Protein AF-0000000078518686 (afdb_homodimer)

Nearest PDB structures (foldseek):
  5k1s-assembly2_C  TM=8.570E-01  e=1.020E-24  Myxococcus xanthus DK 1622
  2j8z-assembly1_A-2  TM=8.365E-01  e=5.792E-24  Homo sapiens
  1qor-assembly1_B  TM=8.707E-01  e=5.034E-22  Escherichia coli
  3nx4-assembly1_B  TM=8.171E-01  e=5.652E-21  Salmonella enterica subsp. enterica serovar Typhimurium str. LT2
  1o8c-assembly2_C  TM=7.847E-01  e=8.582E-19  Escherichia coli K-12

Radius of gyration: 29.74 Å; Cα contacts (8 Å, |Δi|>4): 1668; chains: 2; bounding box: 54×92×69 Å

InterPro domains:
  IPR011032 GroES-like superfamily [SSF50129] (1-325)
  IPR013154 Alcohol dehydrogenase-like, N-terminal [PF08240] (27-111)
  IPR020843 Enoylreductase domain [SM00829] (10-326)
  IPR036291 NAD(P)-binding domain superfamily [SSF51735] (124-297)
  IPR051603 Zinc-Containing ADH Family: Quinone Oxidoreductase/CCCR [PTHR44154] (1-327)

Structure (mmCIF, N/CA/C/O backbone):
data_AF-0000000078518686-model_v1
#
loop_
_entity.id
_entity.type
_entity.pdbx_description
1 polymer 'Alcohol dehydrogenase superfamily, zinc-type'
#
loop_
_atom_site.group_PDB
_atom_site.id
_atom_site.type_symbol
_atom_site.label_atom_id
_atom_site.label_alt_id
_atom_site.label_comp_id
_atom_site.label_asym_id
_atom_site.label_entity_id
_atom_site.label_seq_id
_atom_site.pdbx_PDB_ins_code
_atom_site.Cartn_x
_atom_site.Cartn_y
_atom_site.Cartn_z
_atom_site.occupancy
_atom_site.B_iso_or_equiv
_atom_site.auth_seq_id
_atom_site.auth_comp_id
_atom_site.auth_asym_id
_atom_site.auth_atom_id
_atom_site.pdbx_PDB_model_num
ATOM 1 N N . MET A 1 1 ? -12.984 43.562 10.547 1 97.94 1 MET A N 1
ATOM 2 C CA . MET A 1 1 ? -11.797 42.844 11.008 1 97.94 1 MET A CA 1
ATOM 3 C C . MET A 1 1 ? -10.742 42.781 9.914 1 97.94 1 MET A C 1
ATOM 5 O O . MET A 1 1 ? -11.055 42.906 8.727 1 97.94 1 MET A O 1
ATOM 9 N N . ARG A 1 2 ? -9.508 42.656 10.32 1 98.25 2 ARG A N 1
ATOM 10 C CA . ARG A 1 2 ? -8.438 42.406 9.367 1 98.25 2 ARG A CA 1
ATOM 11 C C . ARG A 1 2 ? -8.43 40.969 8.898 1 98.25 2 ARG A C 1
ATOM 13 O O . ARG A 1 2 ? -8.617 40.031 9.695 1 98.25 2 ARG A O 1
ATOM 20 N N . ALA A 1 3 ? -8.289 40.812 7.594 1 98.75 3 ALA A N 1
ATOM 21 C CA . ALA A 1 3 ? -8.211 39.5 6.996 1 98.75 3 ALA A CA 1
ATOM 22 C C . ALA A 1 3 ? -7.379 39.531 5.715 1 98.75 3 ALA A C 1
ATOM 24 O O . ALA A 1 3 ? -7.176 40.594 5.121 1 98.75 3 ALA A O 1
ATOM 25 N N . ILE A 1 4 ? -6.82 38.438 5.395 1 98.88 4 ILE A N 1
ATOM 26 C CA . ILE A 1 4 ? -6.148 38.25 4.113 1 98.88 4 ILE A CA 1
ATOM 27 C C . ILE A 1 4 ? -7.125 37.656 3.102 1 98.88 4 ILE A C 1
ATOM 29 O O . ILE A 1 4 ? -7.539 36.5 3.234 1 98.88 4 ILE A O 1
ATOM 33 N N . VAL A 1 5 ? -7.449 38.375 2.1 1 98.62 5 VAL A N 1
ATOM 34 C CA . VAL A 1 5 ? -8.445 37.938 1.123 1 98.62 5 VAL A CA 1
ATOM 35 C C . VAL A 1 5 ? -7.777 37.75 -0.238 1 98.62 5 VAL A C 1
ATOM 37 O O . VAL A 1 5 ? -6.949 38.562 -0.654 1 98.62 5 VAL A O 1
ATOM 40 N N . ILE A 1 6 ? -8.07 36.625 -0.847 1 98.44 6 ILE A N 1
ATOM 41 C CA . ILE A 1 6 ? -7.648 36.469 -2.234 1 98.44 6 ILE A CA 1
ATOM 42 C C . ILE A 1 6 ? -8.867 36.531 -3.152 1 98.44 6 ILE A C 1
ATOM 44 O O . ILE A 1 6 ? -9.93 36 -2.836 1 98.44 6 ILE A O 1
ATOM 48 N N . HIS A 1 7 ? -8.68 37.188 -4.27 1 98.12 7 HIS A N 1
ATOM 49 C CA . HIS A 1 7 ? -9.766 37.375 -5.227 1 98.12 7 HIS A CA 1
ATOM 50 C C . HIS A 1 7 ? -9.531 36.562 -6.492 1 98.12 7 HIS A C 1
ATOM 52 O O . HIS A 1 7 ? -10.453 36.344 -7.293 1 98.12 7 HIS A O 1
ATOM 58 N N . GLU A 1 8 ? -8.359 36.062 -6.672 1 97.19 8 GLU A N 1
ATOM 59 C CA . GLU A 1 8 ? -7.957 35.312 -7.844 1 97.19 8 GLU A CA 1
ATOM 60 C C . GLU A 1 8 ? -6.738 34.438 -7.543 1 97.19 8 GLU A C 1
ATOM 62 O O . GLU A 1 8 ? -6.047 34.656 -6.543 1 97.19 8 GLU A O 1
ATOM 67 N N . ILE A 1 9 ? -6.594 33.5 -8.375 1 97 9 ILE A N 1
ATOM 68 C CA . ILE A 1 9 ? -5.422 32.625 -8.25 1 97 9 ILE A CA 1
ATOM 69 C C . ILE A 1 9 ? -4.164 33.406 -8.641 1 97 9 ILE A C 1
ATOM 71 O O . ILE A 1 9 ? -4.23 34.344 -9.445 1 97 9 ILE A O 1
ATOM 75 N N . GLY A 1 10 ? -2.969 33.031 -8.086 1 96.62 10 GLY A N 1
ATOM 76 C CA . GLY A 1 10 ? -1.72 33.688 -8.461 1 96.62 10 GLY A CA 1
ATOM 77 C C . GLY A 1 10 ? -0.598 33.438 -7.473 1 96.62 10 GLY A C 1
ATOM 78 O O . GLY A 1 10 ? -0.661 32.469 -6.688 1 96.62 10 GLY A O 1
ATOM 79 N N . GLY A 1 11 ? 0.5 34.25 -7.629 1 96.5 11 GLY A N 1
ATOM 80 C CA . GLY A 1 11 ? 1.611 34.188 -6.695 1 96.5 11 GLY A CA 1
ATOM 81 C C . GLY A 1 11 ? 1.286 34.812 -5.348 1 96.5 11 GLY A C 1
ATOM 82 O O . GLY A 1 11 ? 0.13 35.156 -5.074 1 96.5 11 GLY A O 1
ATOM 83 N N . PRO A 1 12 ? 2.264 34.938 -4.484 1 97.44 12 PRO A N 1
ATOM 84 C CA . PRO A 1 12 ? 2.027 35.469 -3.137 1 97.44 12 PRO A CA 1
ATOM 85 C C . PRO A 1 12 ? 1.359 36.844 -3.15 1 97.44 12 PRO A C 1
ATOM 87 O O . PRO A 1 12 ? 0.61 37.188 -2.229 1 97.44 12 PRO A O 1
ATOM 90 N N . GLY A 1 13 ? 1.528 37.562 -4.156 1 97.56 13 GLY A N 1
ATOM 91 C CA . GLY A 1 13 ? 1.022 38.938 -4.262 1 97.56 13 GLY A CA 1
ATOM 92 C C . GLY A 1 13 ? -0.492 39 -4.281 1 97.56 13 GLY A C 1
ATOM 93 O O . GLY A 1 13 ? -1.07 40.062 -4.059 1 97.56 13 GLY A O 1
ATOM 94 N N . VAL A 1 14 ? -1.188 37.938 -4.531 1 98.31 14 VAL A N 1
ATOM 95 C CA . VAL A 1 14 ? -2.645 37.969 -4.613 1 98.31 14 VAL A CA 1
ATOM 96 C C . VAL A 1 14 ? -3.24 37.969 -3.207 1 98.31 14 VAL A C 1
ATOM 98 O O . VAL A 1 14 ? -4.438 38.219 -3.037 1 98.31 14 VAL A O 1
ATOM 101 N N . LEU A 1 15 ? -2.416 37.688 -2.207 1 98.62 15 LEU A N 1
ATOM 102 C CA . LEU A 1 15 ? -2.838 37.812 -0.817 1 98.62 15 LEU A CA 1
ATOM 103 C C . LEU A 1 15 ? -2.949 39.281 -0.417 1 98.62 15 LEU A C 1
ATOM 105 O O . LEU A 1 15 ? -1.943 40 -0.365 1 98.62 15 LEU A O 1
ATOM 109 N N . LYS A 1 16 ? -4.176 39.688 -0.074 1 98.56 16 LYS A N 1
ATOM 110 C CA . LYS A 1 16 ? -4.402 41.094 0.213 1 98.56 16 LYS A CA 1
ATOM 111 C C . LYS A 1 16 ? -4.953 41.312 1.622 1 98.56 16 LYS A C 1
ATOM 113 O O . LYS A 1 16 ? -5.984 40.719 1.975 1 98.56 16 LYS A O 1
ATOM 118 N N . LEU A 1 17 ? -4.305 42.062 2.371 1 98.44 17 LEU A N 1
ATOM 119 C CA . LEU A 1 17 ? -4.844 42.5 3.658 1 98.44 17 LEU A CA 1
ATOM 120 C C . LEU A 1 17 ? -6.008 43.469 3.467 1 98.44 17 LEU A C 1
ATOM 122 O O . LEU A 1 17 ? -5.867 44.5 2.807 1 98.44 17 LEU A O 1
ATOM 126 N N . GLN A 1 18 ? -7.102 43.125 3.99 1 98.5 18 GLN A N 1
ATOM 127 C CA . GLN A 1 18 ? -8.305 43.906 3.855 1 98.5 18 GLN A CA 1
ATOM 128 C C . GLN A 1 18 ? -9.07 44 5.172 1 98.5 18 GLN A C 1
ATOM 130 O O . GLN A 1 18 ? -8.859 43.156 6.066 1 98.5 18 GLN A O 1
ATOM 135 N N . THR A 1 19 ? -9.867 45.031 5.273 1 98.5 19 THR A N 1
ATOM 136 C CA . THR A 1 19 ? -10.852 45.094 6.348 1 98.5 19 THR A CA 1
ATOM 137 C C . THR A 1 19 ? -12.203 44.562 5.875 1 98.5 19 THR A C 1
ATOM 139 O O . THR A 1 19 ? -12.773 45.062 4.91 1 98.5 19 THR A O 1
ATOM 142 N N . VAL A 1 20 ? -12.672 43.531 6.484 1 98.44 20 VAL A N 1
ATOM 143 C CA . VAL A 1 20 ? -13.938 42.906 6.113 1 98.44 20 VAL A CA 1
ATOM 144 C C . VAL A 1 20 ? -14.836 42.781 7.34 1 98.44 20 VAL A C 1
ATOM 146 O O . VAL A 1 20 ? -14.375 42.938 8.477 1 98.44 20 VAL A O 1
ATOM 149 N N . PRO A 1 21 ? -16.109 42.562 7.145 1 98.19 21 PRO A N 1
ATOM 150 C CA . PRO A 1 21 ? -16.984 42.406 8.305 1 98.19 21 PRO A CA 1
ATOM 151 C C . PRO A 1 21 ? -16.609 41.219 9.172 1 98.19 21 PRO A C 1
ATOM 153 O O . PRO A 1 21 ? -16.219 40.156 8.656 1 98.19 21 PRO A O 1
ATOM 156 N N . LYS A 1 22 ? -16.688 41.375 10.43 1 97.94 22 LYS A N 1
ATOM 157 C CA . LYS A 1 22 ? -16.531 40.281 11.359 1 97.94 22 LYS A CA 1
ATOM 158 C C . LYS A 1 22 ? -17.594 39.219 11.125 1 97.94 22 LYS A C 1
ATOM 160 O O . LYS A 1 22 ? -18.797 39.5 11.07 1 97.94 22 LYS A O 1
ATOM 165 N N . PRO A 1 23 ? -17.219 38 11.008 1 97.75 23 PRO A N 1
ATOM 166 C CA . PRO A 1 23 ? -18.219 36.969 10.727 1 97.75 23 PRO A CA 1
ATOM 167 C C . PRO A 1 23 ? -19.141 36.688 11.914 1 97.75 23 PRO A C 1
ATOM 169 O O . PRO A 1 23 ? -18.688 36.75 13.062 1 97.75 23 PRO A O 1
ATOM 172 N N . ILE A 1 24 ? -20.344 36.375 11.656 1 96.31 24 ILE A N 1
ATOM 173 C CA . ILE A 1 24 ? -21.359 36.125 12.68 1 96.31 24 ILE A CA 1
ATOM 174 C C . ILE A 1 24 ? -21.672 34.625 12.711 1 96.31 24 ILE A C 1
ATOM 176 O O . ILE A 1 24 ? -22.141 34.062 11.711 1 96.31 24 ILE A O 1
ATOM 180 N N . PRO A 1 25 ? -21.422 34 13.805 1 96.25 25 PRO A N 1
ATOM 181 C CA . PRO A 1 25 ? -21.719 32.594 13.875 1 96.25 25 PRO A CA 1
ATOM 182 C C . PRO A 1 25 ? -23.219 32.281 13.867 1 96.25 25 PRO A C 1
ATOM 184 O O . PRO A 1 25 ? -24.016 33.094 14.375 1 96.25 25 PRO A O 1
ATOM 187 N N . THR A 1 26 ? -23.578 31.219 13.234 1 93.31 26 THR A N 1
ATOM 188 C CA . THR A 1 26 ? -24.953 30.734 13.273 1 93.31 26 THR A CA 1
ATOM 189 C C . THR A 1 26 ? -25.047 29.5 14.172 1 93.31 26 THR A C 1
ATOM 191 O O . THR A 1 26 ? -24.125 29.188 14.914 1 93.31 26 THR A O 1
ATOM 194 N N . ALA A 1 27 ? -26.234 28.859 14.148 1 94 27 ALA A N 1
ATOM 195 C CA . ALA A 1 27 ? -26.469 27.703 15.008 1 94 27 ALA A CA 1
ATOM 196 C C . ALA A 1 27 ? -25.422 26.609 14.75 1 94 27 ALA A C 1
ATOM 198 O O . ALA A 1 27 ? -25.141 26.281 13.602 1 94 27 ALA A O 1
ATOM 199 N N . GLY A 1 28 ? -24.844 26.125 15.883 1 95.25 28 GLY A N 1
ATOM 200 C CA . GLY A 1 28 ? -23.875 25.047 15.797 1 95.25 28 GLY A CA 1
ATOM 201 C C . GLY A 1 28 ? -22.469 25.516 15.508 1 95.25 28 GLY A C 1
ATOM 202 O O . GLY A 1 28 ? -21.547 24.703 15.414 1 95.25 28 GLY A O 1
ATOM 203 N N . GLN A 1 29 ? -22.281 26.797 15.461 1 97.19 29 GLN A N 1
ATOM 204 C CA . GLN A 1 29 ? -20.969 27.359 15.117 1 97.19 29 GLN A CA 1
ATOM 205 C C . GLN A 1 29 ? -20.391 28.156 16.281 1 97.19 29 GLN A C 1
ATOM 207 O O . GLN A 1 29 ? -21.094 28.516 17.219 1 97.19 29 GLN A O 1
ATOM 212 N N . VAL A 1 30 ? -19.125 28.359 16.219 1 98.31 30 VAL A N 1
ATOM 213 C CA . VAL A 1 30 ? -18.422 29.234 17.156 1 98.31 30 VAL A CA 1
ATOM 214 C C . VAL A 1 30 ? -17.562 30.219 16.391 1 98.31 30 VAL A C 1
ATOM 216 O O . VAL A 1 30 ? -17.125 29.938 15.266 1 98.31 30 VAL A O 1
ATOM 219 N N . ARG A 1 31 ? -17.375 31.312 16.953 1 98.69 31 ARG A N 1
ATOM 220 C CA . ARG A 1 31 ? -16.406 32.281 16.469 1 98.69 31 ARG A CA 1
ATOM 221 C C . ARG A 1 31 ? -15.148 32.281 17.328 1 98.69 31 ARG A C 1
ATOM 223 O O . ARG A 1 31 ? -15.234 32.344 18.547 1 98.69 31 ARG A O 1
ATOM 230 N N . ILE A 1 32 ? -14.078 32.156 16.703 1 98.88 32 ILE A N 1
ATOM 231 C CA . ILE A 1 32 ? -12.781 32.125 17.375 1 98.88 32 ILE A CA 1
ATOM 232 C C . ILE A 1 32 ? -12.031 33.438 17.109 1 98.88 32 ILE A C 1
ATOM 234 O O . ILE A 1 32 ? -11.906 33.875 15.953 1 98.88 32 ILE A O 1
ATOM 238 N N . ARG A 1 33 ? -11.609 34.125 18.125 1 98.94 33 ARG A N 1
ATOM 239 C CA . ARG A 1 33 ? -10.609 35.156 17.984 1 98.94 33 ARG A CA 1
ATOM 240 C C . ARG A 1 33 ? -9.219 34.562 17.797 1 98.94 33 ARG A C 1
ATOM 242 O O . ARG A 1 33 ? -8.633 34.031 18.75 1 98.94 33 ARG A O 1
ATOM 249 N N . ILE A 1 34 ? -8.719 34.688 16.641 1 98.94 34 ILE A N 1
ATOM 250 C CA . ILE A 1 34 ? -7.484 34 16.266 1 98.94 34 ILE A CA 1
ATOM 251 C C . ILE A 1 34 ? -6.285 34.719 16.875 1 98.94 34 ILE A C 1
ATOM 253 O O . ILE A 1 34 ? -6.172 35.969 16.766 1 98.94 34 ILE A O 1
ATOM 257 N N . LYS A 1 35 ? -5.449 33.969 17.531 1 98.94 35 LYS A N 1
ATOM 258 C CA . LYS A 1 35 ? -4.215 34.5 18.094 1 98.94 35 LYS A CA 1
ATOM 259 C C . LYS A 1 35 ? -3.01 34.125 17.234 1 98.94 35 LYS A C 1
ATOM 261 O O . LYS A 1 35 ? -2.033 34.875 17.172 1 98.94 35 LYS A O 1
ATOM 266 N N . SER A 1 36 ? -3.082 33 16.609 1 98.88 36 SER A N 1
ATOM 267 C CA . SER A 1 36 ? -2.031 32.531 15.703 1 98.88 36 SER A CA 1
ATOM 268 C C . SER A 1 36 ? -2.535 31.438 14.789 1 98.88 36 SER A C 1
ATOM 270 O O . SER A 1 36 ? -3.553 30.797 15.07 1 98.88 36 SER A O 1
ATOM 272 N N . PHE A 1 37 ? -1.94 31.266 13.641 1 98.81 37 PHE A N 1
ATOM 273 C CA . PHE A 1 37 ? -2.191 30.141 12.742 1 98.81 37 PHE A CA 1
ATOM 274 C C . PHE A 1 37 ? -0.934 29.781 11.961 1 98.81 37 PHE A C 1
ATOM 276 O O . PHE A 1 37 ? -0.085 30.641 11.711 1 98.81 37 PHE A O 1
ATOM 283 N N . GLY A 1 38 ? -0.814 28.516 11.656 1 98.38 38 GLY A N 1
ATOM 284 C CA . GLY A 1 38 ? 0.301 28.062 10.844 1 98.38 38 GLY A CA 1
ATOM 285 C C . GLY A 1 38 ? 0.02 28.109 9.352 1 98.38 38 GLY A C 1
ATOM 286 O O . GLY A 1 38 ? -1.138 28.062 8.93 1 98.38 38 GLY A O 1
ATOM 287 N N . LEU A 1 39 ? 1.091 28.234 8.594 1 97.62 39 LEU A N 1
ATOM 288 C CA . LEU A 1 39 ? 0.989 28.125 7.141 1 97.62 39 LEU A CA 1
ATOM 289 C C . LEU A 1 39 ? 1.271 26.688 6.688 1 97.62 39 LEU A C 1
ATOM 291 O O . LEU A 1 39 ? 2.137 26.016 7.254 1 97.62 39 LEU A O 1
ATOM 295 N N . ASN A 1 40 ? 0.543 26.25 5.711 1 95.38 40 ASN A N 1
ATOM 296 C CA . ASN A 1 40 ? 0.702 24.922 5.148 1 95.38 40 ASN A CA 1
ATOM 297 C C . ASN A 1 40 ? 0.883 24.969 3.633 1 95.38 40 ASN A C 1
ATOM 299 O O . ASN A 1 40 ? 0.291 25.812 2.959 1 95.38 40 ASN A O 1
ATOM 303 N N . ARG A 1 41 ? 1.638 24.047 3.145 1 91.31 41 ARG A N 1
ATOM 304 C CA . ARG A 1 41 ? 1.893 23.984 1.71 1 91.31 41 ARG A CA 1
ATOM 305 C C . ARG A 1 41 ? 0.589 23.859 0.927 1 91.31 41 ARG A C 1
ATOM 307 O O . ARG A 1 41 ? 0.484 24.375 -0.191 1 91.31 41 ARG A O 1
ATOM 314 N N . SER A 1 42 ? -0.378 23.234 1.51 1 92.12 42 SER A N 1
ATOM 315 C CA . SER A 1 42 ? -1.666 23.078 0.844 1 92.12 42 SER A CA 1
ATOM 316 C C . SER A 1 42 ? -2.293 24.422 0.51 1 92.12 42 SER A C 1
ATOM 318 O O . SER A 1 42 ? -3.014 24.547 -0.482 1 92.12 42 SER A O 1
ATOM 320 N N . GLU A 1 43 ? -2.031 25.422 1.28 1 95.81 43 GLU A N 1
ATOM 321 C CA . GLU A 1 43 ? -2.582 26.75 1.019 1 95.81 43 GLU A CA 1
ATOM 322 C C . GLU A 1 43 ? -1.887 27.406 -0.168 1 95.81 43 GLU A C 1
ATOM 324 O O . GLU A 1 43 ? -2.498 28.188 -0.892 1 95.81 43 GLU A O 1
ATOM 329 N N . VAL A 1 44 ? -0.599 27.062 -0.312 1 93.62 44 VAL A N 1
ATOM 330 C CA . VAL A 1 44 ? 0.109 27.516 -1.507 1 93.62 44 VAL A CA 1
ATOM 331 C C . VAL A 1 44 ? -0.544 26.922 -2.75 1 93.62 44 VAL A C 1
ATOM 333 O O . VAL A 1 44 ? -0.789 27.625 -3.73 1 93.62 44 VAL A O 1
ATOM 336 N N . PHE A 1 45 ? -0.895 25.672 -2.662 1 91.81 45 PHE A N 1
ATOM 337 C CA . PHE A 1 45 ? -1.544 25.016 -3.787 1 91.81 45 PHE A CA 1
ATOM 338 C C . PHE A 1 45 ? -2.91 25.625 -4.062 1 91.81 45 PHE A C 1
ATOM 340 O O . PHE A 1 45 ? -3.287 25.828 -5.223 1 91.81 45 PHE A O 1
ATOM 347 N N . THR A 1 46 ? -3.611 25.875 -3.025 1 95 46 THR A N 1
ATOM 348 C CA . THR A 1 46 ? -4.914 26.516 -3.18 1 95 46 THR A CA 1
ATOM 349 C C . THR A 1 46 ? -4.77 27.891 -3.826 1 95 46 THR A C 1
ATOM 351 O O . THR A 1 46 ? -5.488 28.219 -4.777 1 95 46 THR A O 1
ATOM 354 N N . ARG A 1 47 ? -3.824 28.625 -3.373 1 96.56 47 ARG A N 1
ATOM 355 C CA . ARG A 1 47 ? -3.568 29.953 -3.9 1 96.56 47 ARG A CA 1
ATOM 356 C C . ARG A 1 47 ? -3.213 29.906 -5.383 1 96.56 47 ARG A C 1
ATOM 358 O O . ARG A 1 47 ? -3.623 30.766 -6.156 1 96.56 47 ARG A O 1
ATOM 365 N N . GLN A 1 48 ? -2.566 28.844 -5.707 1 94.44 48 GLN A N 1
ATOM 366 C CA . GLN A 1 48 ? -2.09 28.688 -7.078 1 94.44 48 GLN A CA 1
ATOM 367 C C . GLN A 1 48 ? -3.18 28.109 -7.973 1 94.44 48 GLN A C 1
ATOM 369 O O . GLN A 1 48 ? -2.994 27.984 -9.188 1 94.44 48 GLN A O 1
ATOM 374 N N . GLY A 1 49 ? -4.266 27.641 -7.414 1 93.12 49 GLY A N 1
ATOM 375 C CA . GLY A 1 49 ? -5.398 27.172 -8.195 1 93.12 49 GLY A CA 1
ATOM 376 C C . GLY A 1 49 ? -5.43 25.672 -8.375 1 93.12 49 GLY A C 1
ATOM 377 O O . GLY A 1 49 ? -6.18 25.156 -9.203 1 93.12 49 GLY A O 1
ATOM 378 N N . HIS A 1 50 ? -4.648 25 -7.574 1 89 50 HIS A N 1
ATOM 379 C CA . HIS A 1 50 ? -4.539 23.562 -7.754 1 89 50 HIS A CA 1
ATOM 380 C C . HIS A 1 50 ? -5.562 22.812 -6.895 1 89 50 HIS A C 1
ATOM 382 O O . HIS A 1 50 ? -5.715 21.594 -7.016 1 89 50 HIS A O 1
ATOM 388 N N . SER A 1 51 ? -6.238 23.5 -6.039 1 89.38 51 SER A N 1
ATOM 389 C CA . SER A 1 51 ? -7.266 22.875 -5.199 1 89.38 51 SER A CA 1
ATOM 390 C C . SER A 1 51 ? -8.641 22.984 -5.848 1 89.38 51 SER A C 1
ATOM 392 O O . SER A 1 51 ? -9.117 24.094 -6.129 1 89.38 51 SER A O 1
ATOM 394 N N . PRO A 1 52 ? -9.227 21.938 -6.027 1 87 52 PRO A N 1
ATOM 395 C CA . PRO A 1 52 ? -10.531 21.969 -6.695 1 87 52 PRO A CA 1
ATOM 396 C C . PRO A 1 52 ? -11.633 22.547 -5.82 1 87 52 PRO A C 1
ATOM 398 O O . PRO A 1 52 ? -11.633 22.344 -4.602 1 87 52 PRO A O 1
ATOM 401 N N . GLY A 1 53 ? -12.555 23.266 -6.43 1 91.06 53 GLY A N 1
ATOM 402 C CA . GLY A 1 53 ? -13.812 23.625 -5.805 1 91.06 53 GLY A CA 1
ATOM 403 C C . GLY A 1 53 ? -13.734 24.906 -4.988 1 91.06 53 GLY A C 1
ATOM 404 O O . GLY A 1 53 ? -14.711 25.312 -4.359 1 91.06 53 GLY A O 1
ATOM 405 N N . VAL A 1 54 ? -12.602 25.562 -4.934 1 95.31 54 VAL A N 1
ATOM 406 C CA . VAL A 1 54 ? -12.477 26.781 -4.148 1 95.31 54 VAL A CA 1
ATOM 407 C C . VAL A 1 54 ? -13.031 27.953 -4.934 1 95.31 54 VAL A C 1
ATOM 409 O O . VAL A 1 54 ? -12.688 28.156 -6.098 1 95.31 54 VAL A O 1
ATOM 412 N N . ILE A 1 55 ? -13.906 28.688 -4.328 1 96.06 55 ILE A N 1
ATOM 413 C CA . ILE A 1 55 ? -14.523 29.859 -4.949 1 96.06 55 ILE A CA 1
ATOM 414 C C . ILE A 1 55 ? -13.953 31.141 -4.336 1 96.06 55 ILE A C 1
ATOM 416 O O . ILE A 1 55 ? -13.828 31.234 -3.115 1 96.06 55 ILE A O 1
ATOM 420 N N . PHE A 1 56 ? -13.648 32.094 -5.145 1 95.25 56 PHE A N 1
ATOM 421 C CA . PHE A 1 56 ? -13.109 33.375 -4.703 1 95.25 56 PHE A CA 1
ATOM 422 C C . PHE A 1 56 ? -14.18 34.438 -4.734 1 95.25 56 PHE A C 1
ATOM 424 O O . PHE A 1 56 ? -15.109 34.375 -5.539 1 95.25 56 PHE A O 1
ATOM 431 N N . PRO A 1 57 ? -14.164 35.531 -3.889 1 97.69 57 PRO A N 1
ATOM 432 C CA . PRO A 1 57 ? -13.086 35.75 -2.918 1 97.69 57 PRO A CA 1
ATOM 433 C C . PRO A 1 57 ? -13.125 34.781 -1.761 1 97.69 57 PRO A C 1
ATOM 435 O O . PRO A 1 57 ? -14.188 34.25 -1.434 1 97.69 57 PRO A O 1
ATOM 438 N N . ARG A 1 58 ? -11.93 34.469 -1.179 1 98.62 58 ARG A N 1
ATOM 439 C CA . ARG A 1 58 ? -11.789 33.5 -0.083 1 98.62 58 ARG A CA 1
ATOM 440 C C . ARG A 1 58 ? -10.727 33.969 0.911 1 98.62 58 ARG A C 1
ATOM 442 O O . ARG A 1 58 ? -9.695 34.5 0.516 1 98.62 58 ARG A O 1
ATOM 449 N N . ILE A 1 59 ? -11.031 33.844 2.174 1 98.75 59 ILE A N 1
ATOM 450 C CA . ILE A 1 59 ? -10 33.875 3.203 1 98.75 59 ILE A CA 1
ATOM 451 C C . ILE A 1 59 ? -9.414 32.5 3.408 1 98.75 59 ILE A C 1
ATOM 453 O O . ILE A 1 59 ? -10.086 31.594 3.926 1 98.75 59 ILE A O 1
ATOM 457 N N . LEU A 1 60 ? -8.172 32.281 3.033 1 98.31 60 LEU A N 1
ATOM 458 C CA . LEU A 1 60 ? -7.559 30.969 3.141 1 98.31 60 LEU A CA 1
ATOM 459 C C . LEU A 1 60 ? -7.254 30.625 4.598 1 98.31 60 LEU A C 1
ATOM 461 O O . LEU A 1 60 ? -7.793 31.25 5.512 1 98.31 60 LEU A O 1
ATOM 465 N N . GLY A 1 61 ? -6.5 29.562 4.727 1 98.5 61 GLY A N 1
ATOM 466 C CA . GLY A 1 61 ? -6.094 29.094 6.039 1 98.5 61 GLY A CA 1
ATOM 467 C C . GLY A 1 61 ? -6.875 27.875 6.496 1 98.5 61 GLY A C 1
ATOM 468 O O . GLY A 1 61 ? -8.078 27.953 6.762 1 98.5 61 GLY A O 1
ATOM 469 N N . ILE A 1 62 ? -6.168 26.797 6.762 1 98.44 62 ILE A N 1
ATOM 470 C CA . ILE A 1 62 ? -6.871 25.562 7.078 1 98.44 62 ILE A CA 1
ATOM 471 C C . ILE A 1 62 ? -6.73 25.25 8.562 1 98.44 62 ILE A C 1
ATOM 473 O O . ILE A 1 62 ? -7.102 24.172 9.016 1 98.44 62 ILE A O 1
ATOM 477 N N . GLU A 1 63 ? -6.168 26.203 9.352 1 98.69 63 GLU A N 1
ATOM 478 C CA . GLU A 1 63 ? -6.035 26 10.789 1 98.69 63 GLU A CA 1
ATOM 479 C C . GLU A 1 63 ? -6.008 27.328 11.531 1 98.69 63 GLU A C 1
ATOM 481 O O . GLU A 1 63 ? -5.84 28.391 10.914 1 98.69 63 GLU A O 1
ATOM 486 N N . ALA A 1 64 ? -6.234 27.234 12.844 1 98.75 64 ALA A N 1
ATOM 487 C CA . ALA A 1 64 ? -6.152 28.406 13.711 1 98.75 64 ALA A CA 1
ATOM 488 C C . ALA A 1 64 ? -6.098 28.016 15.18 1 98.75 64 ALA A C 1
ATOM 490 O O . ALA A 1 64 ? -6.602 26.953 15.562 1 98.75 64 ALA A O 1
ATOM 491 N N . ALA A 1 65 ? -5.48 28.844 15.961 1 98.88 65 ALA A N 1
ATOM 492 C CA . ALA A 1 65 ? -5.48 28.781 17.422 1 98.88 65 ALA A CA 1
ATOM 493 C C . ALA A 1 65 ? -5.906 30.109 18.031 1 98.88 65 ALA A C 1
ATOM 495 O O . ALA A 1 65 ? -5.512 31.172 17.547 1 98.88 65 ALA A O 1
ATOM 496 N N . GLY A 1 66 ? -6.727 30.047 19.031 1 98.88 66 GLY A N 1
ATOM 497 C CA . GLY A 1 66 ? -7.16 31.281 19.641 1 98.88 66 GLY A CA 1
ATOM 498 C C . GLY A 1 66 ? -8.141 31.078 20.781 1 98.88 66 GLY A C 1
ATOM 499 O O . GLY A 1 66 ? -8.039 30.109 21.516 1 98.88 66 GLY A O 1
ATOM 500 N N . LEU A 1 67 ? -8.977 32.094 20.953 1 98.81 67 LEU A N 1
ATOM 501 C CA . LEU A 1 67 ? -9.977 32.125 22.016 1 98.81 67 LEU A CA 1
ATOM 502 C C . LEU A 1 67 ? -11.383 32.094 21.453 1 98.81 67 LEU A C 1
ATOM 504 O O . LEU A 1 67 ? -11.672 32.75 20.453 1 98.81 67 LEU A O 1
ATOM 508 N N . ILE A 1 68 ? -12.242 31.266 22.141 1 98.75 68 ILE A N 1
ATOM 509 C CA . ILE A 1 68 ? -13.648 31.406 21.781 1 98.75 68 ILE A CA 1
ATOM 510 C C . ILE A 1 68 ? -14.109 32.844 22.062 1 98.75 68 ILE A C 1
ATOM 512 O O . ILE A 1 68 ? -14.008 33.312 23.188 1 98.75 68 ILE A O 1
ATOM 516 N N . ASP A 1 69 ? -14.5 33.438 21.047 1 98.62 69 ASP A N 1
ATOM 517 C CA . ASP A 1 69 ? -15.016 34.781 21.141 1 98.62 69 ASP A CA 1
ATOM 518 C C . ASP A 1 69 ? -16.531 34.781 21.328 1 98.62 69 ASP A C 1
ATOM 520 O O . ASP A 1 69 ? -17.078 35.625 22.031 1 98.62 69 ASP A O 1
ATOM 524 N N . HIS A 1 70 ? -17.188 33.969 20.578 1 97.5 70 HIS A N 1
ATOM 525 C CA . HIS A 1 70 ? -18.625 33.75 20.625 1 97.5 70 HIS A CA 1
ATOM 526 C C . HIS A 1 70 ? -18.984 32.281 20.328 1 97.5 70 HIS A C 1
ATOM 528 O O . HIS A 1 70 ? -18.391 31.672 19.453 1 97.5 70 HIS A O 1
ATOM 534 N N . ALA A 1 71 ? -19.906 31.812 21.125 1 94.81 71 ALA A N 1
ATOM 535 C CA . ALA A 1 71 ? -20.328 30.438 20.938 1 94.81 71 ALA A CA 1
ATOM 536 C C . ALA A 1 71 ? -21.844 30.297 21.031 1 94.81 71 ALA A C 1
ATOM 538 O O . ALA A 1 71 ? -22.484 30.938 21.875 1 94.81 71 ALA A O 1
ATOM 539 N N . ASP A 1 72 ? -22.328 29.562 20.141 1 90.56 72 ASP A N 1
ATOM 540 C CA . ASP A 1 72 ? -23.703 29.125 20.297 1 90.56 72 ASP A CA 1
ATOM 541 C C . ASP A 1 72 ? -23.906 28.422 21.641 1 90.56 72 ASP A C 1
ATOM 543 O O . ASP A 1 72 ? -23.062 27.625 22.062 1 90.56 72 ASP A O 1
ATOM 547 N N . PRO A 1 73 ? -25.062 28.766 22.297 1 89.5 73 PRO A N 1
ATOM 548 C CA . PRO A 1 73 ? -25.297 28.172 23.625 1 89.5 73 PRO A CA 1
ATOM 549 C C . PRO A 1 73 ? -25.234 26.641 23.578 1 89.5 73 PRO A C 1
ATOM 551 O O . PRO A 1 73 ? -24.859 26.016 24.578 1 89.5 73 PRO A O 1
ATOM 554 N N . ASP A 1 74 ? -25.531 26.062 22.516 1 91.19 74 ASP A N 1
ATOM 555 C CA . ASP A 1 74 ? -25.594 24.609 22.422 1 91.19 74 ASP A CA 1
ATOM 556 C C . ASP A 1 74 ? -24.312 24.031 21.828 1 91.19 74 ASP A C 1
ATOM 558 O O . ASP A 1 74 ? -24.203 22.828 21.578 1 91.19 74 ASP A O 1
ATOM 562 N N . SER A 1 75 ? -23.281 24.812 21.656 1 91.88 75 SER A N 1
ATOM 563 C CA . SER A 1 75 ? -22.031 24.391 21.031 1 91.88 75 SER A CA 1
ATOM 564 C C . SER A 1 75 ? -21.172 23.594 21.984 1 91.88 75 SER A C 1
ATOM 566 O O . SER A 1 75 ? -20.281 22.844 21.562 1 91.88 75 SER A O 1
ATOM 568 N N . GLY A 1 76 ? -21.375 23.797 23.297 1 93.94 76 GLY A N 1
ATOM 569 C CA . GLY A 1 76 ? -20.562 23.141 24.312 1 93.94 76 GLY A CA 1
ATOM 570 C C . GLY A 1 76 ? -19.312 23.922 24.672 1 93.94 76 GLY A C 1
ATOM 571 O O . GLY A 1 76 ? -18.484 23.453 25.453 1 93.94 76 GLY A O 1
ATOM 572 N N . PHE A 1 77 ? -19.141 25.156 24.125 1 97.44 77 PHE A N 1
ATOM 573 C CA . PHE A 1 77 ? -17.984 26 24.406 1 97.44 77 PHE A CA 1
ATOM 574 C C . PHE A 1 77 ? -18.391 27.266 25.141 1 97.44 77 PHE A C 1
ATOM 576 O O . PHE A 1 77 ? -19.531 27.719 25.031 1 97.44 77 PHE A O 1
ATOM 583 N N . ASP A 1 78 ? -17.406 27.812 25.891 1 96.38 78 ASP A N 1
ATOM 584 C CA . ASP A 1 78 ? -17.578 29.094 26.562 1 96.38 78 ASP A CA 1
ATOM 585 C C . ASP A 1 78 ? -16.609 30.141 26.031 1 96.38 78 ASP A C 1
ATOM 587 O O . ASP A 1 78 ? -15.477 29.812 25.656 1 96.38 78 ASP A O 1
ATOM 591 N N . THR A 1 79 ? -17.094 31.359 26.078 1 97.25 79 THR A N 1
ATOM 592 C CA . THR A 1 79 ? -16.219 32.469 25.703 1 97.25 79 THR A CA 1
ATOM 593 C C . THR A 1 79 ? -14.945 32.469 26.531 1 97.25 79 THR A C 1
ATOM 595 O O . THR A 1 79 ? -14.984 32.25 27.75 1 97.25 79 THR A O 1
ATOM 598 N N . GLY A 1 80 ? -13.82 32.656 25.859 1 97.88 80 GLY A N 1
ATOM 599 C CA . GLY A 1 80 ? -12.547 32.75 26.547 1 97.88 80 GLY A CA 1
ATOM 600 C C . GLY A 1 80 ? -11.758 31.453 26.531 1 97.88 80 GLY A C 1
ATOM 601 O O . GLY A 1 80 ? -10.555 31.453 26.812 1 97.88 80 GLY A O 1
ATOM 602 N N . GLU A 1 81 ? -12.383 30.359 26.141 1 97.81 81 GLU A N 1
ATOM 603 C CA . GLU A 1 81 ? -11.688 29.078 26.109 1 97.81 81 GLU A CA 1
ATOM 604 C C . GLU A 1 81 ? -10.609 29.062 25.031 1 97.81 81 GLU A C 1
ATOM 606 O O . GLU A 1 81 ? -10.805 29.609 23.938 1 97.81 81 GLU A O 1
ATOM 611 N N . VAL A 1 82 ? -9.438 28.438 25.359 1 98.56 82 VAL A N 1
ATOM 612 C CA . VAL A 1 82 ? -8.359 28.266 24.391 1 98.56 82 VAL A CA 1
ATOM 613 C C . VAL A 1 82 ? -8.656 27.062 23.5 1 98.56 82 VAL A C 1
ATOM 615 O O . VAL A 1 82 ? -8.953 25.969 24 1 98.56 82 VAL A O 1
ATOM 618 N N . VAL A 1 83 ? -8.625 27.266 22.203 1 98.75 83 VAL A N 1
ATOM 619 C CA . VAL A 1 83 ? -9.008 26.203 21.266 1 98.75 83 VAL A CA 1
ATOM 620 C C . VAL A 1 83 ? -8.078 26.219 20.062 1 98.75 83 VAL A C 1
ATOM 622 O O . VAL A 1 83 ? -7.371 27.188 19.812 1 98.75 83 VAL A O 1
ATOM 625 N N . VAL A 1 84 ? -8.023 25.109 19.375 1 98.62 84 VAL A N 1
ATOM 626 C CA . VAL A 1 84 ? -7.434 24.984 18.047 1 98.62 84 VAL A CA 1
ATOM 627 C C . VAL A 1 84 ? -8.438 24.344 17.094 1 98.62 84 VAL A C 1
ATOM 629 O O . VAL A 1 84 ? -9.352 23.641 17.531 1 98.62 84 VAL A O 1
ATOM 632 N N . THR A 1 85 ? -8.305 24.625 15.844 1 98.44 85 THR A N 1
ATOM 633 C CA . THR A 1 85 ? -9.109 24 14.805 1 98.44 85 THR A CA 1
ATOM 634 C C . THR A 1 85 ? -8.305 23.859 13.516 1 98.44 85 THR A C 1
ATOM 636 O O . THR A 1 85 ? -7.336 24.578 13.297 1 98.44 85 THR A O 1
ATOM 639 N N . ALA A 1 86 ? -8.602 22.844 12.773 1 98.38 86 ALA A N 1
ATOM 640 C CA . ALA A 1 86 ? -7.98 22.625 11.469 1 98.38 86 ALA A CA 1
ATOM 641 C C . ALA A 1 86 ? -8.914 21.844 10.547 1 98.38 86 ALA A C 1
ATOM 643 O O . ALA A 1 86 ? -9.742 21.062 11.008 1 98.38 86 ALA A O 1
ATOM 644 N N . MET A 1 87 ? -8.758 22.062 9.289 1 97.38 87 MET A N 1
ATOM 645 C CA . MET A 1 87 ? -9.438 21.297 8.242 1 97.38 87 MET A CA 1
ATOM 646 C C . MET A 1 87 ? -10.945 21.516 8.305 1 97.38 87 MET A C 1
ATOM 648 O O . MET A 1 87 ? -11.406 22.656 8.453 1 97.38 87 MET A O 1
ATOM 652 N N . GLY A 1 88 ? -11.766 20.672 7.887 1 96.44 88 GLY A N 1
ATOM 653 C CA . GLY A 1 88 ? -13.219 20.766 7.969 1 96.44 88 GLY A CA 1
ATOM 654 C C . GLY A 1 88 ? -13.805 21.766 6.98 1 96.44 88 GLY A C 1
ATOM 655 O O . GLY A 1 88 ? -14.898 22.281 7.195 1 96.44 88 GLY A O 1
ATOM 656 N N . GLY A 1 89 ? -13.055 22.156 6.008 1 96.56 89 GLY A N 1
ATOM 657 C CA . GLY A 1 89 ? -13.547 23.062 4.98 1 96.56 89 GLY A CA 1
ATOM 658 C C . GLY A 1 89 ? -13.047 24.484 5.141 1 96.56 89 GLY A C 1
ATOM 659 O O . GLY A 1 89 ? -13.18 25.297 4.227 1 96.56 89 GLY A O 1
ATOM 660 N N . MET A 1 90 ? -12.492 24.781 6.297 1 96.69 90 MET A N 1
ATOM 661 C CA . MET A 1 90 ? -12.039 26.156 6.527 1 96.69 90 MET A CA 1
ATOM 662 C C . MET A 1 90 ? -10.938 26.531 5.543 1 96.69 90 MET A C 1
ATOM 664 O O . MET A 1 90 ? -10 25.766 5.32 1 96.69 90 MET A O 1
ATOM 668 N N . GLY A 1 91 ? -10.992 27.641 4.949 1 97.62 91 GLY A N 1
ATOM 669 C CA . GLY A 1 91 ? -10.023 28.141 3.982 1 97.62 91 GLY A CA 1
ATOM 670 C C . GLY A 1 91 ? -10.25 27.578 2.584 1 97.62 91 GLY A C 1
ATOM 671 O O . GLY A 1 91 ? -9.516 27.938 1.653 1 97.62 91 GLY A O 1
ATOM 672 N N . ARG A 1 92 ? -11.188 26.703 2.459 1 96.94 92 ARG A N 1
ATOM 673 C CA . ARG A 1 92 ? -11.492 26.078 1.171 1 96.94 92 ARG A CA 1
ATOM 674 C C . ARG A 1 92 ? -12.969 26.234 0.825 1 96.94 92 ARG A C 1
ATOM 676 O O . ARG A 1 92 ? -13.336 27.062 -0.023 1 96.94 92 ARG A O 1
ATOM 683 N N . THR A 1 93 ? -13.812 25.578 1.562 1 97.06 93 THR A N 1
ATOM 684 C CA . THR A 1 93 ? -15.25 25.609 1.331 1 97.06 93 THR A CA 1
ATOM 685 C C . THR A 1 93 ? -15.859 26.891 1.909 1 97.06 93 THR A C 1
ATOM 687 O O . THR A 1 93 ? -16.859 27.391 1.396 1 97.06 93 THR A O 1
ATOM 690 N N . PHE A 1 94 ? -15.375 27.344 2.965 1 97.56 94 PHE A N 1
ATOM 691 C CA . PHE A 1 94 ? -15.742 28.609 3.584 1 97.56 94 PHE A CA 1
ATOM 692 C C . PHE A 1 94 ? -14.508 29.344 4.098 1 97.56 94 PHE A C 1
ATOM 694 O O . PHE A 1 94 ? -13.391 28.812 4.027 1 97.56 94 PHE A O 1
ATOM 701 N N . ASP A 1 95 ? -14.586 30.562 4.586 1 98.5 95 ASP A N 1
ATOM 702 C CA . ASP A 1 95 ? -13.469 31.406 5 1 98.5 95 ASP A CA 1
ATOM 703 C C . ASP A 1 95 ? -12.711 30.781 6.172 1 98.5 95 ASP A C 1
ATOM 705 O O . ASP A 1 95 ? -13.32 30.234 7.094 1 98.5 95 ASP A O 1
ATOM 709 N N . GLY A 1 96 ? -11.383 30.969 6.09 1 98.62 96 GLY A N 1
ATOM 710 C CA . GLY A 1 96 ? -10.555 30.219 7.02 1 98.62 96 GLY A CA 1
ATOM 711 C C . GLY A 1 96 ? -9.82 31.094 8.008 1 98.62 96 GLY A C 1
ATOM 712 O O . GLY A 1 96 ? -10.375 32.094 8.508 1 98.62 96 GLY A O 1
ATOM 713 N N . GLY A 1 97 ? -8.594 30.703 8.352 1 98.62 97 GLY A N 1
ATOM 714 C CA . GLY A 1 97 ? -7.902 31.219 9.516 1 98.62 97 GLY A CA 1
ATOM 715 C C . GLY A 1 97 ? -7.051 32.438 9.211 1 98.62 97 GLY A C 1
ATOM 716 O O . GLY A 1 97 ? -6.504 33.062 10.125 1 98.62 97 GLY A O 1
ATOM 717 N N . TYR A 1 98 ? -6.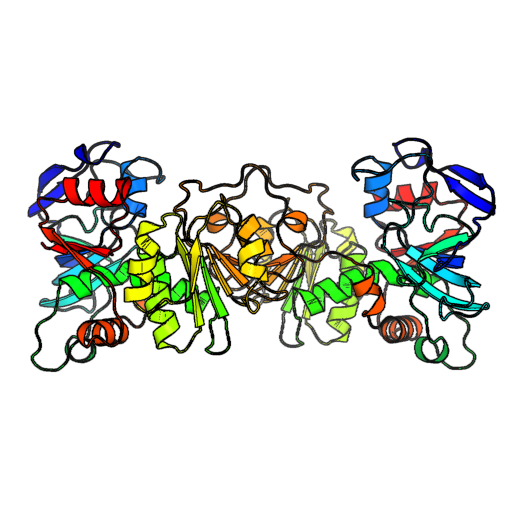945 32.875 7.945 1 98.81 98 TYR A N 1
ATOM 718 C CA . TYR A 1 98 ? -6.145 34.031 7.598 1 98.81 98 TYR A CA 1
ATOM 719 C C . TYR A 1 98 ? -6.859 35.312 7.98 1 98.81 98 TYR A C 1
ATOM 721 O O . TYR A 1 98 ? -7.09 36.188 7.133 1 98.81 98 TYR A O 1
ATOM 729 N N . ALA A 1 99 ? -7.184 35.5 9.273 1 98.88 99 ALA A N 1
ATOM 730 C CA . ALA A 1 99 ? -7.984 36.625 9.734 1 98.88 99 ALA A CA 1
ATOM 731 C C . ALA A 1 99 ? -7.898 36.781 11.25 1 98.88 99 ALA A C 1
ATOM 733 O O . ALA A 1 99 ? -7.309 35.938 11.93 1 98.88 99 ALA A O 1
ATOM 734 N N . GLU A 1 100 ? -8.453 37.875 11.734 1 98.88 100 GLU A N 1
ATOM 735 C CA . GLU A 1 100 ? -8.516 38.094 13.18 1 98.88 100 GLU A CA 1
ATOM 736 C C . GLU A 1 100 ? -9.555 37.188 13.836 1 98.88 100 GLU A C 1
ATOM 738 O O . GLU A 1 100 ? -9.422 36.812 15 1 98.88 100 GLU A O 1
ATOM 743 N N . TYR A 1 101 ? -10.609 36.844 13.047 1 98.88 101 TYR A N 1
ATOM 744 C CA . TYR A 1 101 ? -11.672 35.969 13.516 1 98.88 101 TYR A CA 1
ATOM 745 C C . TYR A 1 101 ? -12.062 34.969 12.445 1 98.88 101 TYR A C 1
ATOM 747 O O . TYR A 1 101 ? -11.984 35.25 11.25 1 98.88 101 TYR A O 1
ATOM 755 N N . THR A 1 102 ? -12.508 33.812 12.852 1 98.75 102 THR A N 1
ATOM 756 C CA . THR A 1 102 ? -13.102 32.812 11.961 1 98.75 102 THR A CA 1
ATOM 757 C C . THR A 1 102 ? -14.312 32.156 12.617 1 98.75 102 THR A C 1
ATOM 759 O O . THR A 1 102 ? -14.422 32.125 13.844 1 98.75 102 THR A O 1
ATOM 762 N N . VAL A 1 103 ? -15.234 31.734 11.82 1 98.62 103 VAL A N 1
ATOM 763 C CA . VAL A 1 103 ? -16.391 30.969 12.281 1 98.62 103 VAL A CA 1
ATOM 764 C C . VAL A 1 103 ? -16.328 29.562 11.711 1 98.62 103 VAL A C 1
ATOM 766 O O . VAL A 1 103 ? -16.188 29.375 10.5 1 98.62 103 VAL A O 1
ATOM 769 N N . VAL A 1 104 ? -16.438 28.625 12.594 1 98.31 104 VAL A N 1
ATOM 770 C CA . VAL A 1 104 ? -16.359 27.219 12.195 1 98.31 104 VAL A CA 1
ATOM 771 C C . VAL A 1 104 ? -17.406 26.406 12.938 1 98.31 104 VAL A C 1
ATOM 773 O O . VAL A 1 104 ? -17.891 26.828 13.992 1 98.31 104 VAL A O 1
ATOM 776 N N . PRO A 1 105 ? -17.828 25.266 12.336 1 97.75 105 PRO A N 1
ATOM 777 C CA . PRO A 1 105 ? -18.656 24.359 13.133 1 97.75 105 PRO A CA 1
ATOM 778 C C . PRO A 1 105 ? -18 23.984 14.461 1 97.75 105 PRO A C 1
ATOM 780 O O . PRO A 1 105 ? -16.812 23.688 14.5 1 97.75 105 PRO A O 1
ATOM 783 N N . ALA A 1 106 ? -18.812 23.938 15.5 1 97.75 106 ALA A N 1
ATOM 784 C CA . ALA A 1 106 ? -18.297 23.578 16.828 1 97.75 106 ALA A CA 1
ATOM 785 C C . ALA A 1 106 ? -17.688 22.188 16.828 1 97.75 106 ALA A C 1
ATOM 787 O O . ALA A 1 106 ? -16.734 21.922 17.562 1 97.75 106 ALA A O 1
ATOM 788 N N . SER A 1 107 ? -18.125 21.391 15.922 1 96.5 107 SER A N 1
ATOM 789 C CA . SER A 1 107 ? -17.719 19.984 15.875 1 96.5 107 SER A CA 1
ATOM 790 C C . SER A 1 107 ? -16.266 19.844 15.406 1 96.5 107 SER A C 1
ATOM 792 O O . SER A 1 107 ? -15.672 18.781 15.547 1 96.5 107 SER A O 1
ATOM 794 N N . GLN A 1 108 ? -15.633 20.844 14.867 1 97.44 108 GLN A N 1
ATOM 795 C CA . GLN A 1 108 ? -14.258 20.719 14.398 1 97.44 108 GLN A CA 1
ATOM 796 C C . GLN A 1 108 ? -13.289 21.438 15.336 1 97.44 108 GLN A C 1
ATOM 798 O O . GLN A 1 108 ? -12.102 21.562 15.023 1 97.44 108 GLN A O 1
ATOM 803 N N . VAL A 1 109 ? -13.781 21.875 16.469 1 98.06 109 VAL A N 1
ATOM 804 C CA . VAL A 1 109 ? -12.977 22.672 17.391 1 98.06 109 VAL A CA 1
ATOM 805 C C . VAL A 1 109 ? -12.484 21.797 18.531 1 98.06 109 VAL A C 1
ATOM 807 O O . VAL A 1 109 ? -13.258 21.047 19.125 1 98.06 109 VAL A O 1
ATOM 810 N N . ARG A 1 110 ? -11.227 21.922 18.812 1 97.75 110 ARG A N 1
ATOM 811 C CA . ARG A 1 110 ? -10.609 21.188 19.922 1 97.75 110 ARG A CA 1
ATOM 812 C C . ARG A 1 110 ? -10.242 22.125 21.062 1 97.75 110 ARG A C 1
ATOM 814 O O . ARG A 1 110 ? -9.469 23.078 20.875 1 97.75 110 ARG A O 1
ATOM 821 N N . ARG A 1 111 ? -10.766 21.828 22.219 1 97.38 111 ARG A N 1
ATOM 822 C CA . ARG A 1 111 ? -10.359 22.547 23.438 1 97.38 111 ARG A CA 1
ATOM 823 C C . ARG A 1 111 ? -8.93 22.203 23.828 1 97.38 111 ARG A C 1
ATOM 825 O O . ARG A 1 111 ? -8.516 21.047 23.719 1 97.38 111 ARG A O 1
ATOM 832 N N . VAL A 1 112 ? -8.234 23.203 24.281 1 98.12 112 VAL A N 1
ATOM 833 C CA . VAL A 1 112 ? -6.891 22.984 24.797 1 98.12 112 VAL A CA 1
ATOM 834 C C . VAL A 1 112 ? -6.863 23.234 26.297 1 98.12 112 VAL A C 1
ATOM 836 O O . VAL A 1 112 ? -7.086 24.375 26.75 1 98.12 112 VAL A O 1
ATOM 839 N N . ASN A 1 113 ? -6.633 22.172 27.078 1 97.69 113 ASN A N 1
ATOM 840 C CA . ASN A 1 113 ? -6.359 22.344 28.5 1 97.69 113 ASN A CA 1
ATOM 841 C C . ASN A 1 113 ? -5 23 28.719 1 97.69 113 ASN A C 1
ATOM 843 O O . ASN A 1 113 ? -3.979 22.312 28.766 1 97.69 113 ASN A O 1
ATOM 847 N N . VAL A 1 114 ? -5.031 24.219 28.984 1 96.94 114 VAL A N 1
ATOM 848 C CA . VAL A 1 114 ? -3.822 25.031 29.031 1 96.94 114 VAL A CA 1
ATOM 849 C C . VAL A 1 114 ? -2.914 24.547 30.156 1 96.94 114 VAL A C 1
ATOM 851 O O . VAL A 1 114 ? -1.689 24.531 30 1 96.94 114 VAL A O 1
ATOM 854 N N . THR A 1 115 ? -3.553 24.188 31.25 1 96.62 115 THR A N 1
ATOM 855 C CA . THR A 1 115 ? -2.762 23.703 32.375 1 96.62 115 THR A CA 1
ATOM 856 C C . THR A 1 115 ? -2.031 22.406 32 1 96.62 115 THR A C 1
ATOM 858 O O . THR A 1 115 ? -0.843 22.266 32.281 1 96.62 115 THR A O 1
ATOM 861 N N . ALA A 1 116 ? -2.768 21.562 31.297 1 96 116 ALA A N 1
ATOM 862 C CA . ALA A 1 116 ? -2.162 20.297 30.875 1 96 116 ALA A CA 1
ATOM 863 C C . ALA A 1 116 ? -1.1 20.531 29.812 1 96 116 ALA A C 1
ATOM 865 O O . ALA A 1 116 ? -0.09 19.828 29.766 1 96 116 ALA A O 1
ATOM 866 N N . ALA A 1 117 ? -1.3 21.562 29.047 1 96.25 117 ALA A N 1
ATOM 867 C CA . ALA A 1 117 ? -0.434 21.797 27.906 1 96.25 117 ALA A CA 1
ATOM 868 C C . ALA A 1 117 ? 0.827 22.562 28.312 1 96.25 117 ALA A C 1
ATOM 870 O O . ALA A 1 117 ? 1.915 22.281 27.797 1 96.25 117 ALA A O 1
ATOM 871 N N . PHE A 1 118 ? 0.743 23.375 29.297 1 95.88 118 PHE A N 1
ATOM 872 C CA . PHE A 1 118 ? 1.853 24.297 29.516 1 95.88 118 PHE A CA 1
ATOM 873 C C . PHE A 1 118 ? 2.197 24.391 30.984 1 95.88 118 PHE A C 1
ATOM 875 O O . PHE A 1 118 ? 3.291 24.828 31.359 1 95.88 118 PHE A O 1
ATOM 882 N N . GLY A 1 119 ? 1.377 23.984 31.812 1 91.75 119 GLY A N 1
ATOM 883 C CA . GLY A 1 119 ? 1.568 24.109 33.25 1 91.75 119 GLY A CA 1
ATOM 884 C C . GLY A 1 119 ? 0.698 25.188 33.875 1 91.75 119 GLY A C 1
ATOM 885 O O . GLY A 1 119 ? 0.193 26.062 33.156 1 91.75 119 GLY A O 1
ATOM 886 N N . LEU A 1 120 ? 0.713 25.125 35.188 1 89.88 120 LEU A N 1
ATOM 887 C CA . LEU A 1 120 ? -0.095 26.062 35.938 1 89.88 120 LEU A CA 1
ATOM 888 C C . LEU A 1 120 ? 0.524 27.469 35.906 1 89.88 120 LEU A C 1
ATOM 890 O O . LEU A 1 120 ? 1.738 27.609 36.062 1 89.88 120 LEU A O 1
ATOM 894 N N . ASP A 1 121 ? -0.195 28.516 35.594 1 89.56 121 ASP A N 1
ATOM 895 C CA . ASP A 1 121 ? 0.168 29.922 35.656 1 89.56 121 ASP A CA 1
ATOM 896 C C . ASP A 1 121 ? 1.118 30.312 34.531 1 89.56 121 ASP A C 1
ATOM 898 O O . ASP A 1 121 ? 1.849 31.297 34.625 1 89.56 121 ASP A O 1
ATOM 902 N N . ARG A 1 122 ? 1.372 29.391 33.562 1 93.88 122 ARG A N 1
ATOM 903 C CA . ARG A 1 122 ? 2.174 29.766 32.375 1 93.88 122 ARG A CA 1
ATOM 904 C C . ARG A 1 122 ? 1.296 30.297 31.266 1 93.88 122 ARG A C 1
ATOM 906 O O . ARG A 1 122 ? 0.183 29.812 31.047 1 93.88 122 ARG A O 1
ATOM 913 N N . PRO A 1 123 ? 1.802 31.328 30.656 1 95.12 123 PRO A N 1
ATOM 914 C CA . PRO A 1 123 ? 1.008 31.875 29.547 1 95.12 123 PRO A CA 1
ATOM 915 C C . PRO A 1 123 ? 0.982 30.938 28.328 1 95.12 123 PRO A C 1
ATOM 917 O O . PRO A 1 123 ? 1.908 30.141 28.141 1 95.12 123 PRO A O 1
ATOM 920 N N . VAL A 1 124 ? -0.06 31.062 27.594 1 96.75 124 VAL A N 1
ATOM 921 C CA . VAL A 1 124 ? -0.193 30.281 26.359 1 96.75 124 VAL A CA 1
ATOM 922 C C . VAL A 1 124 ? 0.801 30.797 25.312 1 96.75 124 VAL A C 1
ATOM 924 O O . VAL A 1 124 ? 0.76 31.953 24.922 1 96.75 124 VAL A O 1
ATOM 927 N N . PRO A 1 125 ? 1.734 29.969 24.969 1 97.94 125 PRO A N 1
ATOM 928 C CA . PRO A 1 125 ? 2.584 30.359 23.828 1 97.94 125 PRO A CA 1
ATOM 929 C C . PRO A 1 125 ? 1.876 30.203 22.484 1 97.94 125 PRO A C 1
ATOM 931 O O . PRO A 1 125 ? 1.872 29.109 21.906 1 97.94 125 PRO A O 1
ATOM 934 N N . TRP A 1 126 ? 1.424 31.266 21.953 1 98.44 126 TRP A N 1
ATOM 935 C CA . TRP A 1 126 ? 0.561 31.25 20.766 1 98.44 126 TRP A CA 1
ATOM 936 C C . TRP A 1 126 ? 1.334 30.797 19.531 1 98.44 126 TRP A C 1
ATOM 938 O O . TRP A 1 126 ? 0.754 30.25 18.609 1 98.44 126 TRP A O 1
ATOM 948 N N . ASP A 1 127 ? 2.643 31.062 19.516 1 97.94 127 ASP A N 1
ATOM 949 C CA . ASP A 1 127 ? 3.457 30.594 18.391 1 97.94 127 ASP A CA 1
ATOM 950 C C . ASP A 1 127 ? 3.502 29.078 18.359 1 97.94 127 ASP A C 1
ATOM 952 O O . ASP A 1 127 ? 3.354 28.469 17.297 1 97.94 127 ASP A O 1
ATOM 956 N N . ILE A 1 128 ? 3.576 28.422 19.516 1 97.75 128 ILE A N 1
ATOM 957 C CA . ILE A 1 128 ? 3.578 26.969 19.625 1 97.75 128 ILE A CA 1
ATOM 958 C C . ILE A 1 128 ? 2.195 26.422 19.266 1 97.75 128 ILE A C 1
ATOM 960 O O . ILE A 1 128 ? 2.068 25.531 18.422 1 97.75 128 ILE A O 1
ATOM 964 N N . LEU A 1 129 ? 1.157 26.984 19.828 1 98.25 129 LEU A N 1
ATOM 965 C CA . LEU A 1 129 ? -0.187 26.453 19.625 1 98.25 129 LEU A CA 1
ATOM 966 C C . LEU A 1 129 ? -0.628 26.625 18.188 1 98.25 129 LEU A C 1
ATOM 968 O O . LEU A 1 129 ? -1.319 25.766 17.641 1 98.25 129 LEU A O 1
ATOM 972 N N . GLY A 1 130 ? -0.229 27.734 17.578 1 98.19 130 GLY A N 1
ATOM 973 C CA . GLY A 1 130 ? -0.569 27.969 16.188 1 98.19 130 GLY A CA 1
ATOM 974 C C . GLY A 1 130 ? 0.115 27.016 15.234 1 98.19 130 GLY A C 1
ATOM 975 O O . GLY A 1 130 ? -0.368 26.781 14.125 1 98.19 130 GLY A O 1
ATOM 976 N N . ALA A 1 131 ? 1.22 26.438 15.625 1 97.88 131 ALA A N 1
ATOM 977 C CA . ALA A 1 131 ? 2.02 25.547 14.781 1 97.88 131 ALA A CA 1
ATOM 978 C C . ALA A 1 131 ? 1.458 24.141 14.789 1 97.88 131 ALA A C 1
ATOM 980 O O . ALA A 1 131 ? 1.822 23.312 13.945 1 97.88 131 ALA A O 1
ATOM 981 N N . LEU A 1 132 ? 0.512 23.766 15.609 1 97.31 132 LEU A N 1
ATOM 982 C CA . LEU A 1 132 ? 0.314 22.375 15.992 1 97.31 132 LEU A CA 1
ATOM 983 C C . LEU A 1 132 ? -0.842 21.75 15.211 1 97.31 132 LEU A C 1
ATOM 985 O O . LEU A 1 132 ? -0.732 20.625 14.719 1 97.31 132 LEU A O 1
ATOM 989 N N . PRO A 1 133 ? -1.965 22.391 15.055 1 97.19 133 PRO A N 1
ATOM 990 C CA . PRO A 1 133 ? -3.184 21.656 14.703 1 97.19 133 PRO A CA 1
ATOM 991 C C . PRO A 1 133 ? -3.033 20.828 13.43 1 97.19 133 PRO A C 1
ATOM 993 O O . PRO A 1 133 ? -3.193 19.609 13.461 1 97.19 133 PRO A O 1
ATOM 996 N N . GLU A 1 134 ? -2.637 21.406 12.352 1 97.75 134 GLU A N 1
ATOM 997 C CA . GLU A 1 134 ? -2.514 20.672 11.102 1 97.75 134 GLU A CA 1
ATOM 998 C C . GLU A 1 134 ? -1.212 19.875 11.062 1 97.75 134 GLU A C 1
ATOM 1000 O O . GLU A 1 134 ? -1.213 18.688 10.734 1 97.75 134 GLU A O 1
ATOM 1005 N N . LEU A 1 135 ? -0.118 20.469 11.398 1 97.56 135 LEU A N 1
ATOM 1006 C CA . LEU A 1 135 ? 1.211 19.891 11.281 1 97.56 135 LEU A CA 1
ATOM 1007 C C . LEU A 1 135 ? 1.332 18.641 12.141 1 97.56 135 LEU A C 1
ATOM 1009 O O . LEU A 1 135 ? 1.7 17.562 11.648 1 97.56 135 LEU A O 1
ATOM 1013 N N . MET A 1 136 ? 0.985 18.766 13.398 1 97.44 136 MET A N 1
ATOM 1014 C CA . MET A 1 136 ? 1.238 17.672 14.328 1 97.44 136 MET A CA 1
ATOM 1015 C C . MET A 1 136 ? 0.215 16.562 14.148 1 97.44 136 MET A C 1
ATOM 1017 O O . MET A 1 136 ? 0.536 15.375 14.32 1 97.44 136 MET A O 1
ATOM 1021 N N . GLN A 1 137 ? -0.989 16.953 13.812 1 97.31 137 GLN A N 1
ATOM 1022 C CA . GLN A 1 137 ? -1.952 15.906 13.477 1 97.31 137 GLN A CA 1
ATOM 1023 C C . GLN A 1 137 ? -1.496 15.109 12.258 1 97.31 137 GLN A C 1
ATOM 1025 O O . GLN A 1 137 ? -1.623 13.883 12.227 1 97.31 137 GLN A O 1
ATOM 1030 N N . THR A 1 138 ? -0.937 15.734 11.234 1 98 138 THR A N 1
ATOM 1031 C CA . THR A 1 138 ? -0.436 15.078 10.031 1 98 138 THR A CA 1
ATOM 1032 C C . THR A 1 138 ? 0.738 14.164 10.367 1 98 138 THR A C 1
ATOM 1034 O O . THR A 1 138 ? 0.762 13 9.953 1 98 138 THR A O 1
ATOM 1037 N N . ALA A 1 139 ? 1.684 14.711 11.102 1 98.44 139 ALA A N 1
ATOM 1038 C CA . ALA A 1 139 ? 2.855 13.922 11.477 1 98.44 139 ALA A CA 1
ATOM 1039 C C . ALA A 1 139 ? 2.463 12.734 12.352 1 98.44 139 ALA A C 1
ATOM 1041 O O . ALA A 1 139 ? 2.869 11.602 12.086 1 98.44 139 ALA A O 1
ATOM 1042 N N . TRP A 1 140 ? 1.636 13.016 13.375 1 98.5 140 TRP A N 1
ATOM 1043 C CA . TRP A 1 140 ? 1.2 11.977 14.305 1 98.5 140 TRP A CA 1
ATOM 1044 C C . TRP A 1 140 ? 0.434 10.875 13.578 1 98.5 140 TRP A C 1
ATOM 1046 O O . TRP A 1 140 ? 0.728 9.695 13.75 1 98.5 140 TRP A O 1
ATOM 1056 N N . GLY A 1 141 ? -0.543 11.297 12.797 1 98.38 141 GLY A N 1
ATOM 1057 C CA . GLY A 1 141 ? -1.341 10.328 12.062 1 98.38 141 GLY A CA 1
ATOM 1058 C C . GLY A 1 141 ? -0.524 9.5 11.086 1 98.38 141 GLY A C 1
ATOM 1059 O O . GLY A 1 141 ? -0.737 8.297 10.961 1 98.38 141 GLY A O 1
ATOM 1060 N N . SER A 1 142 ? 0.416 10.102 10.352 1 98.75 142 SER A N 1
ATOM 1061 C CA . SER A 1 142 ? 1.286 9.367 9.43 1 98.75 142 SER A CA 1
ATOM 1062 C C . SER A 1 142 ? 2.107 8.312 10.172 1 98.75 142 SER A C 1
ATOM 1064 O O . SER A 1 142 ? 2.221 7.176 9.711 1 98.75 142 SER A O 1
ATOM 1066 N N . LEU A 1 143 ? 2.641 8.68 11.336 1 98.81 143 LEU A N 1
ATOM 1067 C CA . LEU A 1 143 ? 3.568 7.828 12.07 1 98.81 143 LEU A CA 1
ATOM 1068 C C . LEU A 1 143 ? 2.824 6.711 12.789 1 98.81 143 LEU A C 1
ATOM 1070 O O . LEU A 1 143 ? 3.246 5.551 12.75 1 98.81 143 LEU A O 1
ATOM 1074 N N . PHE A 1 144 ? 1.688 7.051 13.414 1 98.44 144 PHE A N 1
ATOM 1075 C CA . PHE A 1 144 ? 1.148 6.117 14.398 1 98.44 144 PHE A CA 1
ATOM 1076 C C . PHE A 1 144 ? -0.143 5.484 13.891 1 98.44 144 PHE A C 1
ATOM 1078 O O . PHE A 1 144 ? -0.506 4.383 14.305 1 98.44 144 PHE A O 1
ATOM 1085 N N . THR A 1 145 ? -0.852 6.176 13.023 1 98.25 145 THR A N 1
ATOM 1086 C CA . THR A 1 145 ? -2.051 5.582 12.445 1 98.25 145 THR A CA 1
ATOM 1087 C C . THR A 1 145 ? -1.7 4.758 11.211 1 98.25 145 THR A C 1
ATOM 1089 O O . THR A 1 145 ? -2.023 3.57 11.141 1 98.25 145 THR A O 1
ATOM 1092 N N . SER A 1 146 ? -0.961 5.309 10.273 1 98.69 146 SER A N 1
ATOM 1093 C CA . SER A 1 146 ? -0.714 4.637 9 1 98.69 146 SER A CA 1
ATOM 1094 C C . SER A 1 146 ? 0.523 3.748 9.078 1 98.69 146 SER A C 1
ATOM 1096 O O . SER A 1 146 ? 0.485 2.586 8.672 1 98.69 146 SER A O 1
ATOM 1098 N N . LEU A 1 147 ? 1.618 4.273 9.602 1 98.88 147 LEU A N 1
ATOM 1099 C CA . LEU A 1 147 ? 2.848 3.49 9.664 1 98.88 147 LEU A CA 1
ATOM 1100 C C . LEU A 1 147 ? 2.836 2.555 10.867 1 98.88 147 LEU A C 1
ATOM 1102 O O . LEU A 1 147 ? 3.615 1.601 10.93 1 98.88 147 LEU A O 1
ATOM 1106 N N . GLU A 1 148 ? 2.01 2.863 11.891 1 98.56 148 GLU A N 1
ATOM 1107 C CA . GLU A 1 148 ? 1.94 2.068 13.109 1 98.56 148 GLU A CA 1
ATOM 1108 C C . GLU A 1 148 ? 3.324 1.878 13.727 1 98.56 148 GLU A C 1
ATOM 1110 O O . GLU A 1 148 ? 3.73 0.751 14.016 1 98.56 148 GLU A O 1
ATOM 1115 N N . LEU A 1 149 ? 3.953 2.939 13.945 1 98.56 149 LEU A N 1
ATOM 1116 C CA . LEU A 1 149 ? 5.34 2.967 14.391 1 98.56 149 LEU A CA 1
ATOM 1117 C C . LEU A 1 149 ? 5.473 2.389 15.797 1 98.56 149 LEU A C 1
ATOM 1119 O O . LEU A 1 149 ? 4.66 2.689 16.672 1 98.56 149 LEU A O 1
ATOM 1123 N N . ILE A 1 150 ? 6.512 1.574 16.031 1 98.5 150 ILE A N 1
ATOM 1124 C CA . ILE A 1 150 ? 6.895 1.07 17.344 1 98.5 150 ILE A CA 1
ATOM 1125 C C . ILE A 1 150 ? 8.383 1.315 17.578 1 98.5 150 ILE A C 1
ATOM 1127 O O . ILE A 1 150 ? 9.141 1.54 16.625 1 98.5 150 ILE A O 1
ATOM 1131 N N . PRO A 1 151 ? 8.852 1.283 18.766 1 98.44 151 PRO A N 1
ATOM 1132 C CA . PRO A 1 151 ? 10.219 1.691 19.094 1 98.44 151 PRO A CA 1
ATOM 1133 C C . PRO A 1 151 ? 11.273 0.861 18.359 1 98.44 151 PRO A C 1
ATOM 1135 O O . PRO A 1 151 ? 12.367 1.361 18.062 1 98.44 151 PRO A O 1
ATOM 1138 N N . SER A 1 152 ? 10.992 -0.409 18 1 98.44 152 SER A N 1
ATOM 1139 C CA . SER A 1 152 ? 11.977 -1.279 17.375 1 98.44 152 SER A CA 1
ATOM 1140 C C . SER A 1 152 ? 12.109 -0.973 15.883 1 98.44 152 SER A C 1
ATOM 1142 O O . SER A 1 152 ? 13.023 -1.472 15.219 1 98.44 152 SER A O 1
ATOM 1144 N N . ASP A 1 153 ? 11.227 -0.175 15.359 1 98.62 153 ASP A N 1
ATOM 1145 C CA . ASP A 1 153 ? 11.281 0.186 13.945 1 98.62 153 ASP A CA 1
ATOM 1146 C C . ASP A 1 153 ? 12.477 1.099 13.656 1 98.62 153 ASP A C 1
ATOM 1148 O O . ASP A 1 153 ? 12.977 1.774 14.555 1 98.62 153 ASP A O 1
ATOM 1152 N N . ARG A 1 154 ? 12.891 1.074 12.453 1 98.81 154 ARG A N 1
ATOM 1153 C CA . ARG A 1 154 ? 13.789 2.078 11.875 1 98.81 154 ARG A CA 1
ATOM 1154 C C . ARG A 1 154 ? 13.07 2.9 10.812 1 98.81 154 ARG A C 1
ATOM 1156 O O . ARG A 1 154 ? 12.523 2.344 9.859 1 98.81 154 ARG A O 1
ATOM 1163 N N . LEU A 1 155 ? 13.07 4.199 11 1 98.88 155 LEU A N 1
ATOM 1164 C CA . LEU A 1 155 ? 12.25 5.094 10.188 1 98.88 155 LEU A CA 1
ATOM 1165 C C . LEU A 1 155 ? 13.117 5.934 9.258 1 98.88 155 LEU A C 1
ATOM 1167 O O . LEU A 1 155 ? 14.078 6.562 9.703 1 98.88 155 LEU A O 1
ATOM 1171 N N . LEU A 1 156 ? 12.867 5.875 7.984 1 98.94 156 LEU A N 1
ATOM 1172 C CA . LEU A 1 156 ? 13.414 6.82 7.016 1 98.94 156 LEU A CA 1
ATOM 1173 C C . LEU A 1 156 ? 12.375 7.863 6.625 1 98.94 156 LEU A C 1
ATOM 1175 O O . LEU A 1 156 ? 11.266 7.512 6.219 1 98.94 156 LEU A O 1
ATOM 1179 N N . ILE A 1 157 ? 12.664 9.07 6.816 1 98.94 157 ILE A N 1
ATOM 1180 C CA . ILE A 1 157 ? 11.812 10.172 6.387 1 98.94 157 ILE A CA 1
ATOM 1181 C C . ILE A 1 157 ? 12.375 10.797 5.113 1 98.94 157 ILE A C 1
ATOM 1183 O O . ILE A 1 157 ? 13.406 11.477 5.148 1 98.94 157 ILE A O 1
ATOM 1187 N N . ARG A 1 158 ? 11.742 10.531 3.998 1 98.62 158 ARG A N 1
ATOM 1188 C CA . ARG A 1 158 ? 12.133 11.148 2.734 1 98.62 158 ARG A CA 1
ATOM 1189 C C . ARG A 1 158 ? 11.531 12.539 2.598 1 98.62 158 ARG A C 1
ATOM 1191 O O . ARG A 1 158 ? 10.305 12.695 2.564 1 98.62 158 ARG A O 1
ATOM 1198 N N . GLY A 1 159 ? 12.328 13.523 2.463 1 96.88 159 GLY A N 1
ATOM 1199 C CA . GLY A 1 159 ? 11.898 14.906 2.619 1 96.88 159 GLY A CA 1
ATOM 1200 C C . GLY A 1 159 ? 11.992 15.398 4.051 1 96.88 159 GLY A C 1
ATOM 1201 O O . GLY A 1 159 ? 11.039 15.977 4.574 1 96.88 159 GLY A O 1
ATOM 1202 N N . GLY A 1 160 ? 13.109 15.164 4.621 1 97 160 GLY A N 1
ATOM 1203 C CA . GLY A 1 160 ? 13.273 15.352 6.055 1 97 160 GLY A CA 1
ATOM 1204 C C . GLY A 1 160 ? 13.273 16.812 6.473 1 97 160 GLY A C 1
ATOM 1205 O O . GLY A 1 160 ? 13.055 17.125 7.641 1 97 160 GLY A O 1
ATOM 1206 N N . THR A 1 161 ? 13.492 17.75 5.531 1 95.56 161 THR A N 1
ATOM 1207 C CA . THR A 1 161 ? 13.609 19.156 5.891 1 95.56 161 THR A CA 1
ATOM 1208 C C . THR A 1 161 ? 12.273 19.875 5.719 1 95.56 161 THR A C 1
ATOM 1210 O O . THR A 1 161 ? 12.172 21.078 5.977 1 95.56 161 THR A O 1
ATOM 1213 N N . THR A 1 162 ? 11.258 19.172 5.242 1 94.81 162 THR A N 1
ATOM 1214 C CA . THR A 1 162 ? 9.914 19.75 5.23 1 94.81 162 THR A CA 1
ATOM 1215 C C . THR A 1 162 ? 9.398 19.953 6.648 1 94.81 162 THR A C 1
ATOM 1217 O O . THR A 1 162 ? 9.93 19.375 7.598 1 94.81 162 THR A O 1
ATOM 1220 N N . SER A 1 163 ? 8.398 20.781 6.801 1 95.31 163 SER A N 1
ATOM 1221 C CA . SER A 1 163 ? 7.828 20.984 8.125 1 95.31 163 SER A CA 1
ATOM 1222 C C . SER A 1 163 ? 7.293 19.688 8.711 1 95.31 163 SER A C 1
ATOM 1224 O O . SER A 1 163 ? 7.531 19.375 9.875 1 95.31 163 SER A O 1
ATOM 1226 N N . VAL A 1 164 ? 6.609 18.906 7.898 1 97 164 VAL A N 1
ATOM 1227 C CA . VAL A 1 164 ? 6.082 17.641 8.367 1 97 164 VAL A CA 1
ATOM 1228 C C . VAL A 1 164 ? 7.23 16.688 8.688 1 97 164 VAL A C 1
ATOM 1230 O O . VAL A 1 164 ? 7.168 15.938 9.672 1 97 164 VAL A O 1
ATOM 1233 N N . GLY A 1 165 ? 8.266 16.719 7.855 1 97.75 165 GLY A N 1
ATOM 1234 C CA . GLY A 1 165 ? 9.43 15.875 8.109 1 97.75 165 GLY A CA 1
ATOM 1235 C C . GLY A 1 165 ? 10.094 16.172 9.445 1 97.75 165 GLY A C 1
ATOM 1236 O O . GLY A 1 165 ? 10.406 15.258 10.203 1 97.75 165 GLY A O 1
ATOM 1237 N N . LEU A 1 166 ? 10.297 17.453 9.727 1 97.69 166 LEU A N 1
ATOM 1238 C CA . LEU A 1 166 ? 10.898 17.875 10.984 1 97.69 166 LEU A CA 1
ATOM 1239 C C . LEU A 1 166 ? 10.023 17.469 12.164 1 97.69 166 LEU A C 1
ATOM 1241 O O . LEU A 1 166 ? 10.523 16.969 13.172 1 97.69 166 LEU A O 1
ATOM 1245 N N . ALA A 1 167 ? 8.758 17.672 12.031 1 97.94 167 ALA A N 1
ATOM 1246 C CA . ALA A 1 167 ? 7.816 17.312 13.094 1 97.94 167 ALA A CA 1
ATOM 1247 C C . ALA A 1 167 ? 7.797 15.797 13.312 1 97.94 167 ALA A C 1
ATOM 1249 O O . ALA A 1 167 ? 7.82 15.336 14.453 1 97.94 167 ALA A O 1
ATOM 1250 N N . ALA A 1 168 ? 7.758 15.023 12.242 1 98.69 168 ALA A N 1
ATOM 1251 C CA . ALA A 1 168 ? 7.738 13.562 12.32 1 98.69 168 ALA A CA 1
ATOM 1252 C C . ALA A 1 168 ? 9.008 13.039 12.984 1 98.69 168 ALA A C 1
ATOM 1254 O O . ALA A 1 168 ? 8.953 12.117 13.805 1 98.69 168 ALA A O 1
ATOM 1255 N N . ALA A 1 169 ? 10.141 13.633 12.609 1 98.62 169 ALA A N 1
ATOM 1256 C CA . ALA A 1 169 ? 11.406 13.219 13.211 1 98.62 169 ALA A CA 1
ATOM 1257 C C . ALA A 1 169 ? 11.406 13.469 14.719 1 98.62 169 ALA A C 1
ATOM 1259 O O . ALA A 1 169 ? 11.805 12.602 15.5 1 98.62 169 ALA A O 1
ATOM 1260 N N . ALA A 1 170 ? 10.961 14.641 15.102 1 97.81 170 ALA A N 1
ATOM 1261 C CA . ALA A 1 170 ? 10.914 14.984 16.516 1 97.81 170 ALA A CA 1
ATOM 1262 C C . ALA A 1 170 ? 10.031 14.016 17.297 1 97.81 170 ALA A C 1
ATOM 1264 O O . ALA A 1 170 ? 10.422 13.508 18.344 1 97.81 170 ALA A O 1
ATOM 1265 N N . LEU A 1 171 ? 8.836 13.742 16.75 1 98.19 171 LEU A N 1
ATOM 1266 C CA . LEU A 1 171 ? 7.895 12.836 17.391 1 98.19 171 LEU A CA 1
ATOM 1267 C C . LEU A 1 171 ? 8.453 11.422 17.469 1 98.19 171 LEU A C 1
ATOM 1269 O O . LEU A 1 171 ? 8.406 10.781 18.516 1 98.19 171 LEU A O 1
ATOM 1273 N N . ALA A 1 172 ? 8.969 10.922 16.344 1 98.62 172 ALA A N 1
ATOM 1274 C CA . ALA A 1 172 ? 9.5 9.562 16.297 1 98.62 172 ALA A CA 1
ATOM 1275 C C . ALA A 1 172 ? 10.633 9.375 17.297 1 98.62 172 ALA A C 1
ATOM 1277 O O . ALA A 1 172 ? 10.656 8.391 18.047 1 98.62 172 ALA A O 1
ATOM 1278 N N . ARG A 1 173 ? 11.555 10.352 17.359 1 97.75 173 ARG A N 1
ATOM 1279 C CA . ARG A 1 173 ? 12.68 10.281 18.281 1 97.75 173 ARG A CA 1
ATOM 1280 C C . ARG A 1 173 ? 12.203 10.297 19.734 1 97.75 173 ARG A C 1
ATOM 1282 O O . ARG A 1 173 ? 12.742 9.57 20.578 1 97.75 173 ARG A O 1
ATOM 1289 N N . SER A 1 174 ? 11.234 11.078 20 1 96.75 174 SER A N 1
ATOM 1290 C CA . SER A 1 174 ? 10.703 11.148 21.359 1 96.75 174 SER A CA 1
ATOM 1291 C C . SER A 1 174 ? 10.055 9.828 21.766 1 96.75 174 SER A C 1
ATOM 1293 O O . SER A 1 174 ? 9.828 9.578 22.953 1 96.75 174 SER A O 1
ATOM 1295 N N . HIS A 1 175 ? 9.742 8.992 20.859 1 96.88 175 HIS A N 1
ATOM 1296 C CA . HIS A 1 175 ? 9.156 7.688 21.141 1 96.88 175 HIS A CA 1
ATOM 1297 C C . HIS A 1 175 ? 10.203 6.582 21.031 1 96.88 175 HIS A C 1
ATOM 1299 O O . HIS A 1 175 ? 9.859 5.398 21 1 96.88 175 HIS A O 1
ATOM 1305 N N . GLY A 1 176 ? 11.43 6.949 20.859 1 97.25 176 GLY A N 1
ATOM 1306 C CA . GLY A 1 176 ? 12.531 5.996 20.922 1 97.25 176 GLY A CA 1
ATOM 1307 C C . GLY A 1 176 ? 12.82 5.332 19.578 1 97.25 176 GLY A C 1
ATOM 1308 O O . GLY A 1 176 ? 13.484 4.293 19.531 1 97.25 176 GLY A O 1
ATOM 1309 N N . VAL A 1 177 ? 12.328 5.875 18.516 1 98.25 177 VAL A N 1
ATOM 1310 C CA . VAL A 1 177 ? 12.516 5.281 17.188 1 98.25 177 VAL A CA 1
ATOM 1311 C C . VAL A 1 177 ? 13.758 5.871 16.531 1 98.25 177 VAL A C 1
ATOM 1313 O O . VAL A 1 177 ? 13.984 7.082 16.594 1 98.25 177 VAL A O 1
ATOM 1316 N N . SER A 1 178 ? 14.562 5.035 15.875 1 98.12 178 SER A N 1
ATOM 1317 C CA . SER A 1 178 ? 15.703 5.492 15.078 1 98.12 178 SER A CA 1
ATOM 1318 C C . SER A 1 178 ? 15.242 6.16 13.789 1 98.12 178 SER A C 1
ATOM 1320 O O . SER A 1 178 ? 14.43 5.605 13.047 1 98.12 178 SER A O 1
ATOM 1322 N N . VAL A 1 179 ? 15.844 7.359 13.57 1 98.69 179 VAL A N 1
ATOM 1323 C CA . VAL A 1 179 ? 15.367 8.148 12.445 1 98.69 179 VAL A CA 1
ATOM 1324 C C . VAL A 1 179 ? 16.531 8.469 11.5 1 98.69 179 VAL A C 1
ATOM 1326 O O . VAL A 1 179 ? 17.594 8.883 11.945 1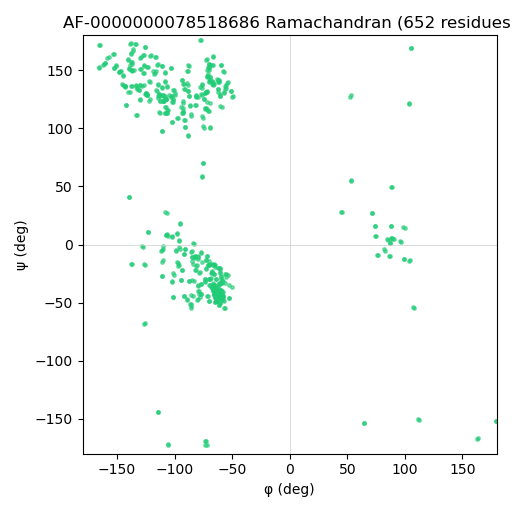 98.69 179 VAL A O 1
ATOM 1329 N N . THR A 1 180 ? 16.344 8.18 10.242 1 98.88 180 THR A N 1
ATOM 1330 C CA . THR A 1 180 ? 17.141 8.695 9.133 1 98.88 180 THR A CA 1
ATOM 1331 C C . THR A 1 180 ? 16.328 9.656 8.273 1 98.88 180 THR A C 1
ATOM 1333 O O . THR A 1 180 ? 15.148 9.406 8.008 1 98.88 180 THR A O 1
ATOM 1336 N N . ALA A 1 181 ? 16.891 10.789 7.898 1 98.75 181 ALA A N 1
ATOM 1337 C CA . ALA A 1 181 ? 16.172 11.766 7.078 1 98.75 181 ALA A CA 1
ATOM 1338 C C . ALA A 1 181 ? 16.938 12.062 5.789 1 98.75 181 ALA A C 1
ATOM 1340 O O . ALA A 1 181 ? 18.156 11.891 5.73 1 98.75 181 ALA A O 1
ATOM 1341 N N . THR A 1 182 ? 16.219 12.438 4.801 1 98.5 182 THR A N 1
ATOM 1342 C CA . THR A 1 182 ? 16.875 12.844 3.564 1 98.5 182 THR A CA 1
ATOM 1343 C C . THR A 1 182 ? 16.719 14.344 3.338 1 98.5 182 THR A C 1
ATOM 1345 O O . THR A 1 182 ? 15.781 14.961 3.852 1 98.5 182 THR A O 1
ATOM 1348 N N . THR A 1 183 ? 17.625 14.961 2.635 1 97.19 183 THR A N 1
ATOM 1349 C CA . THR A 1 183 ? 17.547 16.312 2.084 1 97.19 183 THR A CA 1
ATOM 1350 C C . THR A 1 183 ? 18.25 16.375 0.729 1 97.19 183 THR A C 1
ATOM 1352 O O . THR A 1 183 ? 19.172 15.602 0.456 1 97.19 183 THR A O 1
ATOM 1355 N N . ARG A 1 184 ? 17.75 17.156 -0.122 1 95 184 ARG A N 1
ATOM 1356 C CA . ARG A 1 184 ? 18.406 17.359 -1.404 1 95 184 ARG A CA 1
ATOM 1357 C C . ARG A 1 184 ? 19.547 18.359 -1.277 1 95 184 ARG A C 1
ATOM 1359 O O . ARG A 1 184 ? 20.391 18.469 -2.17 1 95 184 ARG A O 1
ATOM 1366 N N . ASN A 1 185 ? 19.516 19.156 -0.169 1 94.56 185 ASN A N 1
ATOM 1367 C CA . ASN A 1 185 ? 20.422 20.281 0.013 1 94.56 185 ASN A CA 1
ATOM 1368 C C . ASN A 1 185 ? 21.516 19.969 1.04 1 94.56 185 ASN A C 1
ATOM 1370 O O . ASN A 1 185 ? 21.234 19.875 2.236 1 94.56 185 ASN A O 1
ATOM 1374 N N . GLN A 1 186 ? 22.703 19.953 0.559 1 95.75 186 GLN A N 1
ATOM 1375 C CA . GLN A 1 186 ? 23.844 19.625 1.4 1 95.75 186 GLN A CA 1
ATOM 1376 C C . GLN A 1 186 ? 23.969 20.594 2.57 1 95.75 186 GLN A C 1
ATOM 1378 O O . GLN A 1 186 ? 24.391 20.219 3.664 1 95.75 186 GLN A O 1
ATOM 1383 N N . THR A 1 187 ? 23.594 21.781 2.34 1 94.5 187 THR A N 1
ATOM 1384 C CA . THR A 1 187 ? 23.766 22.828 3.348 1 94.5 187 THR A CA 1
ATOM 1385 C C . THR A 1 187 ? 22.781 22.625 4.5 1 94.5 187 THR A C 1
ATOM 1387 O O . THR A 1 187 ? 22.922 23.234 5.559 1 94.5 187 THR A O 1
ATOM 1390 N N . ARG A 1 188 ? 21.828 21.719 4.34 1 95.94 188 ARG A N 1
ATOM 1391 C CA . ARG A 1 188 ? 20.812 21.5 5.371 1 95.94 188 ARG A CA 1
ATOM 1392 C C . ARG A 1 188 ? 21.156 20.297 6.234 1 95.94 188 ARG A C 1
ATOM 1394 O O . ARG A 1 188 ? 20.469 20.016 7.219 1 95.94 188 ARG A O 1
ATOM 1401 N N . VAL A 1 189 ? 22.219 19.594 5.887 1 97.12 189 VAL A N 1
ATOM 1402 C CA . VAL A 1 189 ? 22.609 18.391 6.617 1 97.12 189 VAL A CA 1
ATOM 1403 C C . VAL A 1 189 ? 22.969 18.766 8.055 1 97.12 189 VAL A C 1
ATOM 1405 O O . VAL A 1 189 ? 22.484 18.125 9 1 97.12 189 VAL A O 1
ATOM 1408 N N . GLU A 1 190 ? 23.734 19.797 8.172 1 96.5 190 GLU A N 1
ATOM 1409 C CA . GLU A 1 190 ? 24.156 20.203 9.508 1 96.5 190 GLU A CA 1
ATOM 1410 C C . GLU A 1 190 ? 22.969 20.703 10.328 1 96.5 190 GLU A C 1
ATOM 1412 O O . GLU A 1 190 ? 22.922 20.516 11.547 1 96.5 190 GLU A O 1
ATOM 1417 N N . PHE A 1 191 ? 22.109 21.344 9.656 1 96.06 191 PHE A N 1
ATOM 1418 C CA . PHE A 1 191 ? 20.891 21.797 10.32 1 96.06 191 PHE A CA 1
ATOM 1419 C C . PHE A 1 191 ? 20.141 20.609 10.93 1 96.06 191 PHE A C 1
ATOM 1421 O O . PHE A 1 191 ? 19.75 20.656 12.102 1 96.06 191 PHE A O 1
ATOM 1428 N N . LEU A 1 192 ? 19.953 19.516 10.172 1 97.44 192 LEU A N 1
ATOM 1429 C CA . LEU A 1 192 ? 19.266 18.328 10.641 1 97.44 192 LEU A CA 1
ATOM 1430 C C . LEU A 1 192 ? 20.031 17.688 11.797 1 97.44 192 LEU A C 1
ATOM 1432 O O . LEU A 1 192 ? 19.422 17.266 12.789 1 97.44 192 LEU A O 1
ATOM 1436 N N . ARG A 1 193 ? 21.344 17.641 11.688 1 97.38 193 ARG A N 1
ATOM 1437 C CA . ARG A 1 193 ? 22.156 17.078 12.758 1 97.38 193 ARG A CA 1
ATOM 1438 C C . ARG A 1 193 ? 22 17.875 14.047 1 97.38 193 ARG A C 1
ATOM 1440 O O . ARG A 1 193 ? 21.984 17.312 15.141 1 97.38 193 ARG A O 1
ATOM 1447 N N . GLY A 1 194 ? 21.891 19.188 13.906 1 95.75 194 GLY A N 1
ATOM 1448 C CA . GLY A 1 194 ? 21.656 20.062 15.047 1 95.75 194 GLY A CA 1
ATOM 1449 C C . GLY A 1 194 ? 20.344 19.781 15.758 1 95.75 194 GLY A C 1
ATOM 1450 O O . GLY A 1 194 ? 20.203 20.094 16.938 1 95.75 194 GLY A O 1
ATOM 1451 N N . LEU A 1 195 ? 19.438 19.125 15.07 1 95.69 195 LEU A N 1
ATOM 1452 C CA . LEU A 1 195 ? 18.156 18.766 15.664 1 95.69 195 LEU A CA 1
ATOM 1453 C C . LEU A 1 195 ? 18.188 17.344 16.203 1 95.69 195 LEU A C 1
ATOM 1455 O O . LEU A 1 195 ? 17.156 16.797 16.594 1 95.69 195 LEU A O 1
ATOM 1459 N N . GLY A 1 196 ? 19.344 16.719 16.109 1 95 196 GLY A N 1
ATOM 1460 C CA . GLY A 1 196 ? 19.516 15.375 16.672 1 95 196 GLY A CA 1
ATOM 1461 C C . GLY A 1 196 ? 19.344 14.281 15.633 1 95 196 GLY A C 1
ATOM 1462 O O . GLY A 1 196 ? 19.406 13.094 15.961 1 95 196 GLY A O 1
ATOM 1463 N N . ILE A 1 197 ? 19.125 14.641 14.406 1 96.69 197 ILE A N 1
ATOM 1464 C CA . ILE A 1 197 ? 19.031 13.664 13.328 1 96.69 197 ILE A CA 1
ATOM 1465 C C . ILE A 1 197 ? 20.422 13.406 12.758 1 96.69 197 ILE A C 1
ATOM 1467 O O . ILE A 1 197 ? 20.859 14.086 11.828 1 96.69 197 ILE A O 1
ATOM 1471 N N . GLU A 1 198 ? 21.047 12.477 13.211 1 96.69 198 GLU A N 1
ATOM 1472 C CA . GLU A 1 198 ? 22.453 12.234 12.914 1 96.69 198 GLU A CA 1
ATOM 1473 C C . GLU A 1 198 ? 22.641 11.586 11.547 1 96.69 198 GLU A C 1
ATOM 1475 O O . GLU A 1 198 ? 23.594 11.891 10.828 1 96.69 198 GLU A O 1
ATOM 1480 N N . ASP A 1 199 ? 21.766 10.672 11.25 1 98.44 199 ASP A N 1
ATOM 1481 C CA . ASP A 1 199 ? 21.875 9.961 9.977 1 98.44 199 ASP A CA 1
ATOM 1482 C C . ASP A 1 199 ? 21.062 10.664 8.891 1 98.44 199 ASP A C 1
ATOM 1484 O O . ASP A 1 199 ? 19.828 10.609 8.891 1 98.44 199 ASP A O 1
ATOM 1488 N N . VAL A 1 200 ? 21.812 11.305 7.977 1 98.69 200 VAL A N 1
ATOM 1489 C CA . VAL A 1 200 ? 21.188 12.086 6.914 1 98.69 200 VAL A CA 1
ATOM 1490 C C . VAL A 1 200 ? 21.656 11.586 5.555 1 98.69 200 VAL A C 1
ATOM 1492 O O . VAL A 1 200 ? 22.859 11.367 5.355 1 98.69 200 VAL A O 1
ATOM 1495 N N . ILE A 1 201 ? 20.766 11.305 4.648 1 98.69 201 ILE A N 1
ATOM 1496 C CA . ILE A 1 201 ? 21.062 10.891 3.281 1 98.69 201 ILE A CA 1
ATOM 1497 C C . ILE A 1 201 ? 20.844 12.062 2.328 1 98.69 201 ILE A C 1
ATOM 1499 O O . ILE A 1 201 ? 19.797 12.719 2.367 1 98.69 201 ILE A O 1
ATOM 1503 N N . LEU A 1 202 ? 21.844 12.359 1.524 1 98.06 202 LEU A N 1
ATOM 1504 C CA . LEU A 1 202 ? 21.641 13.305 0.437 1 98.06 202 LEU A CA 1
ATOM 1505 C C . LEU A 1 202 ? 20.828 12.68 -0.688 1 98.06 202 LEU A C 1
ATOM 1507 O O . LEU A 1 202 ? 21.25 11.688 -1.286 1 98.06 202 LEU A O 1
ATOM 1511 N N . ASP A 1 203 ? 19.688 13.266 -0.915 1 97.19 203 ASP A N 1
ATOM 1512 C CA . ASP A 1 203 ? 18.719 12.711 -1.847 1 97.19 203 ASP A CA 1
ATOM 1513 C C . ASP A 1 203 ? 18.922 13.266 -3.254 1 97.19 203 ASP A C 1
ATOM 1515 O O . ASP A 1 203 ? 18.438 14.352 -3.576 1 97.19 203 ASP A O 1
ATOM 1519 N N . GLY A 1 204 ? 19.531 12.539 -4.102 1 93.62 204 GLY A N 1
ATOM 1520 C CA . GLY A 1 204 ? 19.719 12.906 -5.496 1 93.62 204 GLY A CA 1
ATOM 1521 C C . GLY A 1 204 ? 18.656 12.32 -6.414 1 93.62 204 GLY A C 1
ATOM 1522 O O . GLY A 1 204 ? 18.828 12.305 -7.637 1 93.62 204 GLY A O 1
ATOM 1523 N N . GLY A 1 205 ? 17.578 11.898 -5.879 1 93 205 GLY A N 1
ATOM 1524 C CA . GLY A 1 205 ? 16.547 11.234 -6.664 1 93 205 GLY A CA 1
ATOM 1525 C C . GLY A 1 205 ? 16.469 9.742 -6.387 1 93 205 GLY A C 1
ATOM 1526 O O . GLY A 1 205 ? 15.391 9.234 -6.059 1 93 205 GLY A O 1
ATOM 1527 N N . SER A 1 206 ? 17.5 9.031 -6.508 1 96.69 206 SER A N 1
ATOM 1528 C CA . SER A 1 206 ? 17.625 7.637 -6.098 1 96.69 206 SER A CA 1
ATOM 1529 C C . SER A 1 206 ? 18.516 7.496 -4.875 1 96.69 206 SER A C 1
ATOM 1531 O O . SER A 1 206 ? 19.656 7.988 -4.871 1 96.69 206 SER A O 1
ATOM 1533 N N . ILE A 1 207 ? 17.984 6.809 -3.844 1 98.44 207 ILE A N 1
ATOM 1534 C CA . ILE A 1 207 ? 18.766 6.734 -2.619 1 98.44 207 ILE A CA 1
ATOM 1535 C C . ILE A 1 207 ? 19 5.27 -2.244 1 98.44 207 ILE A C 1
ATOM 1537 O O . ILE A 1 207 ? 19.469 4.969 -1.143 1 98.44 207 ILE A O 1
ATOM 1541 N N . LEU A 1 208 ? 18.719 4.367 -3.068 1 98 208 LEU A N 1
ATOM 1542 C CA . LEU A 1 208 ? 18.766 2.936 -2.803 1 98 208 LEU A CA 1
ATOM 1543 C C . LEU A 1 208 ? 20.172 2.51 -2.387 1 98 208 LEU A C 1
ATOM 1545 O O . LEU A 1 208 ? 20.328 1.764 -1.419 1 98 208 LEU A O 1
ATOM 1549 N N . THR A 1 209 ? 21.172 3 -3.1 1 97.62 209 THR A N 1
ATOM 1550 C CA . THR A 1 209 ? 22.547 2.631 -2.807 1 97.62 209 THR A CA 1
ATOM 1551 C C . THR A 1 209 ? 22.938 3.059 -1.394 1 97.62 209 THR A C 1
ATOM 1553 O O . THR A 1 209 ? 23.594 2.307 -0.667 1 97.62 209 THR A O 1
ATOM 1556 N N . GLU A 1 210 ? 22.562 4.277 -0.983 1 98.25 210 GLU A N 1
ATOM 1557 C CA . GLU A 1 210 ? 22.859 4.77 0.358 1 98.25 210 GLU A CA 1
ATOM 1558 C C . GLU A 1 210 ? 22.109 3.975 1.419 1 98.25 210 GLU A C 1
ATOM 1560 O O . GLU A 1 210 ? 22.641 3.701 2.496 1 98.25 210 GLU A O 1
ATOM 1565 N N . VAL A 1 211 ? 20.906 3.586 1.095 1 98.44 211 VAL A N 1
ATOM 1566 C CA . VAL A 1 211 ? 20.062 2.82 2.004 1 98.44 211 VAL A CA 1
ATOM 1567 C C . VAL A 1 211 ? 20.672 1.438 2.232 1 98.44 211 VAL A C 1
ATOM 1569 O O . VAL A 1 211 ? 20.656 0.926 3.354 1 98.44 211 VAL A O 1
ATOM 1572 N N . GLN A 1 212 ? 21.203 0.828 1.212 1 97.56 212 GLN A N 1
ATOM 1573 C CA . GLN A 1 212 ? 21.75 -0.522 1.275 1 97.56 212 GLN A CA 1
ATOM 1574 C C . GLN A 1 212 ? 23 -0.571 2.166 1 97.56 212 GLN A C 1
ATOM 1576 O O . GLN A 1 212 ? 23.422 -1.647 2.59 1 97.56 212 GLN A O 1
ATOM 1581 N N . LYS A 1 213 ? 23.609 0.6 2.445 1 97.81 213 LYS A N 1
ATOM 1582 C CA . LYS A 1 213 ? 24.766 0.694 3.336 1 97.81 213 LYS A CA 1
ATOM 1583 C C . LYS A 1 213 ? 24.328 0.753 4.797 1 97.81 213 LYS A C 1
ATOM 1585 O O . LYS A 1 213 ? 25.172 0.804 5.699 1 97.81 213 LYS A O 1
ATOM 1590 N N . ARG A 1 214 ? 23.062 0.706 5.062 1 97.94 214 ARG A N 1
ATOM 1591 C CA . ARG A 1 214 ? 22.484 0.845 6.398 1 97.94 214 ARG A CA 1
ATOM 1592 C C . ARG A 1 214 ? 21.688 -0.397 6.785 1 97.94 214 ARG A C 1
ATOM 1594 O O . ARG A 1 214 ? 21.422 -1.257 5.941 1 97.94 214 ARG A O 1
ATOM 1601 N N . ALA A 1 215 ? 21.438 -0.502 8.141 1 97.62 215 ALA A N 1
ATOM 1602 C CA . ALA A 1 215 ? 20.469 -1.507 8.547 1 97.62 215 ALA A CA 1
ATOM 1603 C C . ALA A 1 215 ? 19.109 -1.262 7.883 1 97.62 215 ALA A C 1
ATOM 1605 O O . ALA A 1 215 ? 18.75 -0.116 7.613 1 97.62 215 ALA A O 1
ATOM 1606 N N . PRO A 1 216 ? 18.328 -2.297 7.621 1 98.44 216 PRO A N 1
ATOM 1607 C CA . PRO A 1 216 ? 17.078 -2.176 6.867 1 98.44 216 PRO A CA 1
ATOM 1608 C C . PRO A 1 216 ? 16.047 -1.281 7.562 1 98.44 216 PRO A C 1
ATOM 1610 O O . PRO A 1 216 ? 15.93 -1.311 8.789 1 98.44 216 PRO A O 1
ATOM 1613 N N . PHE A 1 217 ? 15.367 -0.498 6.809 1 98.88 217 PHE A N 1
ATOM 1614 C CA . PHE A 1 217 ? 14.25 0.299 7.301 1 98.88 217 PHE A CA 1
ATOM 1615 C C . PHE A 1 217 ? 12.953 -0.488 7.223 1 98.88 217 PHE A C 1
ATOM 1617 O O . PHE A 1 217 ? 12.617 -1.042 6.172 1 98.88 217 PHE A O 1
ATOM 1624 N N . SER A 1 218 ? 12.203 -0.483 8.312 1 98.81 218 SER A N 1
ATOM 1625 C CA . SER A 1 218 ? 10.898 -1.142 8.305 1 98.81 218 SER A CA 1
ATOM 1626 C C . SER A 1 218 ? 9.789 -0.159 7.957 1 98.81 218 SER A C 1
ATOM 1628 O O . SER A 1 218 ? 8.688 -0.567 7.57 1 98.81 218 SER A O 1
ATOM 1630 N N . LYS A 1 219 ? 10.039 1.12 8.156 1 98.94 219 LYS A N 1
ATOM 1631 C CA . LYS A 1 219 ? 9.047 2.166 7.902 1 98.94 219 LYS A CA 1
ATOM 1632 C C . LYS A 1 219 ? 9.664 3.328 7.125 1 98.94 219 LYS A C 1
ATOM 1634 O O . LYS A 1 219 ? 10.797 3.736 7.406 1 98.94 219 LYS A O 1
ATOM 1639 N N . ILE A 1 220 ? 8.961 3.85 6.129 1 98.94 220 ILE A N 1
ATOM 1640 C CA . ILE A 1 220 ? 9.375 5.043 5.398 1 98.94 220 ILE A CA 1
ATOM 1641 C C . ILE A 1 220 ? 8.211 6.031 5.324 1 98.94 220 ILE A C 1
ATOM 1643 O O . ILE A 1 220 ? 7.098 5.664 4.949 1 98.94 220 ILE A O 1
ATOM 1647 N N . LEU A 1 221 ? 8.422 7.199 5.762 1 98.94 221 LEU A N 1
ATOM 1648 C CA . LEU A 1 221 ? 7.512 8.312 5.531 1 98.94 221 LEU A CA 1
ATOM 1649 C C . LEU A 1 221 ? 7.918 9.102 4.285 1 98.94 221 LEU A C 1
ATOM 1651 O O . LEU A 1 221 ? 8.984 9.711 4.258 1 98.94 221 LEU A O 1
ATOM 1655 N N . GLU A 1 222 ? 7.105 9.062 3.252 1 98.88 222 GLU A N 1
ATOM 1656 C CA . GLU A 1 222 ? 7.363 9.68 1.953 1 98.88 222 GLU A CA 1
ATOM 1657 C C . GLU A 1 222 ? 6.68 11.039 1.838 1 98.88 222 GLU A C 1
ATOM 1659 O O . GLU A 1 222 ? 5.453 11.117 1.746 1 98.88 222 GLU A O 1
ATOM 1664 N N . LEU A 1 223 ? 7.5 12.094 1.853 1 97.81 223 LEU A N 1
ATOM 1665 C CA . LEU A 1 223 ? 6.938 13.445 1.872 1 97.81 223 LEU A CA 1
ATOM 1666 C C . LEU A 1 223 ? 7.203 14.164 0.554 1 97.81 223 LEU A C 1
ATOM 1668 O O . LEU A 1 223 ? 6.703 15.266 0.334 1 97.81 223 LEU A O 1
ATOM 1672 N N . VAL A 1 224 ? 7.949 13.547 -0.329 1 96.62 224 VAL A N 1
ATOM 1673 C CA . VAL A 1 224 ? 8.234 14.133 -1.635 1 96.62 224 VAL A CA 1
ATOM 1674 C C . VAL A 1 224 ? 7.113 13.797 -2.613 1 96.62 224 VAL A C 1
ATOM 1676 O O . VAL A 1 224 ? 6.652 14.664 -3.359 1 96.62 224 VAL A O 1
ATOM 1679 N N . GLY A 1 225 ? 6.68 12.547 -2.576 1 96.75 225 GLY A N 1
ATOM 1680 C CA . GLY A 1 225 ? 5.535 12.156 -3.383 1 96.75 225 GLY A CA 1
ATOM 1681 C C . GLY A 1 225 ? 5.891 11.211 -4.508 1 96.75 225 GLY A C 1
ATOM 1682 O O . GLY A 1 225 ? 6.848 10.438 -4.398 1 96.75 225 GLY A O 1
ATOM 1683 N N . VAL A 1 226 ? 5.117 11.258 -5.652 1 97.56 226 VAL A N 1
ATOM 1684 C CA . VAL A 1 226 ? 5.141 10.242 -6.695 1 97.56 226 VAL A CA 1
ATOM 1685 C C . VAL A 1 226 ? 6.461 10.32 -7.461 1 97.56 226 VAL A C 1
ATOM 1687 O O . VAL A 1 226 ? 6.871 9.352 -8.102 1 97.56 226 VAL A O 1
ATOM 1690 N N . THR A 1 227 ? 7.207 11.445 -7.355 1 97.31 227 THR A N 1
ATOM 1691 C CA . THR A 1 227 ? 8.453 11.594 -8.094 1 97.31 227 THR A CA 1
ATOM 1692 C C . THR A 1 227 ? 9.547 10.719 -7.488 1 97.31 227 THR A C 1
ATOM 1694 O O . THR A 1 227 ? 10.547 10.43 -8.141 1 97.31 227 THR A O 1
ATOM 1697 N N . THR A 1 228 ? 9.383 10.305 -6.207 1 98.06 228 THR A N 1
ATOM 1698 C CA . THR A 1 228 ? 10.398 9.484 -5.559 1 98.06 228 THR A CA 1
ATOM 1699 C C . THR A 1 228 ? 9.773 8.234 -4.953 1 98.06 228 THR A C 1
ATOM 1701 O O . THR A 1 228 ? 10.484 7.387 -4.398 1 98.06 228 THR A O 1
ATOM 1704 N N . LEU A 1 229 ? 8.516 8.07 -5.043 1 98.56 229 LEU A N 1
ATOM 1705 C CA . LEU A 1 229 ? 7.777 7.043 -4.316 1 98.56 229 LEU A CA 1
ATOM 1706 C C . LEU A 1 229 ? 8.242 5.648 -4.719 1 98.56 229 LEU A C 1
ATOM 1708 O O . LEU A 1 229 ? 8.445 4.785 -3.859 1 98.56 229 LEU A O 1
ATOM 1712 N N . GLU A 1 230 ? 8.43 5.359 -5.992 1 98.38 230 GLU A N 1
ATOM 1713 C CA . GLU A 1 230 ? 8.875 4.039 -6.43 1 98.38 230 GLU A CA 1
ATOM 1714 C C . GLU A 1 230 ? 10.242 3.703 -5.855 1 98.38 230 GLU A C 1
ATOM 1716 O O . GLU A 1 230 ? 10.508 2.555 -5.492 1 98.38 230 GLU A O 1
ATOM 1721 N N . ASP A 1 231 ? 11.133 4.703 -5.879 1 98.62 231 ASP A N 1
ATOM 1722 C CA . ASP A 1 231 ? 12.438 4.496 -5.262 1 98.62 231 ASP A CA 1
ATOM 1723 C C . ASP A 1 231 ? 12.297 4.195 -3.771 1 98.62 231 ASP A C 1
ATOM 1725 O O . ASP A 1 231 ? 12.969 3.303 -3.248 1 98.62 231 ASP A O 1
ATOM 1729 N N . SER A 1 232 ? 11.406 4.918 -3.059 1 98.81 232 SER A N 1
ATOM 1730 C CA . SER A 1 232 ? 11.156 4.672 -1.644 1 98.81 232 SER A CA 1
ATOM 1731 C C . SER A 1 232 ? 10.641 3.254 -1.414 1 98.81 232 SER A C 1
ATOM 1733 O O . SER A 1 232 ? 11.047 2.59 -0.458 1 98.81 232 SER A O 1
ATOM 1735 N N . LEU A 1 233 ? 9.812 2.795 -2.273 1 98.81 233 LEU A N 1
ATOM 1736 C CA . LEU A 1 233 ? 9.25 1.452 -2.164 1 98.81 233 LEU A CA 1
ATOM 1737 C C . LEU A 1 233 ? 10.344 0.396 -2.301 1 98.81 233 LEU A C 1
ATOM 1739 O O . LEU A 1 233 ? 10.25 -0.683 -1.71 1 98.81 233 LEU A O 1
ATOM 1743 N N . ARG A 1 234 ? 11.367 0.658 -3.008 1 98.44 234 ARG A N 1
ATOM 1744 C CA . ARG A 1 234 ? 12.477 -0.274 -3.18 1 98.44 234 ARG A CA 1
ATOM 1745 C C . ARG A 1 234 ? 13.453 -0.189 -2.01 1 98.44 234 ARG A C 1
ATOM 1747 O O . ARG A 1 234 ? 14.344 -1.032 -1.871 1 98.44 234 ARG A O 1
ATOM 1754 N N . CYS A 1 235 ? 13.281 0.817 -1.173 1 98.69 235 CYS A N 1
ATOM 1755 C CA . CYS A 1 235 ? 14.234 1.088 -0.1 1 98.69 235 CYS A CA 1
ATOM 1756 C C . CYS A 1 235 ? 13.75 0.495 1.219 1 98.69 235 CYS A C 1
ATOM 1758 O O . CYS A 1 235 ? 14.5 0.446 2.193 1 98.69 235 CYS A O 1
ATOM 1760 N N . VAL A 1 236 ? 12.5 0.141 1.282 1 98.69 236 VAL A N 1
ATOM 1761 C CA . VAL A 1 236 ? 11.977 -0.409 2.527 1 98.69 236 VAL A CA 1
ATOM 1762 C C . VAL A 1 236 ? 12.156 -1.925 2.541 1 98.69 236 VAL A C 1
ATOM 1764 O O . VAL A 1 236 ? 12.172 -2.564 1.487 1 98.69 236 VAL A O 1
ATOM 1767 N N . ALA A 1 237 ? 12.344 -2.514 3.732 1 98.25 237 ALA A N 1
ATOM 1768 C CA . ALA A 1 237 ? 12.562 -3.949 3.896 1 98.25 237 ALA A CA 1
ATOM 1769 C C . ALA A 1 237 ? 11.312 -4.742 3.52 1 98.25 237 ALA A C 1
ATOM 1771 O O . ALA A 1 237 ? 10.195 -4.219 3.586 1 98.25 237 ALA A O 1
ATOM 1772 N N . PRO A 1 238 ? 11.523 -6.062 3.105 1 97 238 PRO A N 1
ATOM 1773 C CA . PRO A 1 238 ? 10.344 -6.91 2.918 1 97 238 PRO A CA 1
ATOM 1774 C C . PRO A 1 238 ? 9.414 -6.902 4.129 1 97 238 PRO A C 1
ATOM 1776 O O . PRO A 1 238 ? 9.875 -6.992 5.27 1 97 238 PRO A O 1
ATOM 1779 N N . GLY A 1 239 ? 8.148 -6.711 3.836 1 97.69 239 GLY A N 1
ATOM 1780 C CA . GLY A 1 239 ? 7.176 -6.652 4.914 1 97.69 239 GLY A CA 1
ATOM 1781 C C . GLY A 1 239 ? 7.012 -5.262 5.496 1 97.69 239 GLY A C 1
ATOM 1782 O O . GLY A 1 239 ? 6.102 -5.02 6.289 1 97.69 239 GLY A O 1
ATOM 1783 N N . GLY A 1 240 ? 7.914 -4.344 5.098 1 98.75 240 GLY A N 1
ATOM 1784 C CA . GLY A 1 240 ? 7.867 -2.984 5.609 1 98.75 240 GLY A CA 1
ATOM 1785 C C . GLY A 1 240 ? 6.789 -2.139 4.961 1 98.75 240 GLY A C 1
ATOM 1786 O O . GLY A 1 240 ? 6.078 -2.605 4.066 1 98.75 240 GLY A O 1
ATOM 1787 N N . THR A 1 241 ? 6.625 -0.867 5.453 1 98.94 241 THR A N 1
ATOM 1788 C CA . THR A 1 241 ? 5.531 -0.007 5.012 1 98.94 241 THR A CA 1
ATOM 1789 C C . THR A 1 241 ? 6.051 1.375 4.629 1 98.94 241 THR A C 1
ATOM 1791 O O . THR A 1 241 ? 6.898 1.94 5.324 1 98.94 241 THR A O 1
ATOM 1794 N N . VAL A 1 242 ? 5.617 1.862 3.486 1 98.94 242 VAL A N 1
ATOM 1795 C CA . VAL A 1 242 ? 5.836 3.232 3.035 1 98.94 242 VAL A CA 1
ATOM 1796 C C . VAL A 1 242 ? 4.531 4.02 3.117 1 98.94 242 VAL A C 1
ATOM 1798 O O . VAL A 1 242 ? 3.51 3.598 2.572 1 98.94 242 VAL A O 1
ATOM 1801 N N . CYS A 1 243 ? 4.527 5.121 3.801 1 98.94 243 CYS A N 1
ATOM 1802 C CA . CYS A 1 243 ? 3.371 6.008 3.879 1 98.94 243 CYS A CA 1
ATOM 1803 C C . CYS A 1 243 ? 3.617 7.289 3.094 1 98.94 243 CYS A C 1
ATOM 1805 O O . CYS A 1 243 ? 4.504 8.07 3.436 1 98.94 243 CYS A O 1
ATOM 1807 N N . MET A 1 244 ? 2.881 7.492 2.029 1 98.81 244 MET A N 1
ATOM 1808 C CA . MET A 1 244 ? 2.961 8.758 1.301 1 98.81 244 MET A CA 1
ATOM 1809 C C . MET A 1 244 ? 2.012 9.789 1.9 1 98.81 244 MET A C 1
ATOM 1811 O O . MET A 1 244 ? 0.797 9.586 1.912 1 98.81 244 MET A O 1
ATOM 1815 N N . THR A 1 245 ? 2.562 10.836 2.35 1 97.81 245 THR A N 1
ATOM 1816 C CA . THR A 1 245 ? 1.791 11.883 3.008 1 97.81 245 THR A CA 1
ATOM 1817 C C . THR A 1 245 ? 2.043 13.234 2.35 1 97.81 245 THR A C 1
ATOM 1819 O O . THR A 1 245 ? 1.276 14.18 2.545 1 97.81 245 THR A O 1
ATOM 1822 N N . GLY A 1 246 ? 3.104 13.336 1.59 1 94.62 246 GLY A N 1
ATOM 1823 C CA . GLY A 1 246 ? 3.457 14.641 1.068 1 94.62 246 GLY A CA 1
ATOM 1824 C C . GLY A 1 246 ? 3.602 14.664 -0.442 1 94.62 246 GLY A C 1
ATOM 1825 O O . GLY A 1 246 ? 3.631 13.617 -1.084 1 94.62 246 GLY A O 1
ATOM 1826 N N . ILE A 1 247 ? 3.715 15.883 -0.989 1 93 247 ILE A N 1
ATOM 1827 C CA . ILE A 1 247 ? 3.895 16.125 -2.416 1 93 247 ILE A CA 1
ATOM 1828 C C . ILE A 1 247 ? 4.906 17.25 -2.623 1 93 247 ILE A C 1
ATOM 1830 O O . ILE A 1 247 ? 4.695 18.141 -3.449 1 93 247 ILE A O 1
ATOM 1834 N N . ALA A 1 248 ? 5.93 17.203 -1.836 1 91.62 248 ALA A N 1
ATOM 1835 C CA . ALA A 1 248 ? 6.957 18.234 -1.931 1 91.62 248 ALA A CA 1
ATOM 1836 C C . ALA A 1 248 ? 7.59 18.25 -3.318 1 91.62 248 ALA A C 1
ATOM 1838 O O . ALA A 1 248 ? 8.18 19.266 -3.725 1 91.62 248 ALA A O 1
ATOM 1839 N N . GLY A 1 249 ? 7.461 17.172 -4.039 1 90.69 249 GLY A N 1
ATOM 1840 C CA . GLY A 1 249 ? 7.973 17.078 -5.398 1 90.69 249 GLY A CA 1
ATOM 1841 C C . GLY A 1 249 ? 7.094 17.797 -6.414 1 90.69 249 GLY A C 1
ATOM 1842 O O . GLY A 1 249 ? 7.426 17.844 -7.598 1 90.69 249 GLY A O 1
ATOM 1843 N N . ASN A 1 250 ? 5.941 18.25 -5.949 1 89.75 250 ASN A N 1
ATOM 1844 C CA . ASN A 1 250 ? 5.035 19.094 -6.723 1 89.75 250 ASN A CA 1
ATOM 1845 C C . ASN A 1 250 ? 4.355 18.297 -7.84 1 89.75 250 ASN A C 1
ATOM 1847 O O . ASN A 1 250 ? 4.148 18.828 -8.938 1 89.75 250 ASN A O 1
ATOM 1851 N N . LYS A 1 251 ? 4.203 17.078 -7.68 1 92.62 251 LYS A N 1
ATOM 1852 C CA . LYS A 1 251 ? 3.443 16.203 -8.562 1 92.62 251 LYS A CA 1
ATOM 1853 C C . LYS A 1 251 ? 2.504 15.297 -7.773 1 92.62 251 LYS A C 1
ATOM 1855 O O . LYS A 1 251 ? 2.908 14.688 -6.777 1 92.62 251 LYS A O 1
ATOM 1860 N N . TRP A 1 252 ? 1.264 15.195 -8.234 1 90.56 252 TRP A N 1
ATOM 1861 C CA . TRP A 1 252 ? 0.237 14.508 -7.453 1 90.56 252 TRP A CA 1
ATOM 1862 C C . TRP A 1 252 ? 0.005 13.094 -7.98 1 90.56 252 TRP A C 1
ATOM 1864 O O . TRP A 1 252 ? -0.453 12.219 -7.246 1 90.56 252 TRP A O 1
ATOM 1874 N N . THR A 1 253 ? 0.314 12.953 -9.312 1 95.62 253 THR A N 1
ATOM 1875 C CA . THR A 1 253 ? -0.213 11.781 -10.008 1 95.62 253 THR A CA 1
ATOM 1876 C C . THR A 1 253 ? 0.896 11.062 -10.773 1 95.62 253 THR A C 1
ATOM 1878 O O . THR A 1 253 ? 1.749 11.703 -11.391 1 95.62 253 THR A O 1
ATOM 1881 N N . PHE A 1 254 ? 0.871 9.766 -10.672 1 96.81 254 PHE A N 1
ATOM 1882 C CA . PHE A 1 254 ? 1.641 8.977 -11.625 1 96.81 254 PHE A CA 1
ATOM 1883 C C . PHE A 1 254 ? 1.002 9.016 -13.008 1 96.81 254 PHE A C 1
ATOM 1885 O O . PHE A 1 254 ? -0.203 8.797 -13.148 1 96.81 254 PHE A O 1
ATOM 1892 N N . ASP A 1 255 ? 1.831 9.281 -14.008 1 95.75 255 ASP A N 1
ATOM 1893 C CA . ASP A 1 255 ? 1.322 9.203 -15.367 1 95.75 255 ASP A CA 1
ATOM 1894 C C . ASP A 1 255 ? 1.033 7.754 -15.758 1 95.75 255 ASP A C 1
ATOM 1896 O O . ASP A 1 255 ? 0.159 7.492 -16.594 1 95.75 255 ASP A O 1
ATOM 1900 N N . GLN A 1 256 ? 1.778 6.883 -15.312 1 95.56 256 GLN A N 1
ATOM 1901 C CA . GLN A 1 256 ? 1.62 5.434 -15.398 1 95.56 256 GLN A CA 1
ATOM 1902 C C . GLN A 1 256 ? 2.096 4.75 -14.117 1 95.56 256 GLN A C 1
ATOM 1904 O O . GLN A 1 256 ? 3.119 5.133 -13.547 1 95.56 256 GLN A O 1
ATOM 1909 N N . PHE A 1 257 ? 1.328 3.836 -13.68 1 97.44 257 PHE A N 1
ATOM 1910 C CA . PHE A 1 257 ? 1.689 3.113 -12.461 1 97.44 257 PHE A CA 1
ATOM 1911 C C . PHE A 1 257 ? 1.315 1.641 -12.578 1 97.44 257 PHE A C 1
ATOM 1913 O O . PHE A 1 257 ? 0.161 1.308 -12.852 1 97.44 257 PHE A O 1
ATOM 1920 N N . THR A 1 258 ? 2.279 0.795 -12.469 1 97.06 258 THR A N 1
ATOM 1921 C CA . THR A 1 258 ? 2.086 -0.65 -12.469 1 97.06 258 THR A CA 1
ATOM 1922 C C . THR A 1 258 ? 2.381 -1.236 -11.094 1 97.06 258 THR A C 1
ATOM 1924 O O . THR A 1 258 ? 3.529 -1.553 -10.773 1 97.06 258 THR A O 1
ATOM 1927 N N . PRO A 1 259 ? 1.349 -1.475 -10.266 1 97.94 259 PRO A N 1
ATOM 1928 C CA . PRO A 1 259 ? 1.578 -1.889 -8.883 1 97.94 259 PRO A CA 1
ATOM 1929 C C . PRO A 1 259 ? 2.5 -3.102 -8.773 1 97.94 259 PRO A C 1
ATOM 1931 O O . PRO A 1 259 ? 3.455 -3.086 -7.992 1 97.94 259 PRO A O 1
ATOM 1934 N N . MET A 1 260 ? 2.342 -4.125 -9.531 1 95.56 260 MET A N 1
ATOM 1935 C CA . MET A 1 260 ? 3.078 -5.379 -9.414 1 95.56 260 MET A CA 1
ATOM 1936 C C . MET A 1 260 ? 4.547 -5.184 -9.781 1 95.56 260 MET A C 1
ATOM 1938 O O . MET A 1 260 ? 5.402 -5.973 -9.375 1 95.56 260 MET A O 1
ATOM 1942 N N . SER A 1 261 ? 4.855 -4.172 -10.578 1 94.88 261 SER A N 1
ATOM 1943 C CA . SER A 1 261 ? 6.242 -3.861 -10.906 1 94.88 261 SER A CA 1
ATOM 1944 C C . SER A 1 261 ? 6.812 -2.803 -9.969 1 94.88 261 SER A C 1
ATOM 1946 O O . SER A 1 261 ? 8.008 -2.803 -9.672 1 94.88 261 SER A O 1
ATOM 1948 N N . SER A 1 262 ? 5.977 -1.92 -9.492 1 97.75 262 SER A N 1
ATOM 1949 C CA . SER A 1 262 ? 6.418 -0.751 -8.734 1 97.75 262 SER A CA 1
ATOM 1950 C C . SER A 1 262 ? 6.555 -1.069 -7.25 1 97.75 262 SER A C 1
ATOM 1952 O O . SER A 1 262 ? 7.355 -0.449 -6.547 1 97.75 262 SER A O 1
ATOM 1954 N N . ILE A 1 263 ? 5.73 -1.978 -6.75 1 98.62 263 ILE A N 1
ATOM 1955 C CA . ILE A 1 263 ? 5.73 -2.346 -5.34 1 98.62 263 ILE A CA 1
ATOM 1956 C C . ILE A 1 263 ? 6.359 -3.725 -5.164 1 98.62 263 ILE A C 1
ATOM 1958 O O . ILE A 1 263 ? 5.809 -4.73 -5.617 1 98.62 263 ILE A O 1
ATOM 1962 N N . PRO A 1 264 ? 7.516 -3.783 -4.52 1 98.25 264 PRO A N 1
ATOM 1963 C CA . PRO A 1 264 ? 8.109 -5.102 -4.277 1 98.25 264 PRO A CA 1
ATOM 1964 C C . PRO A 1 264 ? 7.203 -6.012 -3.445 1 98.25 264 PRO A C 1
ATOM 1966 O O . PRO A 1 264 ? 6.406 -5.523 -2.639 1 98.25 264 PRO A O 1
ATOM 1969 N N . THR A 1 265 ? 7.355 -7.301 -3.588 1 98.06 265 THR A N 1
ATOM 1970 C CA . THR A 1 265 ? 6.59 -8.305 -2.855 1 98.06 265 THR A CA 1
ATOM 1971 C C . THR A 1 265 ? 6.598 -8.008 -1.358 1 98.06 265 THR A C 1
ATOM 1973 O O . THR A 1 265 ? 7.652 -7.738 -0.78 1 98.06 265 THR A O 1
ATOM 1976 N N . SER A 1 266 ? 5.414 -7.957 -0.764 1 98.25 266 SER A N 1
ATOM 1977 C CA . SER A 1 266 ? 5.137 -7.875 0.666 1 98.25 266 SER A CA 1
ATOM 1978 C C . SER A 1 266 ? 5.387 -6.469 1.201 1 98.25 266 SER A C 1
ATOM 1980 O O . SER A 1 266 ? 5.09 -6.18 2.361 1 98.25 266 SER A O 1
ATOM 1982 N N . VAL A 1 267 ? 5.992 -5.574 0.365 1 98.81 267 VAL A N 1
ATOM 1983 C CA . VAL A 1 267 ? 6.086 -4.168 0.74 1 98.81 267 VAL A CA 1
ATOM 1984 C C . VAL A 1 267 ? 4.703 -3.525 0.685 1 98.81 267 VAL A C 1
ATOM 1986 O O . VAL A 1 267 ? 3.912 -3.814 -0.217 1 98.81 267 VAL A O 1
ATOM 1989 N N . LYS A 1 268 ? 4.41 -2.656 1.657 1 98.94 268 LYS A N 1
ATOM 1990 C CA . LYS A 1 268 ? 3.084 -2.051 1.746 1 98.94 268 LYS A CA 1
ATOM 1991 C C . LYS A 1 268 ? 3.145 -0.549 1.486 1 98.94 268 LYS A C 1
ATOM 1993 O O . LYS A 1 268 ? 3.988 0.15 2.053 1 98.94 268 LYS A O 1
ATOM 1998 N N . LEU A 1 269 ? 2.303 -0.087 0.613 1 98.94 269 LEU A N 1
ATOM 1999 C CA . LEU A 1 269 ? 2.084 1.334 0.362 1 98.94 269 LEU A CA 1
ATOM 2000 C C . LEU A 1 269 ? 0.808 1.816 1.043 1 98.94 269 LEU A C 1
ATOM 2002 O O . LEU A 1 269 ? -0.257 1.22 0.868 1 98.94 269 LEU A O 1
ATOM 2006 N N . THR A 1 270 ? 0.899 2.816 1.844 1 98.94 270 THR A N 1
ATOM 2007 C CA . THR A 1 270 ? -0.258 3.418 2.496 1 98.94 270 THR A CA 1
ATOM 2008 C C . THR A 1 270 ? -0.199 4.941 2.402 1 98.94 270 THR A C 1
ATOM 2010 O O . THR A 1 270 ? 0.715 5.496 1.79 1 98.94 270 THR A O 1
ATOM 2013 N N . THR A 1 271 ? -1.277 5.594 2.834 1 98.81 271 THR A N 1
ATOM 2014 C CA . THR A 1 271 ? -1.362 7.051 2.812 1 98.81 271 THR A CA 1
ATOM 2015 C C . THR A 1 271 ? -1.951 7.578 4.117 1 98.81 271 THR A C 1
ATOM 2017 O O . THR A 1 271 ? -2.385 6.797 4.969 1 98.81 271 THR A O 1
ATOM 2020 N N . TYR A 1 272 ? -1.843 8.836 4.289 1 98.12 272 TYR A N 1
ATOM 2021 C CA . TYR A 1 272 ? -2.51 9.531 5.383 1 98.12 272 TYR A CA 1
ATOM 2022 C C . TYR A 1 272 ? -3.053 10.875 4.922 1 98.12 272 TYR A C 1
ATOM 2024 O O . TYR A 1 272 ? -2.361 11.625 4.227 1 98.12 272 TYR A O 1
ATOM 2032 N N . ALA A 1 273 ? -4.254 11.094 5.234 1 95.12 273 ALA A N 1
ATOM 2033 C CA . ALA A 1 273 ? -4.887 12.383 4.977 1 95.12 273 ALA A CA 1
ATOM 2034 C C . ALA A 1 273 ? -5.41 13.008 6.27 1 95.12 273 ALA A C 1
ATOM 2036 O O . ALA A 1 273 ? -5.992 12.312 7.105 1 95.12 273 ALA A O 1
ATOM 2037 N N . SER A 1 274 ? -5.23 14.242 6.359 1 93.94 274 SER A N 1
ATOM 2038 C CA . SER A 1 274 ? -5.684 14.977 7.531 1 93.94 274 SER A CA 1
ATOM 2039 C C . SER A 1 274 ? -7.195 15.188 7.504 1 93.94 274 SER A C 1
ATOM 2041 O O . SER A 1 274 ? -7.77 15.461 6.449 1 93.94 274 SER A O 1
ATOM 2043 N N . THR A 1 275 ? -7.797 15.008 8.672 1 93.94 275 THR A N 1
ATOM 2044 C CA . THR A 1 275 ? -9.219 15.266 8.859 1 93.94 275 THR A CA 1
ATOM 2045 C C . THR A 1 275 ? -9.469 15.984 10.188 1 93.94 275 THR A C 1
ATOM 2047 O O . THR A 1 275 ? -8.586 16.047 11.039 1 93.94 275 THR A O 1
ATOM 2050 N N . THR A 1 276 ? -10.688 16.547 10.273 1 95.62 276 THR A N 1
ATOM 2051 C CA . THR A 1 276 ? -11.086 17.172 11.531 1 95.62 276 THR A CA 1
ATOM 2052 C C . THR A 1 276 ? -11.062 16.156 12.672 1 95.62 276 THR A C 1
ATOM 2054 O O . THR A 1 276 ? -10.609 16.469 13.773 1 95.62 276 THR A O 1
ATOM 2057 N N . GLU A 1 277 ? -11.562 15 12.406 1 95.25 277 GLU A N 1
ATOM 2058 C CA . GLU A 1 277 ? -11.586 13.945 13.414 1 95.25 277 GLU A CA 1
ATOM 2059 C C . GLU A 1 277 ? -10.18 13.633 13.922 1 95.25 277 GLU A C 1
ATOM 2061 O O . GLU A 1 277 ? -9.977 13.414 15.117 1 95.25 277 GLU A O 1
ATOM 2066 N N . ALA A 1 278 ? -9.273 13.609 13.023 1 94.69 278 ALA A N 1
ATOM 2067 C CA . ALA A 1 278 ? -7.883 13.328 13.391 1 94.69 278 ALA A CA 1
ATOM 2068 C C . ALA A 1 278 ? -7.332 14.422 14.305 1 94.69 278 ALA A C 1
ATOM 2070 O O . ALA A 1 278 ? -6.59 14.133 15.25 1 94.69 278 ALA A O 1
ATOM 2071 N N . VAL A 1 279 ? -7.648 15.641 14.023 1 95 279 VAL A N 1
ATOM 2072 C CA . VAL A 1 279 ? -7.223 16.766 14.852 1 95 279 VAL A CA 1
ATOM 2073 C C . VAL A 1 279 ? -7.727 16.578 16.281 1 95 279 VAL A C 1
ATOM 2075 O O . VAL A 1 279 ? -6.973 16.75 17.234 1 95 279 VAL A O 1
ATOM 2078 N N . LEU A 1 280 ? -8.977 16.188 16.359 1 96.19 280 LEU A N 1
ATOM 2079 C CA . LEU A 1 280 ? -9.625 16.031 17.656 1 96.19 280 LEU A CA 1
ATOM 2080 C C . LEU A 1 280 ? -8.992 14.898 18.453 1 96.19 280 LEU A C 1
ATOM 2082 O O . LEU A 1 280 ? -8.977 14.93 19.688 1 96.19 280 LEU A O 1
ATOM 2086 N N . LYS A 1 281 ? -8.398 13.969 17.766 1 95.25 281 LYS A N 1
ATOM 2087 C CA . LYS A 1 281 ? -7.891 12.766 18.422 1 95.25 281 LYS A CA 1
ATOM 2088 C C . LYS A 1 281 ? -6.402 12.883 18.719 1 95.25 281 LYS A C 1
ATOM 2090 O O . LYS A 1 281 ? -5.859 12.117 19.516 1 95.25 281 LYS A O 1
ATOM 2095 N N . THR A 1 282 ? -5.711 13.766 18.094 1 96.44 282 THR A N 1
ATOM 2096 C CA . THR A 1 282 ? -4.277 13.945 18.281 1 96.44 282 THR A CA 1
ATOM 2097 C C . THR A 1 282 ? -3.98 14.438 19.703 1 96.44 282 THR A C 1
ATOM 2099 O O . THR A 1 282 ? -4.695 15.289 20.234 1 96.44 282 THR A O 1
ATOM 2102 N N . PRO A 1 283 ? -2.967 13.93 20.359 1 97.19 283 PRO A N 1
ATOM 2103 C CA . PRO A 1 283 ? -2.627 14.383 21.703 1 97.19 283 PRO A CA 1
ATOM 2104 C C . PRO A 1 283 ? -1.942 15.742 21.719 1 97.19 283 PRO A C 1
ATOM 2106 O O . PRO A 1 283 ? -0.801 15.859 22.188 1 97.19 283 PRO A O 1
ATOM 2109 N N . ILE A 1 284 ? -2.629 16.75 21.422 1 96.19 284 ILE A N 1
ATOM 2110 C CA . ILE A 1 284 ? -2.084 18.078 21.188 1 96.19 284 ILE A CA 1
ATOM 2111 C C . ILE A 1 284 ? -1.538 18.656 22.484 1 96.19 284 ILE A C 1
ATOM 2113 O O . ILE A 1 284 ? -0.526 19.359 22.484 1 96.19 284 ILE A O 1
ATOM 2117 N N . GLU A 1 285 ? -2.176 18.406 23.703 1 97.94 285 GLU A N 1
ATOM 2118 C CA . GLU A 1 285 ? -1.694 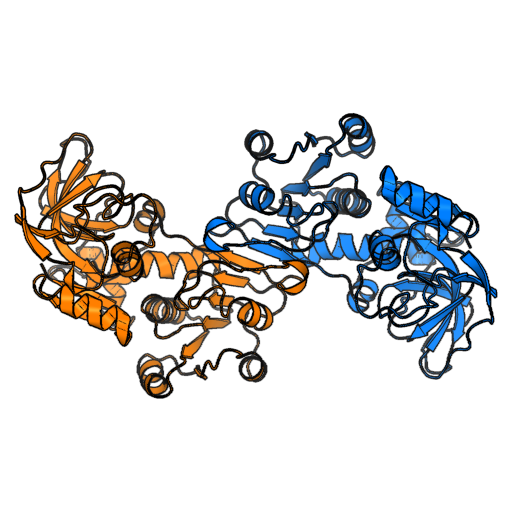18.953 24.969 1 97.94 285 GLU A CA 1
ATOM 2119 C C . GLU A 1 285 ? -0.332 18.375 25.328 1 97.94 285 GLU A C 1
ATOM 2121 O O . GLU A 1 285 ? 0.558 19.094 25.781 1 97.94 285 GLU A O 1
ATOM 2126 N N . LYS A 1 286 ? -0.251 17.094 25.125 1 97.56 286 LYS A N 1
ATOM 2127 C CA . LYS A 1 286 ? 1.035 16.453 25.406 1 97.56 286 LYS A CA 1
ATOM 2128 C C . LYS A 1 286 ? 2.125 17 24.484 1 97.56 286 LYS A C 1
ATOM 2130 O O . LYS A 1 286 ? 3.232 17.297 24.938 1 97.56 286 LYS A O 1
ATOM 2135 N N . ILE A 1 287 ? 1.812 17.125 23.234 1 97.94 287 ILE A N 1
ATOM 2136 C CA . ILE A 1 287 ? 2.773 17.625 22.25 1 97.94 287 ILE A CA 1
ATOM 2137 C C . ILE A 1 287 ? 3.15 19.062 22.578 1 97.94 287 ILE A C 1
ATOM 2139 O O . ILE A 1 287 ? 4.332 19.422 22.562 1 97.94 287 ILE A O 1
ATOM 2143 N N . ALA A 1 288 ? 2.184 19.844 22.891 1 97.56 288 ALA A N 1
ATOM 2144 C CA . ALA A 1 288 ? 2.418 21.234 23.266 1 97.56 288 ALA A CA 1
ATOM 2145 C C . ALA A 1 288 ? 3.33 21.344 24.484 1 97.56 288 ALA A C 1
ATOM 2147 O O . ALA A 1 288 ? 4.242 22.172 24.516 1 97.56 288 ALA A O 1
ATOM 2148 N N . ARG A 1 289 ? 3.08 20.5 25.438 1 96.94 289 ARG A N 1
ATOM 2149 C CA . ARG A 1 289 ? 3.896 20.484 26.656 1 96.94 289 ARG A CA 1
ATOM 2150 C C . ARG A 1 289 ? 5.34 20.109 26.328 1 96.94 289 ARG A C 1
ATOM 2152 O O . ARG A 1 289 ? 6.273 20.75 26.828 1 96.94 289 ARG A O 1
ATOM 2159 N N . ASP A 1 290 ? 5.484 19.109 25.531 1 97.06 290 ASP A N 1
ATOM 2160 C CA . ASP A 1 290 ? 6.82 18.641 25.172 1 97.06 290 ASP A CA 1
ATOM 2161 C C . ASP A 1 290 ? 7.578 19.703 24.375 1 97.06 290 ASP A C 1
ATOM 2163 O O . ASP A 1 290 ? 8.797 19.844 24.516 1 97.06 290 ASP A O 1
ATOM 2167 N N . LEU A 1 291 ? 6.891 20.422 23.594 1 96.56 291 LEU A N 1
ATOM 2168 C CA . LEU A 1 291 ? 7.512 21.516 22.844 1 96.56 291 LEU A CA 1
ATOM 2169 C C . LEU A 1 291 ? 7.867 22.672 23.781 1 96.56 291 LEU A C 1
ATOM 2171 O O . LEU A 1 291 ? 8.977 23.203 23.719 1 96.56 291 LEU A O 1
ATOM 2175 N N . ALA A 1 292 ? 6.965 22.984 24.625 1 95.56 292 ALA A N 1
ATOM 2176 C CA . ALA A 1 292 ? 7.16 24.125 25.531 1 95.56 292 ALA A CA 1
ATOM 2177 C C . ALA A 1 292 ? 8.297 23.844 26.516 1 95.56 292 ALA A C 1
ATOM 2179 O O . ALA A 1 292 ? 9.031 24.75 26.906 1 95.56 292 ALA A O 1
ATOM 2180 N N . SER A 1 293 ? 8.438 22.562 26.906 1 94.56 293 SER A N 1
ATOM 2181 C CA . SER A 1 293 ? 9.461 22.172 27.875 1 94.56 293 SER A CA 1
ATOM 2182 C C . SER A 1 293 ? 10.805 21.938 27.188 1 94.56 293 SER A C 1
ATOM 2184 O O . SER A 1 293 ? 11.836 21.797 27.844 1 94.56 293 SER A O 1
ATOM 2186 N N . GLY A 1 294 ? 10.773 21.781 25.859 1 93.75 294 GLY A N 1
ATOM 2187 C CA . GLY A 1 294 ? 11.992 21.547 25.125 1 93.75 294 GLY A CA 1
ATOM 2188 C C . GLY A 1 294 ? 12.32 20.062 24.984 1 93.75 294 GLY A C 1
ATOM 2189 O O . GLY A 1 294 ? 13.352 19.703 24.406 1 93.75 294 GLY A O 1
ATOM 2190 N N . LYS A 1 295 ? 11.398 19.281 25.453 1 94 295 LYS A N 1
ATOM 2191 C CA . LYS A 1 295 ? 11.602 17.844 25.281 1 94 295 LYS A CA 1
ATOM 2192 C C . LYS A 1 295 ? 11.672 17.469 23.797 1 94 295 LYS A C 1
ATOM 2194 O O . LYS A 1 295 ? 12.445 16.594 23.422 1 94 295 LYS A O 1
ATOM 2199 N N . ILE A 1 296 ? 10.852 18.047 23.016 1 95 296 ILE A N 1
ATOM 2200 C CA . ILE A 1 296 ? 11.008 17.922 21.562 1 95 296 ILE A CA 1
ATOM 2201 C C . ILE A 1 296 ? 11.258 19.297 20.969 1 95 296 ILE A C 1
ATOM 2203 O O . ILE A 1 296 ? 10.789 20.312 21.484 1 95 296 ILE A O 1
ATOM 2207 N N . GLN A 1 297 ? 12.039 19.297 19.922 1 94.44 297 GLN A N 1
ATOM 2208 C CA . GLN A 1 297 ? 12.391 20.547 19.25 1 94.44 297 GLN A CA 1
ATOM 2209 C C . GLN A 1 297 ? 11.727 20.641 17.875 1 94.44 297 GLN A C 1
ATOM 2211 O O . GLN A 1 297 ? 11.773 19.688 17.094 1 94.44 297 GLN A O 1
ATOM 2216 N N . LEU A 1 298 ? 11.078 21.703 17.641 1 96 298 LEU A N 1
ATOM 2217 C CA . LEU A 1 298 ? 10.5 22.062 16.359 1 96 298 LEU A CA 1
ATOM 2218 C C . LEU A 1 298 ? 10.828 23.5 15.992 1 96 298 LEU A C 1
ATOM 2220 O O . LEU A 1 298 ? 10.367 24.438 16.656 1 96 298 LEU A O 1
ATOM 2224 N N . PRO A 1 299 ? 11.633 23.703 14.992 1 96.75 299 PRO A N 1
ATOM 2225 C CA . PRO A 1 299 ? 11.859 25.094 14.57 1 96.75 299 PRO A CA 1
ATOM 2226 C C . PRO A 1 299 ? 10.578 25.781 14.125 1 96.75 299 PRO A C 1
ATOM 2228 O O . PRO A 1 299 ? 9.82 25.25 13.32 1 96.75 299 PRO A O 1
ATOM 2231 N N . ILE A 1 300 ? 10.336 26.953 14.711 1 97.5 300 ILE A N 1
ATOM 2232 C CA . ILE A 1 300 ? 9.18 27.781 14.383 1 97.5 300 ILE A CA 1
ATOM 2233 C C . ILE A 1 300 ? 9.641 29.188 14 1 97.5 300 ILE A C 1
ATOM 2235 O O . ILE A 1 300 ? 10.508 29.75 14.656 1 97.5 300 ILE A O 1
ATOM 2239 N N . LYS A 1 301 ? 9.156 29.672 12.867 1 97.19 301 LYS A N 1
ATOM 2240 C CA . LYS A 1 301 ? 9.367 31.047 12.438 1 97.19 301 LYS A CA 1
ATOM 2241 C C . LYS A 1 301 ? 8.062 31.844 12.445 1 97.19 301 LYS A C 1
ATOM 2243 O O . LYS A 1 301 ? 7.062 31.406 11.875 1 97.19 301 LYS A O 1
ATOM 2248 N N . THR A 1 302 ? 8.094 33 13.125 1 98.31 302 THR A N 1
ATOM 2249 C CA . THR A 1 302 ? 6.852 33.75 13.273 1 98.31 302 THR A CA 1
ATOM 2250 C C . THR A 1 302 ? 6.871 35.031 12.398 1 98.31 302 THR A C 1
ATOM 2252 O O . THR A 1 302 ? 7.934 35.562 12.133 1 98.31 302 THR A O 1
ATOM 2255 N N . PHE A 1 303 ? 5.73 35.406 11.922 1 98.44 303 PHE A N 1
ATOM 2256 C CA . PHE A 1 303 ? 5.473 36.656 11.203 1 98.44 303 PHE A CA 1
ATOM 2257 C C . PHE A 1 303 ? 4.188 37.312 11.703 1 98.44 303 PHE A C 1
ATOM 2259 O O . PHE A 1 303 ? 3.266 36.625 12.141 1 98.44 303 PHE A O 1
ATOM 2266 N N . PRO A 1 304 ? 4.141 38.594 11.641 1 98.5 304 PRO A N 1
ATOM 2267 C CA . PRO A 1 304 ? 2.832 39.219 11.836 1 98.5 304 PRO A CA 1
ATOM 2268 C C . PRO A 1 304 ? 1.892 39.031 10.656 1 98.5 304 PRO A C 1
ATOM 2270 O O . PRO A 1 304 ? 2.344 38.719 9.547 1 98.5 304 PRO A O 1
ATOM 2273 N N . LEU A 1 305 ? 0.618 39.156 10.844 1 98.06 305 LEU A N 1
ATOM 2274 C CA . LEU A 1 305 ? -0.417 38.969 9.844 1 98.06 305 LEU A CA 1
ATOM 2275 C C . LEU A 1 305 ? -0.115 39.75 8.578 1 98.06 305 LEU A C 1
ATOM 2277 O O . LEU A 1 305 ? -0.31 39.25 7.465 1 98.06 305 LEU A O 1
ATOM 2281 N N . GLU A 1 306 ? 0.465 40.938 8.734 1 97.88 306 GLU A N 1
ATOM 2282 C CA . GLU A 1 306 ? 0.701 41.875 7.648 1 97.88 306 GLU A CA 1
ATOM 2283 C C . GLU A 1 306 ? 1.782 41.375 6.699 1 97.88 306 GLU A C 1
ATOM 2285 O O . GLU A 1 306 ? 1.92 41.875 5.582 1 97.88 306 GLU A O 1
ATOM 2290 N N . GLU A 1 307 ? 2.49 40.406 7.145 1 98.25 307 GLU A N 1
ATOM 2291 C CA . GLU A 1 307 ? 3.623 39.969 6.352 1 98.25 307 GLU A CA 1
ATOM 2292 C C . GLU A 1 307 ? 3.33 38.594 5.711 1 98.25 307 GLU A C 1
ATOM 2294 O O . GLU A 1 307 ? 4.246 37.812 5.453 1 98.25 307 GLU A O 1
ATOM 2299 N N . ILE A 1 308 ? 2.098 38.312 5.477 1 98.19 308 ILE A N 1
ATOM 2300 C CA . ILE A 1 308 ? 1.662 37.031 4.945 1 98.19 308 ILE A CA 1
ATOM 2301 C C . ILE A 1 308 ? 2.271 36.812 3.562 1 98.19 308 ILE A C 1
ATOM 2303 O O . ILE A 1 308 ? 2.59 35.656 3.189 1 98.19 308 ILE A O 1
ATOM 2307 N N . VAL A 1 309 ? 2.436 37.844 2.773 1 98.19 309 VAL A N 1
ATOM 2308 C CA . VAL A 1 309 ? 3.002 37.75 1.434 1 98.19 309 VAL A CA 1
ATOM 2309 C C . VAL A 1 309 ? 4.445 37.25 1.521 1 98.19 309 VAL A C 1
ATOM 2311 O O . VAL A 1 309 ? 4.828 36.312 0.822 1 98.19 309 VAL A O 1
ATOM 2314 N N . GLU A 1 310 ? 5.152 37.875 2.383 1 97.06 310 GLU A N 1
ATOM 2315 C CA . GLU A 1 310 ? 6.539 37.469 2.59 1 97.06 310 GLU A CA 1
ATOM 2316 C C . GLU A 1 310 ? 6.621 36.062 3.123 1 97.06 310 GLU A C 1
ATOM 2318 O O . GLU A 1 310 ? 7.48 35.281 2.707 1 97.06 310 GLU A O 1
ATOM 2323 N N . ALA A 1 311 ? 5.785 35.688 4.043 1 97.25 311 ALA A N 1
ATOM 2324 C CA . ALA A 1 311 ? 5.766 34.344 4.621 1 97.25 311 ALA A CA 1
ATOM 2325 C C . ALA A 1 311 ? 5.508 33.312 3.547 1 97.25 311 ALA A C 1
ATOM 2327 O O . ALA A 1 311 ? 6.184 32.281 3.504 1 97.25 311 ALA A O 1
ATOM 2328 N N . HIS A 1 312 ? 4.516 33.562 2.635 1 97.25 312 HIS A N 1
ATOM 2329 C CA . HIS A 1 312 ? 4.234 32.625 1.536 1 97.25 312 HIS A CA 1
ATOM 2330 C C . HIS A 1 312 ? 5.422 32.531 0.585 1 97.25 312 HIS A C 1
ATOM 2332 O O . HIS A 1 312 ? 5.727 31.453 0.081 1 97.25 312 HIS A O 1
ATOM 2338 N N . ARG A 1 313 ? 6.113 33.656 0.332 1 95.75 313 ARG A N 1
ATOM 2339 C CA . ARG A 1 313 ? 7.285 33.656 -0.535 1 95.75 313 ARG A CA 1
ATOM 2340 C C . ARG A 1 313 ? 8.383 32.75 0.023 1 95.75 313 ARG A C 1
ATOM 2342 O O . ARG A 1 313 ? 8.953 31.938 -0.705 1 95.75 313 ARG A O 1
ATOM 2349 N N . ILE A 1 314 ? 8.586 32.875 1.26 1 93.88 314 ILE A N 1
ATOM 2350 C CA . ILE A 1 314 ? 9.617 32.062 1.916 1 93.88 314 ILE A CA 1
ATOM 2351 C C . ILE A 1 314 ? 9.242 30.594 1.851 1 93.88 314 ILE A C 1
ATOM 2353 O O . ILE A 1 314 ? 10.078 29.75 1.519 1 93.88 314 ILE A O 1
ATOM 2357 N N . MET A 1 315 ? 8.039 30.25 2.125 1 92.06 315 MET A N 1
ATOM 2358 C CA . MET A 1 315 ? 7.57 28.875 2.105 1 92.06 315 MET A CA 1
ATOM 2359 C C . MET A 1 315 ? 7.727 28.266 0.715 1 92.06 315 MET A C 1
ATOM 2361 O O . MET A 1 315 ? 8.133 27.109 0.581 1 92.06 315 MET A O 1
ATOM 2365 N N . GLU A 1 316 ? 7.457 29.016 -0.26 1 87.75 316 GLU A N 1
ATOM 2366 C CA . GLU A 1 316 ? 7.449 28.531 -1.639 1 87.75 316 GLU A CA 1
ATOM 2367 C C . GLU A 1 316 ? 8.867 28.406 -2.191 1 87.75 316 GLU A C 1
ATOM 2369 O O . GLU A 1 316 ? 9.172 27.484 -2.939 1 87.75 316 GLU A O 1
ATOM 2374 N N . GLU A 1 317 ? 9.742 29.297 -2.031 1 78.94 317 GLU A N 1
ATOM 2375 C CA . GLU A 1 317 ? 11.047 29.375 -2.688 1 78.94 317 GLU A CA 1
ATOM 2376 C C . GLU A 1 317 ? 12.094 28.562 -1.942 1 78.94 317 GLU A C 1
ATOM 2378 O O . GLU A 1 317 ? 12.781 27.734 -2.545 1 78.94 317 GLU A O 1
ATOM 2383 N N . GLU A 1 318 ? 12.312 28.719 -0.655 1 65.94 318 GLU A N 1
ATOM 2384 C CA . GLU A 1 318 ? 13.492 28.234 0.057 1 65.94 318 GLU A CA 1
ATOM 2385 C C . GLU A 1 318 ? 13.125 27.078 0.993 1 65.94 318 GLU A C 1
ATOM 2387 O O . GLU A 1 318 ? 13.992 26.297 1.396 1 65.94 318 GLU A O 1
ATOM 2392 N N . GLY A 1 319 ? 11.969 26.844 1.018 1 73.56 319 GLY A N 1
ATOM 2393 C CA . GLY A 1 319 ? 11.672 26.047 2.195 1 73.56 319 GLY A CA 1
ATOM 2394 C C . GLY A 1 319 ? 12.172 26.672 3.484 1 73.56 319 GLY A C 1
ATOM 2395 O O . GLY A 1 319 ? 13.32 27.109 3.561 1 73.56 319 GLY A O 1
ATOM 2396 N N . ALA A 1 320 ? 11.453 26.859 4.539 1 76.69 320 ALA A N 1
ATOM 2397 C CA . ALA A 1 320 ? 11.711 27.672 5.727 1 76.69 320 ALA A CA 1
ATOM 2398 C C . ALA A 1 320 ? 12.523 26.891 6.754 1 76.69 320 ALA A C 1
ATOM 2400 O O . ALA A 1 320 ? 13.016 27.469 7.73 1 76.69 320 ALA A O 1
ATOM 2401 N N . LEU A 1 321 ? 12.789 25.641 6.574 1 91.62 321 LEU A N 1
ATOM 2402 C CA . LEU A 1 321 ? 13.391 24.781 7.586 1 91.62 321 LEU A CA 1
ATOM 2403 C C . LEU A 1 321 ? 12.719 24.984 8.938 1 91.62 321 LEU A C 1
ATOM 2405 O O . LEU A 1 321 ? 13.391 25 9.977 1 91.62 321 LEU A O 1
ATOM 2409 N N . ALA A 1 322 ? 11.484 25.375 8.93 1 95.38 322 ALA A N 1
ATOM 2410 C CA . ALA A 1 322 ? 10.664 25.656 10.102 1 95.38 322 ALA A CA 1
ATOM 2411 C C . ALA A 1 322 ? 9.18 25.625 9.758 1 95.38 322 ALA A C 1
ATOM 2413 O O . ALA A 1 322 ? 8.805 25.719 8.586 1 95.38 322 ALA A O 1
ATOM 2414 N N . LYS A 1 323 ? 8.422 25.391 10.75 1 97.31 323 LYS A N 1
ATOM 2415 C CA . LYS A 1 323 ? 7.004 25.703 10.617 1 97.31 323 LYS A CA 1
ATOM 2416 C C . LYS A 1 323 ? 6.77 27.219 10.695 1 97.31 323 LYS A C 1
ATOM 2418 O O . LYS A 1 323 ? 7.203 27.859 11.648 1 97.31 323 LYS A O 1
ATOM 2423 N N . ILE A 1 324 ? 6.121 27.812 9.711 1 97.94 324 ILE A N 1
ATOM 2424 C CA . ILE A 1 324 ? 5.812 29.234 9.719 1 97.94 324 ILE A CA 1
ATOM 2425 C C . ILE A 1 324 ? 4.484 29.484 10.43 1 97.94 324 ILE A C 1
ATOM 2427 O O . ILE A 1 324 ? 3.48 28.828 10.133 1 97.94 324 ILE A O 1
ATOM 2431 N N . VAL A 1 325 ? 4.531 30.375 11.383 1 98.69 325 VAL A N 1
ATOM 2432 C CA . VAL A 1 325 ? 3.348 30.719 12.164 1 98.69 325 VAL A CA 1
ATOM 2433 C C . VAL A 1 325 ? 3.102 32.219 12.094 1 98.69 325 VAL A C 1
ATOM 2435 O O . VAL A 1 325 ? 4.023 33.031 12.281 1 98.69 325 VAL A O 1
ATOM 2438 N N . MET A 1 326 ? 1.898 32.562 11.797 1 98.81 326 MET A N 1
ATOM 2439 C CA . MET A 1 326 ? 1.481 33.969 11.812 1 98.81 326 MET A CA 1
ATOM 2440 C C . MET A 1 326 ? 0.905 34.344 13.172 1 98.81 326 MET A C 1
ATOM 2442 O O . MET A 1 326 ? 0.076 33.625 13.727 1 98.81 326 MET A O 1
ATOM 2446 N N . ILE A 1 327 ? 1.355 35.469 13.656 1 98.69 327 ILE A N 1
ATOM 2447 C CA . ILE A 1 327 ? 0.807 36.031 14.891 1 98.69 327 ILE A CA 1
ATOM 2448 C C . ILE A 1 327 ? -0.21 37.125 14.57 1 98.69 327 ILE A C 1
ATOM 2450 O O . ILE A 1 327 ? 0.058 38 13.758 1 98.69 327 ILE A O 1
ATOM 2454 N N . VAL A 1 328 ? -1.369 37 15.172 1 98.44 328 VAL A N 1
ATOM 2455 C CA . VAL A 1 328 ? -2.469 37.875 14.836 1 98.44 328 VAL A CA 1
ATOM 2456 C C . VAL A 1 328 ? -2.701 38.875 15.969 1 98.44 328 VAL A C 1
ATOM 2458 O O . VAL A 1 328 ? -2.746 38.5 17.141 1 98.44 328 VAL A O 1
ATOM 2461 N N . MET B 1 1 ? 12.266 -35.719 -28.594 1 97.94 1 MET B N 1
ATOM 2462 C CA . MET B 1 1 ? 11.172 -35.688 -27.625 1 97.94 1 MET B CA 1
ATOM 2463 C C . MET B 1 1 ? 10 -34.844 -28.172 1 97.94 1 MET B C 1
ATOM 2465 O O . MET B 1 1 ? 10.18 -34.031 -29.047 1 97.94 1 MET B O 1
ATOM 2469 N N . ARG B 1 2 ? 8.828 -35.156 -27.656 1 98.25 2 ARG B N 1
ATOM 2470 C CA . ARG B 1 2 ? 7.668 -34.312 -27.969 1 98.25 2 ARG B CA 1
ATOM 2471 C C . ARG B 1 2 ? 7.684 -33.031 -27.141 1 98.25 2 ARG B C 1
ATOM 2473 O O . ARG B 1 2 ? 8.016 -33.062 -25.953 1 98.25 2 ARG B O 1
ATOM 2480 N N . ALA B 1 3 ? 7.41 -31.969 -27.828 1 98.75 3 ALA B N 1
ATOM 2481 C CA . ALA B 1 3 ? 7.328 -30.656 -27.172 1 98.75 3 ALA B CA 1
ATOM 2482 C C . ALA B 1 3 ? 6.359 -29.734 -27.906 1 98.75 3 ALA B C 1
ATOM 2484 O O . ALA B 1 3 ? 6.031 -29.969 -29.078 1 98.75 3 ALA B O 1
ATOM 2485 N N . ILE B 1 4 ? 5.824 -28.828 -27.219 1 98.88 4 ILE B N 1
ATOM 2486 C CA . ILE B 1 4 ? 5.027 -27.766 -27.812 1 98.88 4 ILE B CA 1
ATOM 2487 C C . ILE B 1 4 ? 5.914 -26.547 -28.109 1 98.88 4 ILE B C 1
ATOM 2489 O O . ILE B 1 4 ? 6.398 -25.891 -27.188 1 98.88 4 ILE B O 1
ATOM 2493 N N . VAL B 1 5 ? 6.078 -26.219 -29.312 1 98.62 5 VAL B N 1
ATOM 2494 C CA . VAL B 1 5 ? 6.977 -25.125 -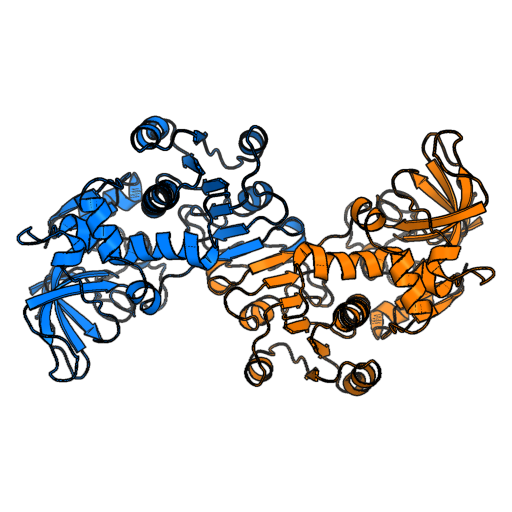29.703 1 98.62 5 VAL B CA 1
ATOM 2495 C C . VAL B 1 5 ? 6.176 -24 -30.344 1 98.62 5 VAL B C 1
ATOM 2497 O O . VAL B 1 5 ? 5.266 -24.234 -31.141 1 98.62 5 VAL B O 1
ATOM 2500 N N . ILE B 1 6 ? 6.445 -22.812 -29.906 1 98.38 6 ILE B N 1
ATOM 2501 C CA . ILE B 1 6 ? 5.887 -21.656 -30.594 1 98.38 6 ILE B CA 1
ATOM 2502 C C . ILE B 1 6 ? 6.984 -20.922 -31.359 1 98.38 6 ILE B C 1
ATOM 2504 O O . ILE B 1 6 ? 8.102 -20.766 -30.875 1 98.38 6 ILE B O 1
ATOM 2508 N N . HIS B 1 7 ? 6.637 -20.484 -32.531 1 98.06 7 HIS B N 1
ATOM 2509 C CA . HIS B 1 7 ? 7.594 -19.812 -33.406 1 98.06 7 HIS B CA 1
ATOM 2510 C C . HIS B 1 7 ? 7.262 -18.328 -33.562 1 98.06 7 HIS B C 1
ATOM 2512 O O . HIS B 1 7 ? 8.094 -17.547 -34 1 98.06 7 HIS B O 1
ATOM 2518 N N . GLU B 1 8 ? 6.098 -17.953 -33.188 1 97.12 8 GLU B N 1
ATOM 2519 C CA . GLU B 1 8 ? 5.605 -16.578 -33.281 1 97.12 8 GLU B CA 1
ATOM 2520 C C . GLU B 1 8 ? 4.473 -16.328 -32.281 1 97.12 8 GLU B C 1
ATOM 2522 O O . GLU B 1 8 ? 3.885 -17.266 -31.75 1 97.12 8 GLU B O 1
ATOM 2527 N N . ILE B 1 9 ? 4.285 -15.094 -32.062 1 97 9 ILE B N 1
ATOM 2528 C CA . ILE B 1 9 ? 3.186 -14.711 -31.203 1 97 9 ILE B CA 1
ATOM 2529 C C . ILE B 1 9 ? 1.853 -14.969 -31.891 1 97 9 ILE B C 1
ATOM 2531 O O . ILE B 1 9 ? 1.772 -14.938 -33.125 1 97 9 ILE B O 1
ATOM 2535 N N . GLY B 1 10 ? 0.758 -15.227 -31.125 1 96.56 10 GLY B N 1
ATOM 2536 C CA . GLY B 1 10 ? -0.559 -15.414 -31.719 1 96.56 10 GLY B CA 1
ATOM 2537 C C . GLY B 1 10 ? -1.544 -16.078 -30.781 1 96.56 10 GLY B C 1
ATOM 2538 O O . GLY B 1 10 ? -1.342 -16.078 -29.562 1 96.56 10 GLY B O 1
ATOM 2539 N N . GLY B 1 11 ? -2.697 -16.531 -31.375 1 96.44 11 GLY B N 1
ATOM 2540 C CA . GLY B 1 11 ? -3.691 -17.281 -30.625 1 96.44 11 GLY B CA 1
ATOM 2541 C C . GLY B 1 11 ? -3.25 -18.703 -30.281 1 96.44 11 GLY B C 1
ATOM 2542 O O . GLY B 1 11 ? -2.09 -19.062 -30.5 1 96.44 11 GLY B O 1
ATOM 2543 N N . PRO B 1 12 ? -4.137 -19.5 -29.734 1 97.44 12 PRO B N 1
ATOM 2544 C CA . PRO B 1 12 ? -3.777 -20.844 -29.312 1 97.44 12 PRO B CA 1
ATOM 2545 C C . PRO B 1 12 ? -3.189 -21.688 -30.453 1 97.44 12 PRO B C 1
ATOM 2547 O O . PRO B 1 12 ? -2.357 -22.562 -30.219 1 97.44 12 PRO B O 1
ATOM 2550 N N . GLY B 1 13 ? -3.502 -21.391 -31.625 1 97.56 13 GLY B N 1
ATOM 2551 C CA . GLY B 1 13 ? -3.084 -22.141 -32.812 1 97.56 13 GLY B CA 1
ATOM 2552 C C . GLY B 1 13 ? -1.587 -22.094 -33.031 1 97.56 13 GLY B C 1
ATOM 2553 O O . GLY B 1 13 ? -1.044 -22.906 -33.781 1 97.56 13 GLY B O 1
ATOM 2554 N N . VAL B 1 14 ? -0.866 -21.172 -32.469 1 98.25 14 VAL B N 1
ATOM 2555 C CA . VAL B 1 14 ? 0.568 -21.047 -32.688 1 98.25 14 VAL B CA 1
ATOM 2556 C C . VAL B 1 14 ? 1.319 -22.109 -31.891 1 98.25 14 VAL B C 1
ATOM 2558 O O . VAL B 1 14 ? 2.516 -22.328 -32.094 1 98.25 14 VAL B O 1
ATOM 2561 N N . LEU B 1 15 ? 0.634 -22.734 -30.938 1 98.56 15 LEU B N 1
ATOM 2562 C CA . LEU B 1 15 ? 1.204 -23.859 -30.203 1 98.56 15 LEU B CA 1
ATOM 2563 C C . LEU B 1 15 ? 1.284 -25.094 -31.094 1 98.56 15 LEU B C 1
ATOM 2565 O O . LEU B 1 15 ? 0.255 -25.641 -31.484 1 98.56 15 LEU B O 1
ATOM 2569 N N . LYS B 1 16 ? 2.518 -25.562 -31.344 1 98.56 16 LYS B N 1
ATOM 2570 C CA . LYS B 1 16 ? 2.703 -26.672 -32.281 1 98.56 16 LYS B CA 1
ATOM 2571 C C . LYS B 1 16 ? 3.4 -27.844 -31.594 1 98.56 16 LYS B C 1
ATOM 2573 O O . LYS B 1 16 ? 4.488 -27.688 -31.047 1 98.56 16 LYS B O 1
ATOM 2578 N N . LEU B 1 17 ? 2.801 -28.953 -31.656 1 98.38 17 LEU B N 1
ATOM 2579 C CA . LEU B 1 17 ? 3.459 -30.188 -31.219 1 98.38 17 LEU B CA 1
ATOM 2580 C C . LEU B 1 17 ? 4.543 -30.594 -32.219 1 98.38 17 LEU B C 1
ATOM 2582 O O . LEU B 1 17 ? 4.273 -30.75 -33.406 1 98.38 17 LEU B O 1
ATOM 2586 N N . GLN B 1 18 ? 5.703 -30.703 -31.734 1 98.5 18 GLN B N 1
ATOM 2587 C CA . GLN B 1 18 ? 6.844 -31.047 -32.594 1 98.5 18 GLN B CA 1
ATOM 2588 C C . GLN B 1 18 ? 7.746 -32.062 -31.891 1 98.5 18 GLN B C 1
ATOM 2590 O O . GLN B 1 18 ? 7.68 -32.25 -30.672 1 98.5 18 GLN B O 1
ATOM 2595 N N . THR B 1 19 ? 8.492 -32.781 -32.688 1 98.5 19 THR B N 1
ATOM 2596 C CA . THR B 1 19 ? 9.586 -33.594 -32.188 1 98.5 19 THR B CA 1
ATOM 2597 C C . THR B 1 19 ? 10.898 -32.812 -32.219 1 98.5 19 THR B C 1
ATOM 2599 O O . THR B 1 19 ? 11.328 -32.375 -33.281 1 98.5 19 THR B O 1
ATOM 2602 N N . VAL B 1 20 ? 11.484 -32.594 -31.094 1 98.44 20 VAL B N 1
ATOM 2603 C CA . VAL B 1 20 ? 12.727 -31.828 -30.984 1 98.44 20 VAL B CA 1
ATOM 2604 C C . VAL B 1 20 ? 13.766 -32.656 -30.234 1 98.44 20 VAL B C 1
ATOM 2606 O O . VAL B 1 20 ? 13.43 -33.656 -29.594 1 98.44 20 VAL B O 1
ATOM 2609 N N . PRO B 1 21 ? 15.016 -32.281 -30.328 1 98.19 21 PRO B N 1
ATOM 2610 C CA . PRO B 1 21 ? 16.031 -33.031 -29.562 1 98.19 21 PRO B CA 1
ATOM 2611 C C . PRO B 1 21 ? 15.805 -32.969 -28.062 1 98.19 21 PRO B C 1
ATOM 2613 O O . PRO B 1 21 ? 15.406 -31.922 -27.531 1 98.19 21 PRO B O 1
ATOM 2616 N N . LYS B 1 22 ? 16.031 -34.031 -27.406 1 97.94 22 LYS B N 1
ATOM 2617 C CA . LYS B 1 22 ? 16.031 -34.031 -25.938 1 97.94 22 LYS B CA 1
ATOM 2618 C C . LYS B 1 22 ? 17.125 -33.125 -25.391 1 97.94 22 LYS B C 1
ATOM 2620 O O . LYS B 1 22 ? 18.281 -33.219 -25.797 1 97.94 22 LYS B O 1
ATOM 2625 N N . PRO B 1 23 ? 16.797 -32.281 -24.484 1 97.75 23 PRO B N 1
ATOM 2626 C CA . PRO B 1 23 ? 17.812 -31.359 -23.984 1 97.75 23 PRO B CA 1
ATOM 2627 C C . PRO B 1 23 ? 18.859 -32.031 -23.109 1 97.75 23 PRO B C 1
ATOM 2629 O O . PRO B 1 23 ? 18.547 -33 -22.406 1 97.75 23 PRO B O 1
ATOM 2632 N N . ILE B 1 24 ? 20.047 -31.594 -23.172 1 96.31 24 ILE B N 1
ATOM 2633 C CA . ILE B 1 24 ? 21.172 -32.156 -22.438 1 96.31 24 ILE B CA 1
ATOM 2634 C C . ILE B 1 24 ? 21.578 -31.203 -21.312 1 96.31 24 ILE B C 1
ATOM 2636 O O . ILE B 1 24 ? 21.938 -30.047 -21.547 1 96.31 24 ILE B O 1
ATOM 2640 N N . PRO B 1 25 ? 21.469 -31.672 -20.125 1 96.25 25 PRO B N 1
ATOM 2641 C CA . PRO B 1 25 ? 21.844 -30.797 -19.016 1 96.25 25 PRO B CA 1
ATOM 2642 C C . PRO B 1 25 ? 23.344 -30.531 -18.969 1 96.25 25 PRO B C 1
ATOM 2644 O O . PRO B 1 25 ? 24.141 -31.391 -19.359 1 96.25 25 PRO B O 1
ATOM 2647 N N . THR B 1 26 ? 23.688 -29.328 -18.578 1 93.44 26 THR B N 1
ATOM 2648 C CA . THR B 1 26 ? 25.078 -28.969 -18.328 1 93.44 26 THR B CA 1
ATOM 2649 C C . THR B 1 26 ? 25.344 -28.859 -16.828 1 93.44 26 THR B C 1
ATOM 2651 O O . THR B 1 26 ? 24.516 -29.281 -16.016 1 93.44 26 THR B O 1
ATOM 2654 N N . ALA B 1 27 ? 26.547 -28.375 -16.484 1 94 27 ALA B N 1
ATOM 2655 C CA . ALA B 1 27 ? 26.938 -28.297 -15.078 1 94 27 ALA B CA 1
ATOM 2656 C C . ALA B 1 27 ? 25.922 -27.469 -14.289 1 94 27 ALA B C 1
ATOM 2658 O O . ALA B 1 27 ? 25.531 -26.375 -14.719 1 94 27 ALA B O 1
ATOM 2659 N N . GLY B 1 28 ? 25.484 -28.062 -13.141 1 95.38 28 GLY B N 1
ATOM 2660 C CA . GLY B 1 28 ? 24.578 -27.359 -12.25 1 95.38 28 GLY B CA 1
ATOM 2661 C C . GLY B 1 28 ? 23.125 -27.516 -12.641 1 95.38 28 GLY B C 1
ATOM 2662 O O . GLY B 1 28 ? 22.234 -26.969 -11.977 1 95.38 28 GLY B O 1
ATOM 2663 N N . GLN B 1 29 ? 22.875 -28.297 -13.641 1 97.25 29 GLN B N 1
ATOM 2664 C CA . GLN B 1 29 ? 21.516 -28.453 -14.148 1 97.25 29 GLN B CA 1
ATOM 2665 C C . GLN B 1 29 ? 21.016 -29.891 -13.961 1 97.25 29 GLN B C 1
ATOM 2667 O O . GLN B 1 29 ? 21.812 -30.797 -13.719 1 97.25 29 GLN B O 1
ATOM 2672 N N . VAL B 1 30 ? 19.75 -30.031 -14.023 1 98.38 30 VAL B N 1
ATOM 2673 C CA . VAL B 1 30 ? 19.125 -31.344 -14.031 1 98.38 30 VAL B CA 1
ATOM 2674 C C . VAL B 1 30 ? 18.125 -31.438 -15.18 1 98.38 30 VAL B C 1
ATOM 2676 O O . VAL B 1 30 ? 17.562 -30.422 -15.609 1 98.38 30 VAL B O 1
ATOM 2679 N N . ARG B 1 31 ? 17.953 -32.594 -15.648 1 98.69 31 ARG B N 1
ATOM 2680 C CA . ARG B 1 31 ? 16.875 -32.875 -16.594 1 98.69 31 ARG B CA 1
ATOM 2681 C C . ARG B 1 31 ? 15.734 -33.625 -15.914 1 98.69 31 ARG B C 1
ATOM 2683 O O . ARG B 1 31 ? 15.945 -34.594 -15.188 1 98.69 31 ARG B O 1
ATOM 2690 N N . ILE B 1 32 ? 14.602 -33.125 -16.078 1 98.88 32 ILE B N 1
ATOM 2691 C CA . ILE B 1 32 ? 13.398 -33.688 -15.492 1 98.88 32 ILE B CA 1
ATOM 2692 C C . ILE B 1 32 ? 12.555 -34.344 -16.578 1 98.88 32 ILE B C 1
ATOM 2694 O O . ILE B 1 32 ? 12.281 -33.75 -17.625 1 98.88 32 ILE B O 1
ATOM 2698 N N . ARG B 1 33 ? 12.227 -35.594 -16.406 1 98.94 33 ARG B N 1
ATOM 2699 C CA . ARG B 1 33 ? 11.164 -36.188 -17.203 1 98.94 33 ARG B CA 1
ATOM 2700 C C . ARG B 1 33 ? 9.789 -35.75 -16.703 1 98.94 33 ARG B C 1
ATOM 2702 O O . ARG B 1 33 ? 9.344 -36.188 -15.633 1 98.94 33 ARG B O 1
ATOM 2709 N N . ILE B 1 34 ? 9.156 -34.969 -17.469 1 98.94 34 ILE B N 1
ATOM 2710 C CA . ILE B 1 34 ? 7.922 -34.312 -17.047 1 98.94 34 ILE B CA 1
ATOM 2711 C C . ILE B 1 34 ? 6.766 -35.312 -17.078 1 98.94 34 ILE B C 1
ATOM 2713 O O . ILE B 1 34 ? 6.582 -36.031 -18.078 1 98.94 34 ILE B O 1
ATOM 2717 N N . LYS B 1 35 ? 6.059 -35.375 -15.984 1 98.94 35 LYS B N 1
ATOM 2718 C CA . LYS B 1 35 ? 4.867 -36.219 -15.914 1 98.94 35 LYS B CA 1
ATOM 2719 C C . LYS B 1 35 ? 3.596 -35.375 -16.047 1 98.94 35 LYS B C 1
ATOM 2721 O O . LYS B 1 35 ? 2.578 -35.875 -16.547 1 98.94 35 LYS B O 1
ATOM 2726 N N . SER B 1 36 ? 3.654 -34.188 -15.562 1 98.88 36 SER B N 1
ATOM 2727 C CA . SER B 1 36 ? 2.531 -33.25 -15.672 1 98.88 36 SER B CA 1
ATOM 2728 C C . SER B 1 36 ? 2.982 -31.812 -15.453 1 98.88 36 SER B C 1
ATOM 2730 O O . SER B 1 36 ? 4.055 -31.562 -14.898 1 98.88 36 SER B O 1
ATOM 2732 N N . PHE B 1 37 ? 2.277 -30.844 -15.977 1 98.81 37 PHE B N 1
ATOM 2733 C CA . PHE B 1 37 ? 2.482 -29.438 -15.711 1 98.81 37 PHE B CA 1
ATOM 2734 C C . PHE B 1 37 ? 1.166 -28.672 -15.781 1 98.81 37 PHE B C 1
ATOM 2736 O O . PHE B 1 37 ? 0.25 -29.062 -16.5 1 98.81 37 PHE B O 1
ATOM 2743 N N . GLY B 1 38 ? 1.069 -27.641 -14.992 1 98.38 38 GLY B N 1
ATOM 2744 C CA . GLY B 1 38 ? -0.106 -26.781 -15.023 1 98.38 38 GLY B CA 1
ATOM 2745 C C . GLY B 1 38 ? 0.001 -25.656 -16.047 1 98.38 38 GLY B C 1
ATOM 2746 O O . GLY B 1 38 ? 1.105 -25.234 -16.391 1 98.38 38 GLY B O 1
ATOM 2747 N N . LEU B 1 39 ? -1.145 -25.203 -16.5 1 97.56 39 LEU B N 1
ATOM 2748 C CA . LEU B 1 39 ? -1.201 -24.016 -17.328 1 97.56 39 LEU B CA 1
ATOM 2749 C C . LEU B 1 39 ? -1.458 -22.766 -16.484 1 97.56 39 LEU B C 1
ATOM 2751 O O . LEU B 1 39 ? -2.223 -22.812 -15.516 1 97.56 39 LEU B O 1
ATOM 2755 N N . ASN B 1 40 ? -0.819 -21.703 -16.844 1 95.31 40 ASN B N 1
ATOM 2756 C CA . ASN B 1 40 ? -0.97 -20.422 -16.141 1 95.31 40 ASN B CA 1
ATOM 2757 C C . ASN B 1 40 ? -1.327 -19.297 -17.109 1 95.31 40 ASN B C 1
ATOM 2759 O O . ASN B 1 40 ? -0.865 -19.297 -18.25 1 95.31 40 ASN B O 1
ATOM 2763 N N . ARG B 1 41 ? -2.084 -18.375 -16.625 1 91.12 41 ARG B N 1
ATOM 2764 C CA . ARG B 1 41 ? -2.498 -17.234 -17.438 1 91.12 41 ARG B CA 1
ATOM 2765 C C . ARG B 1 41 ? -1.291 -16.5 -18 1 91.12 41 ARG B C 1
ATOM 2767 O O . ARG B 1 41 ? -1.344 -15.961 -19.109 1 91.12 41 ARG B O 1
ATOM 2774 N N . SER B 1 42 ? -0.234 -16.484 -17.266 1 91.94 42 SER B N 1
ATOM 2775 C CA . SER B 1 42 ? 0.975 -15.789 -17.703 1 91.94 42 SER B CA 1
ATOM 2776 C C . SER B 1 42 ? 1.486 -16.359 -19.031 1 91.94 42 SER B C 1
ATOM 2778 O O . SER B 1 42 ? 2.08 -15.641 -19.828 1 91.94 42 SER B O 1
ATOM 2780 N N . GLU B 1 43 ? 1.26 -17.609 -19.281 1 95.75 43 GLU B N 1
ATOM 2781 C CA . GLU B 1 43 ? 1.707 -18.219 -20.531 1 95.75 43 GLU B CA 1
ATOM 2782 C C . GLU B 1 43 ? 0.849 -17.766 -21.703 1 95.75 43 GLU B C 1
ATOM 2784 O O . GLU B 1 43 ? 1.333 -17.672 -22.828 1 95.75 43 GLU B O 1
ATOM 2789 N N . VAL B 1 44 ? -0.427 -17.516 -21.391 1 93.5 44 VAL B N 1
ATOM 2790 C CA . VAL B 1 44 ? -1.286 -16.922 -22.406 1 93.5 44 VAL B CA 1
ATOM 2791 C C . VAL B 1 44 ? -0.746 -15.547 -22.797 1 93.5 44 VAL B C 1
ATOM 2793 O O . VAL B 1 44 ? -0.649 -15.227 -23.984 1 93.5 44 VAL B O 1
ATOM 2796 N N . PHE B 1 45 ? -0.32 -14.797 -21.828 1 91.5 45 PHE B N 1
ATOM 2797 C CA . PHE B 1 45 ? 0.233 -13.477 -22.109 1 91.5 45 PHE B CA 1
ATOM 2798 C C . PHE B 1 45 ? 1.527 -13.586 -22.906 1 91.5 45 PHE B C 1
ATOM 2800 O O . PHE B 1 45 ? 1.76 -12.805 -23.828 1 91.5 45 PHE B O 1
ATOM 2807 N N . THR B 1 46 ? 2.324 -14.508 -22.516 1 94.81 46 THR B N 1
ATOM 2808 C CA . THR B 1 46 ? 3.568 -14.727 -23.25 1 94.81 46 THR B CA 1
ATOM 2809 C C . THR B 1 46 ? 3.283 -15.109 -24.703 1 94.81 46 THR B C 1
ATOM 2811 O O . THR B 1 46 ? 3.869 -14.547 -25.625 1 94.81 46 THR B O 1
ATOM 2814 N N . ARG B 1 47 ? 2.357 -15.984 -24.859 1 96.5 47 ARG B N 1
ATOM 2815 C CA . ARG B 1 47 ? 1.978 -16.438 -26.188 1 96.5 47 ARG B CA 1
ATOM 2816 C C . ARG B 1 47 ? 1.46 -15.289 -27.047 1 96.5 47 ARG B C 1
ATOM 2818 O O . ARG B 1 47 ? 1.739 -15.227 -28.25 1 96.5 47 ARG B O 1
ATOM 2825 N N . GLN B 1 48 ? 0.835 -14.406 -26.375 1 94.31 48 GLN B N 1
ATOM 2826 C CA . GLN B 1 48 ? 0.216 -13.281 -27.078 1 94.31 48 GLN B CA 1
ATOM 2827 C C . GLN B 1 48 ? 1.223 -12.164 -27.312 1 94.31 48 GLN B C 1
ATOM 2829 O O . GLN B 1 48 ? 0.908 -11.164 -27.969 1 94.31 48 GLN B O 1
ATOM 2834 N N . GLY B 1 49 ? 2.389 -12.219 -26.703 1 92.94 49 GLY B N 1
ATOM 2835 C CA . GLY B 1 49 ? 3.445 -11.258 -26.969 1 92.94 49 GLY B CA 1
ATOM 2836 C C . GLY B 1 49 ? 3.531 -10.164 -25.922 1 92.94 49 GLY B C 1
ATOM 2837 O O . GLY B 1 49 ? 4.215 -9.156 -26.125 1 92.94 49 GLY B O 1
ATOM 2838 N N . HIS B 1 50 ? 2.877 -10.391 -24.812 1 88.69 50 HIS B N 1
ATOM 2839 C CA . HIS B 1 50 ? 2.822 -9.336 -23.812 1 88.69 50 HIS B CA 1
ATOM 2840 C C . HIS B 1 50 ? 3.973 -9.469 -22.812 1 88.69 50 HIS B C 1
ATOM 2842 O O . HIS B 1 50 ? 4.168 -8.594 -21.969 1 88.69 50 HIS B O 1
ATOM 2848 N N . SER B 1 51 ? 4.707 -10.531 -22.875 1 89.12 51 SER B N 1
ATOM 2849 C CA . SER B 1 51 ? 5.852 -10.727 -21.984 1 89.12 51 SER B CA 1
ATOM 2850 C C . SER B 1 51 ? 7.141 -10.227 -22.625 1 89.12 51 SER B C 1
ATOM 2852 O O . SER B 1 51 ? 7.531 -10.703 -23.703 1 89.12 51 SER B O 1
ATOM 2854 N N . PRO B 1 52 ? 7.742 -9.367 -22.016 1 86.81 52 PRO B N 1
ATOM 2855 C CA . PRO B 1 52 ? 8.961 -8.805 -22.609 1 86.81 52 PRO B CA 1
ATOM 2856 C C . PRO B 1 52 ? 10.117 -9.797 -22.609 1 86.81 52 PRO B C 1
ATOM 2858 O O . PRO B 1 52 ? 10.273 -10.586 -21.688 1 86.81 52 PRO B O 1
ATOM 2861 N N . GLY B 1 53 ? 10.938 -9.742 -23.641 1 90.94 53 GLY B N 1
ATOM 2862 C CA . GLY B 1 53 ? 12.242 -10.383 -23.656 1 90.94 53 GLY B CA 1
ATOM 2863 C C . GLY B 1 53 ? 12.195 -11.828 -24.109 1 90.94 53 GLY B C 1
ATOM 2864 O O . GLY B 1 53 ? 13.219 -12.516 -24.141 1 90.94 53 GLY B O 1
ATOM 2865 N N . VAL B 1 54 ? 11.039 -12.352 -24.453 1 95.19 54 VAL B N 1
ATOM 2866 C CA . VAL B 1 54 ? 10.945 -13.742 -24.875 1 95.19 54 VAL B CA 1
ATOM 2867 C C . VAL B 1 54 ? 11.352 -13.859 -26.344 1 95.19 54 VAL B C 1
ATOM 2869 O O . VAL B 1 54 ? 10.867 -13.109 -27.203 1 95.19 54 VAL B O 1
ATOM 2872 N N . ILE B 1 55 ? 12.25 -14.75 -26.625 1 95.94 55 ILE B N 1
ATOM 2873 C CA . ILE B 1 55 ? 12.742 -14.984 -27.984 1 95.94 55 ILE B CA 1
ATOM 2874 C C . ILE B 1 55 ? 12.172 -16.297 -28.516 1 95.94 55 ILE B C 1
ATOM 2876 O O . ILE B 1 55 ? 12.188 -17.312 -27.812 1 95.94 55 ILE B O 1
ATOM 2880 N N . PHE B 1 56 ? 11.719 -16.297 -29.719 1 95.12 56 PHE B N 1
ATOM 2881 C CA . PHE B 1 56 ? 11.164 -17.484 -30.359 1 95.12 56 PHE B CA 1
ATOM 2882 C C . PHE B 1 56 ? 12.164 -18.078 -31.344 1 95.12 56 PHE B C 1
ATOM 2884 O O . PHE B 1 56 ? 12.992 -17.359 -31.906 1 95.12 56 PHE B O 1
ATOM 2891 N N . PRO B 1 57 ? 12.18 -19.438 -31.656 1 97.62 57 PRO B N 1
ATOM 2892 C CA . PRO B 1 57 ? 11.219 -20.391 -31.094 1 97.62 57 PRO B CA 1
ATOM 2893 C C . PRO B 1 57 ? 11.438 -20.641 -29.609 1 97.62 57 PRO B C 1
ATOM 2895 O O . PRO B 1 57 ? 12.562 -20.5 -29.109 1 97.62 57 PRO B O 1
ATOM 2898 N N . ARG B 1 58 ? 10.344 -20.953 -28.859 1 98.62 58 ARG B N 1
ATOM 2899 C CA . ARG B 1 58 ? 10.383 -21.203 -27.422 1 98.62 58 ARG B CA 1
ATOM 2900 C C . ARG B 1 58 ? 9.414 -22.312 -27.031 1 98.62 58 ARG B C 1
ATOM 2902 O O . ARG B 1 58 ? 8.32 -22.422 -27.594 1 98.62 58 ARG B O 1
ATOM 2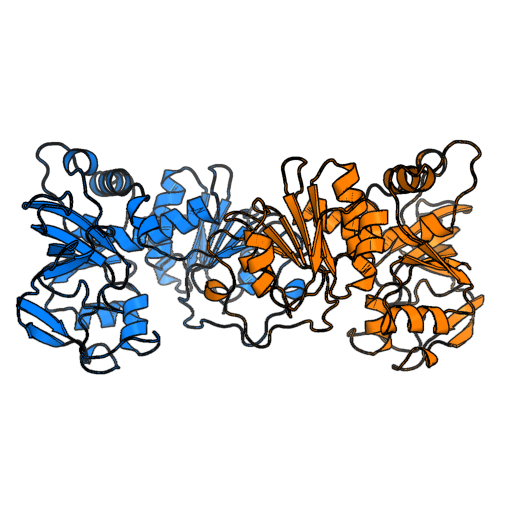909 N N . ILE B 1 59 ? 9.867 -23.188 -26.188 1 98.75 59 ILE B N 1
ATOM 2910 C CA . ILE B 1 59 ? 8.953 -24.062 -25.453 1 98.75 59 ILE B CA 1
ATOM 2911 C C . ILE B 1 59 ? 8.469 -23.359 -24.188 1 98.75 59 ILE B C 1
ATOM 2913 O O . ILE B 1 59 ? 9.25 -23.156 -23.25 1 98.75 59 ILE B O 1
ATOM 2917 N N . LEU B 1 60 ? 7.211 -23.016 -24.125 1 98.31 60 LEU B N 1
ATOM 2918 C CA . LEU B 1 60 ? 6.684 -22.281 -22.984 1 98.31 60 LEU B CA 1
ATOM 2919 C C 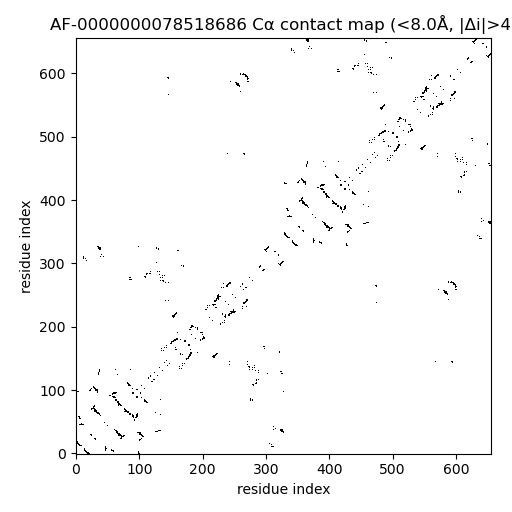. LEU B 1 60 ? 6.559 -23.203 -21.766 1 98.31 60 LEU B C 1
ATOM 2921 O O . LEU B 1 60 ? 7.172 -24.266 -21.734 1 98.31 60 LEU B O 1
ATOM 2925 N N . GLY B 1 61 ? 5.887 -22.672 -20.781 1 98.5 61 GLY B N 1
ATOM 2926 C CA . GLY B 1 61 ? 5.656 -23.391 -19.547 1 98.5 61 GLY B CA 1
ATOM 2927 C C . GLY B 1 61 ? 6.543 -22.922 -18.406 1 98.5 61 GLY B C 1
ATOM 2928 O O . GLY B 1 61 ? 7.758 -23.141 -18.438 1 98.5 61 GLY B O 1
ATOM 2929 N N . ILE B 1 62 ? 5.922 -22.484 -17.344 1 98.44 62 ILE B N 1
ATOM 2930 C CA . ILE B 1 62 ? 6.723 -21.906 -16.266 1 98.44 62 ILE B CA 1
ATOM 2931 C C . ILE B 1 62 ? 6.762 -22.859 -15.078 1 98.44 62 ILE B C 1
ATOM 2933 O O . ILE B 1 62 ? 7.238 -22.5 -14 1 98.44 62 ILE B O 1
ATOM 2937 N N . GLU B 1 63 ? 6.234 -24.094 -15.242 1 98.69 63 GLU B N 1
ATOM 2938 C CA . GLU B 1 63 ? 6.273 -25.078 -14.172 1 98.69 63 GLU B CA 1
ATOM 2939 C C . GLU B 1 63 ? 6.258 -26.5 -14.727 1 98.69 63 GLU B C 1
ATOM 2941 O O . GLU B 1 63 ? 5.969 -26.703 -15.906 1 98.69 63 GLU B O 1
ATOM 2946 N N . ALA B 1 64 ? 6.633 -27.422 -13.852 1 98.81 64 ALA B N 1
ATOM 2947 C CA . ALA B 1 64 ? 6.586 -28.844 -14.203 1 98.81 64 ALA B CA 1
ATOM 2948 C C . ALA B 1 64 ? 6.719 -29.719 -12.961 1 98.81 64 ALA B C 1
ATOM 2950 O O . ALA B 1 64 ? 7.316 -29.312 -11.969 1 98.81 64 ALA B O 1
ATOM 2951 N N . ALA B 1 65 ? 6.156 -30.906 -13.055 1 98.88 65 ALA B N 1
ATOM 2952 C CA . ALA B 1 65 ? 6.324 -31.984 -12.086 1 98.88 65 ALA B CA 1
ATOM 2953 C C . ALA B 1 65 ? 6.742 -33.281 -12.773 1 98.88 65 ALA B C 1
ATOM 2955 O O . ALA B 1 65 ? 6.246 -33.594 -13.852 1 98.88 65 ALA B O 1
ATOM 2956 N N . GLY B 1 66 ? 7.672 -33.938 -12.18 1 98.88 66 GLY B N 1
ATOM 2957 C CA . GLY B 1 66 ? 8.109 -35.188 -12.797 1 98.88 66 GLY B CA 1
ATOM 2958 C C . GLY B 1 66 ? 9.219 -35.875 -12.023 1 98.88 66 GLY B C 1
ATOM 2959 O O . GLY B 1 66 ? 9.258 -35.812 -10.797 1 98.88 66 GLY B O 1
ATOM 2960 N N . LEU B 1 67 ? 10.031 -36.625 -12.789 1 98.81 67 LEU B N 1
ATOM 2961 C CA . LEU B 1 67 ? 11.133 -37.406 -12.242 1 98.81 67 LEU B CA 1
ATOM 2962 C C . LEU B 1 67 ? 12.477 -36.875 -12.734 1 98.81 67 LEU B C 1
ATOM 2964 O O . LEU B 1 67 ? 12.609 -36.5 -13.906 1 98.81 67 LEU B O 1
ATOM 2968 N N . ILE B 1 68 ? 13.438 -36.812 -11.766 1 98.75 68 ILE B N 1
ATOM 2969 C CA . ILE B 1 68 ? 14.789 -36.562 -12.258 1 98.75 68 ILE B CA 1
ATOM 2970 C C . ILE B 1 68 ? 15.195 -37.656 -13.234 1 98.75 68 ILE B C 1
ATOM 2972 O O . ILE B 1 68 ? 15.195 -38.844 -12.891 1 98.75 68 ILE B O 1
ATOM 2976 N N . ASP B 1 69 ? 15.438 -37.25 -14.367 1 98.62 69 ASP B N 1
ATOM 2977 C CA . ASP B 1 69 ? 15.898 -38.156 -15.414 1 98.62 69 ASP B CA 1
ATOM 2978 C C . ASP B 1 69 ? 17.422 -38.219 -15.461 1 98.62 69 ASP B C 1
ATOM 2980 O O . ASP B 1 69 ? 18 -39.25 -15.719 1 98.62 69 ASP B O 1
ATOM 2984 N N . HIS B 1 70 ? 18.031 -37.062 -15.367 1 97.56 70 HIS B N 1
ATOM 2985 C CA . HIS B 1 70 ? 19.484 -36.875 -15.328 1 97.56 70 HIS B CA 1
ATOM 2986 C C . HIS B 1 70 ? 19.859 -35.719 -14.438 1 97.56 70 HIS B C 1
ATOM 2988 O O . HIS B 1 70 ? 19.203 -34.656 -14.461 1 97.56 70 HIS B O 1
ATOM 2994 N N . ALA B 1 71 ? 20.906 -35.969 -13.68 1 94.94 71 ALA B N 1
ATOM 2995 C CA . ALA B 1 71 ? 21.375 -34.906 -12.781 1 94.94 71 ALA B CA 1
ATOM 2996 C C . ALA B 1 71 ? 22.891 -34.812 -12.797 1 94.94 71 ALA B C 1
ATOM 2998 O O . ALA B 1 71 ? 23.594 -35.812 -12.82 1 94.94 71 ALA B O 1
ATOM 2999 N N . ASP B 1 72 ? 23.297 -33.594 -12.844 1 90.88 72 ASP B N 1
ATOM 3000 C CA . ASP B 1 72 ? 24.719 -33.375 -12.562 1 90.88 72 ASP B CA 1
ATOM 3001 C C . ASP B 1 72 ? 25.109 -33.938 -11.203 1 90.88 72 ASP B C 1
ATOM 3003 O O . ASP B 1 72 ? 24.359 -33.812 -10.234 1 90.88 72 ASP B O 1
ATOM 3007 N N . PRO B 1 73 ? 26.281 -34.625 -11.18 1 89.94 73 PRO B N 1
ATOM 3008 C CA . PRO B 1 73 ? 26.688 -35.25 -9.914 1 89.94 73 PRO B CA 1
ATOM 3009 C C . PRO B 1 73 ? 26.719 -34.281 -8.75 1 89.94 73 PRO B C 1
ATOM 3011 O O . PRO B 1 73 ? 26.484 -34.656 -7.605 1 89.94 73 PRO B O 1
ATOM 3014 N N . ASP B 1 74 ? 26.922 -33.031 -9.008 1 91.38 74 ASP B N 1
ATOM 3015 C CA . ASP B 1 74 ? 27.047 -32.031 -7.953 1 91.38 74 ASP B CA 1
ATOM 3016 C C . ASP B 1 74 ? 25.734 -31.297 -7.742 1 91.38 74 ASP B C 1
ATOM 3018 O O . ASP B 1 74 ? 25.672 -30.344 -6.969 1 91.38 74 ASP B O 1
ATOM 3022 N N . SER B 1 75 ? 24.656 -31.734 -8.336 1 92 75 SER B N 1
ATOM 3023 C CA . SER B 1 75 ? 23.375 -31.047 -8.273 1 92 75 SER B CA 1
ATOM 3024 C C . SER B 1 75 ? 22.672 -31.312 -6.949 1 92 75 SER B C 1
ATOM 3026 O O . SER B 1 75 ? 21.781 -30.562 -6.543 1 92 75 SER B O 1
ATOM 3028 N N . GLY B 1 76 ? 23.016 -32.438 -6.309 1 94.12 76 GLY B N 1
ATOM 3029 C CA . GLY B 1 76 ? 22.344 -32.844 -5.078 1 94.12 76 GLY B CA 1
ATOM 3030 C C . GLY B 1 76 ? 21.109 -33.688 -5.312 1 94.12 76 GLY B C 1
ATOM 3031 O O . GLY B 1 76 ? 20.406 -34.031 -4.363 1 94.12 76 GLY B O 1
ATOM 3032 N N . PHE B 1 77 ? 20.812 -34.062 -6.586 1 97.5 77 PHE B N 1
ATOM 3033 C CA . PHE B 1 77 ? 19.641 -34.875 -6.926 1 97.5 77 PHE B CA 1
ATOM 3034 C C . PHE B 1 77 ? 20.078 -36.25 -7.484 1 97.5 77 PHE B C 1
ATOM 3036 O O . PHE B 1 77 ? 21.172 -36.375 -8.039 1 97.5 77 PHE B O 1
ATOM 3043 N N . ASP B 1 78 ? 19.156 -37.219 -7.336 1 96.44 78 ASP B N 1
ATOM 3044 C CA . ASP B 1 78 ? 19.359 -38.531 -7.914 1 96.44 78 ASP B CA 1
ATOM 3045 C C . ASP B 1 78 ? 18.266 -38.844 -8.938 1 96.44 78 ASP B C 1
ATOM 3047 O O . ASP B 1 78 ? 17.125 -38.406 -8.797 1 96.44 78 ASP B O 1
ATOM 3051 N N . THR B 1 79 ? 18.688 -39.625 -9.898 1 97.31 79 THR B N 1
ATOM 3052 C CA . THR B 1 79 ? 17.734 -40.094 -10.891 1 97.31 79 THR B CA 1
ATOM 3053 C C . THR B 1 79 ? 16.562 -40.812 -10.227 1 97.31 79 THR B C 1
ATOM 3055 O O . THR B 1 79 ? 16.75 -41.594 -9.297 1 97.31 79 THR B O 1
ATOM 3058 N N . GLY B 1 80 ? 15.359 -40.469 -10.664 1 97.88 80 GLY B N 1
ATOM 3059 C CA . GLY B 1 80 ? 14.164 -41.125 -10.156 1 97.88 80 GLY B CA 1
ATOM 3060 C C . GLY B 1 80 ? 13.445 -40.344 -9.086 1 97.88 80 GLY B C 1
ATOM 3061 O O . GLY B 1 80 ? 12.289 -40.625 -8.773 1 97.88 80 GLY B O 1
ATOM 3062 N N . GLU B 1 81 ? 14.086 -39.312 -8.547 1 97.88 81 GLU B N 1
ATOM 3063 C CA . GLU B 1 81 ? 13.445 -38.5 -7.516 1 97.88 81 GLU B CA 1
ATOM 3064 C C . GLU B 1 81 ? 12.258 -37.719 -8.07 1 97.88 81 GLU B C 1
ATOM 3066 O O . GLU B 1 81 ? 12.305 -37.219 -9.195 1 97.88 81 GLU B O 1
ATOM 3071 N N . VAL B 1 82 ? 11.164 -37.656 -7.254 1 98.56 82 VAL B N 1
ATOM 3072 C CA . VAL B 1 82 ? 9.992 -36.844 -7.602 1 98.56 82 VAL B CA 1
ATOM 3073 C C . VAL B 1 82 ? 10.25 -35.375 -7.273 1 98.56 82 VAL B C 1
ATOM 3075 O O . VAL B 1 82 ? 10.656 -35.062 -6.156 1 98.56 82 VAL B O 1
ATOM 3078 N N . VAL B 1 83 ? 10.055 -34.5 -8.25 1 98.75 83 VAL B N 1
ATOM 3079 C CA . VAL B 1 83 ? 10.391 -33.094 -8.055 1 98.75 83 VAL B CA 1
ATOM 3080 C C . VAL B 1 83 ? 9.328 -32.219 -8.719 1 98.75 83 VAL B C 1
ATOM 3082 O O . VAL B 1 83 ? 8.547 -32.719 -9.547 1 98.75 83 VAL B O 1
ATOM 3085 N N . VAL B 1 84 ? 9.25 -31 -8.289 1 98.69 84 VAL B N 1
ATOM 3086 C CA . VAL B 1 84 ? 8.523 -29.953 -8.977 1 98.69 84 VAL B CA 1
ATOM 3087 C C . VAL B 1 84 ? 9.438 -28.75 -9.195 1 98.69 84 VAL B C 1
ATOM 3089 O O . VAL B 1 84 ? 10.438 -28.578 -8.484 1 98.69 84 VAL B O 1
ATOM 3092 N N . THR B 1 85 ? 9.156 -27.969 -10.18 1 98.5 85 THR B N 1
ATOM 3093 C CA . THR B 1 85 ? 9.867 -26.719 -10.445 1 98.5 85 THR B CA 1
ATOM 3094 C C . THR B 1 85 ? 8.93 -25.672 -11.047 1 98.5 85 THR B C 1
ATOM 3096 O O . THR B 1 85 ? 7.91 -26.031 -11.641 1 98.5 85 THR B O 1
ATOM 3099 N N . ALA B 1 86 ? 9.195 -24.453 -10.781 1 98.44 86 ALA B N 1
ATOM 3100 C CA . ALA B 1 86 ? 8.453 -23.344 -11.367 1 98.44 86 ALA B CA 1
ATOM 3101 C C . ALA B 1 86 ? 9.312 -22.078 -11.453 1 98.44 86 ALA B C 1
ATOM 3103 O O . ALA B 1 86 ? 10.227 -21.891 -10.641 1 98.44 86 ALA B O 1
ATOM 3104 N N . MET B 1 87 ? 9.008 -21.266 -12.391 1 97.44 87 MET B N 1
ATOM 3105 C CA . MET B 1 87 ? 9.609 -19.938 -12.539 1 97.44 87 MET B CA 1
ATOM 3106 C C . MET B 1 87 ? 11.102 -20.047 -12.836 1 97.44 87 MET B C 1
ATOM 3108 O O . MET B 1 87 ? 11.516 -20.859 -13.664 1 97.44 87 MET B O 1
ATOM 3112 N N . GLY B 1 88 ? 11.914 -19.141 -12.539 1 96.5 88 GLY B N 1
ATOM 3113 C CA . GLY B 1 88 ? 13.359 -19.188 -12.727 1 96.5 88 GLY B CA 1
ATOM 3114 C C . GLY B 1 88 ? 13.773 -19.031 -14.18 1 96.5 88 GLY B C 1
ATOM 3115 O O . GLY B 1 88 ? 14.859 -19.453 -14.57 1 96.5 88 GLY B O 1
ATOM 3116 N N . GLY B 1 89 ? 12.906 -18.578 -15.008 1 96.56 89 GLY B N 1
ATOM 3117 C CA . GLY B 1 89 ? 13.234 -18.328 -16.406 1 96.56 89 GLY B CA 1
ATOM 3118 C C . GLY B 1 89 ? 12.68 -19.391 -17.344 1 96.56 89 GLY B C 1
ATOM 3119 O O . GLY B 1 89 ? 12.664 -19.203 -18.562 1 96.56 89 GLY B O 1
ATOM 3120 N N . MET B 1 90 ? 12.242 -20.5 -16.781 1 96.75 90 MET B N 1
ATOM 3121 C CA . MET B 1 90 ? 11.75 -21.578 -17.641 1 96.75 90 MET B CA 1
ATOM 3122 C C . MET B 1 90 ? 10.531 -21.125 -18.438 1 96.75 90 MET B C 1
ATOM 3124 O O . MET B 1 90 ? 9.617 -20.516 -17.875 1 96.75 90 MET B O 1
ATOM 3128 N N . GLY B 1 91 ? 10.469 -21.375 -19.656 1 97.62 91 GLY B N 1
ATOM 3129 C CA . GLY B 1 91 ? 9.367 -21 -20.531 1 97.62 91 GLY B CA 1
ATOM 3130 C C . GLY B 1 91 ? 9.461 -19.562 -21.031 1 97.62 91 GLY B C 1
ATOM 3131 O O . GLY B 1 91 ? 8.625 -19.109 -21.812 1 97.62 91 GLY B O 1
ATOM 3132 N N . ARG B 1 92 ? 10.43 -18.844 -20.516 1 96.94 92 ARG B N 1
ATOM 3133 C CA . ARG B 1 92 ? 10.617 -17.453 -20.891 1 96.94 92 ARG B CA 1
ATOM 3134 C C . ARG B 1 92 ? 12.039 -17.203 -21.391 1 96.94 92 ARG B C 1
ATOM 3136 O O . ARG B 1 92 ? 12.25 -17.031 -22.594 1 96.94 92 ARG B O 1
ATOM 3143 N N . THR B 1 93 ? 12.984 -17.312 -20.516 1 97.06 93 THR B N 1
ATOM 3144 C CA . THR B 1 93 ? 14.383 -17.078 -20.844 1 97.06 93 THR B CA 1
ATOM 3145 C C . THR B 1 93 ? 14.984 -18.312 -21.531 1 97.06 93 THR B C 1
ATOM 3147 O O . THR B 1 93 ? 15.898 -18.188 -22.344 1 97.06 93 THR B O 1
ATOM 3150 N N . PHE B 1 94 ? 14.594 -19.422 -21.172 1 97.5 94 PHE B N 1
ATOM 3151 C CA . PHE B 1 94 ? 14.961 -20.703 -21.797 1 97.5 94 PHE B CA 1
ATOM 3152 C C . PHE B 1 94 ? 13.758 -21.625 -21.891 1 97.5 94 PHE B C 1
ATOM 3154 O O . PHE B 1 94 ? 12.672 -21.297 -21.406 1 97.5 94 PHE B O 1
ATOM 3161 N N . ASP B 1 95 ? 13.82 -22.766 -22.547 1 98.5 95 ASP B N 1
ATOM 3162 C CA . ASP B 1 95 ? 12.719 -23.688 -22.812 1 98.5 95 ASP B CA 1
ATOM 3163 C C . ASP B 1 95 ? 12.133 -24.234 -21.5 1 98.5 95 ASP B C 1
ATOM 3165 O O . ASP B 1 95 ? 12.875 -24.562 -20.578 1 98.5 95 ASP B O 1
ATOM 3169 N N . GLY B 1 96 ? 10.805 -24.359 -21.547 1 98.56 96 GLY B N 1
ATOM 3170 C CA . GLY B 1 96 ? 10.125 -24.641 -20.297 1 98.56 96 GLY B CA 1
ATOM 3171 C C . GLY B 1 96 ? 9.461 -26 -20.266 1 98.56 96 GLY B C 1
ATOM 3172 O O . GLY B 1 96 ? 10.016 -26.969 -20.781 1 98.56 96 GLY B O 1
ATOM 3173 N N . GLY B 1 97 ? 8.305 -26.062 -19.609 1 98.62 97 GLY B N 1
ATOM 3174 C CA . GLY B 1 97 ? 7.719 -27.328 -19.203 1 98.62 97 GLY B CA 1
ATOM 3175 C C . GLY B 1 97 ? 6.777 -27.922 -20.234 1 98.62 97 GLY B C 1
ATOM 3176 O O . GLY B 1 97 ? 6.301 -29.047 -20.078 1 98.62 97 GLY B O 1
ATOM 3177 N N . TYR B 1 98 ? 6.512 -27.234 -21.344 1 98.81 98 TYR B N 1
ATOM 3178 C CA . TYR B 1 98 ? 5.621 -27.75 -22.375 1 98.81 98 TYR B CA 1
ATOM 3179 C C . TYR B 1 98 ? 6.309 -28.828 -23.203 1 98.81 98 TYR B C 1
ATOM 3181 O O . TYR B 1 98 ? 6.391 -28.719 -24.422 1 98.81 98 TYR B O 1
ATOM 3189 N N . ALA B 1 99 ? 6.773 -29.906 -22.562 1 98.81 99 ALA B N 1
ATOM 3190 C CA . ALA B 1 99 ? 7.562 -30.938 -23.234 1 98.81 99 ALA B CA 1
ATOM 3191 C C . ALA B 1 99 ? 7.637 -32.219 -22.391 1 98.81 99 ALA B C 1
ATOM 3193 O O . ALA B 1 99 ? 7.168 -32.219 -21.25 1 98.81 99 ALA B O 1
ATOM 3194 N N . GLU B 1 100 ? 8.18 -33.25 -22.969 1 98.88 100 GLU B N 1
ATOM 3195 C CA . GLU B 1 100 ? 8.398 -34.5 -22.234 1 98.88 100 GLU B CA 1
ATOM 3196 C C . GLU B 1 100 ? 9.547 -34.375 -21.25 1 98.88 100 GLU B C 1
ATOM 3198 O O . GLU B 1 100 ? 9.57 -35.031 -20.219 1 98.88 100 GLU B O 1
ATOM 3203 N N . TYR B 1 101 ? 10.516 -33.5 -21.609 1 98.88 101 TYR B N 1
ATOM 3204 C CA . TYR B 1 101 ? 11.672 -33.219 -20.75 1 98.88 101 TYR B CA 1
ATOM 3205 C C . TYR B 1 101 ? 11.992 -31.75 -20.703 1 98.88 101 TYR B C 1
ATOM 3207 O O . TYR B 1 101 ? 11.773 -31.016 -21.672 1 98.88 101 TYR B O 1
ATOM 3215 N N . THR B 1 102 ? 12.539 -31.297 -19.609 1 98.75 102 THR B N 1
ATOM 3216 C CA . THR B 1 102 ? 13.078 -29.953 -19.469 1 98.75 102 THR B CA 1
ATOM 3217 C C . THR B 1 102 ? 14.383 -29.969 -18.688 1 98.75 102 THR B C 1
ATOM 3219 O O . THR B 1 102 ? 14.633 -30.875 -17.891 1 98.75 102 THR B O 1
ATOM 3222 N N . VAL B 1 103 ? 15.234 -29.031 -18.953 1 98.62 103 VAL B N 1
ATOM 3223 C CA . VAL B 1 103 ? 16.469 -28.828 -18.203 1 98.62 103 VAL B CA 1
ATOM 3224 C C . VAL B 1 103 ? 16.422 -27.5 -17.469 1 98.62 103 VAL B C 1
ATOM 3226 O O . VAL B 1 103 ? 16.141 -26.453 -18.078 1 98.62 103 VAL B O 1
ATOM 3229 N N . VAL B 1 104 ? 16.656 -27.578 -16.203 1 98.38 104 VAL B N 1
ATOM 3230 C CA . VAL B 1 104 ? 16.609 -26.375 -15.375 1 98.38 104 VAL B CA 1
ATOM 3231 C C . VAL B 1 104 ? 17.781 -26.375 -14.398 1 98.38 104 VAL B C 1
ATOM 3233 O O . VAL B 1 104 ? 18.359 -27.422 -14.117 1 98.38 104 VAL B O 1
ATOM 3236 N N . PRO B 1 105 ? 18.172 -25.156 -13.945 1 97.81 105 PRO B N 1
ATOM 3237 C CA . PRO B 1 105 ? 19.141 -25.141 -12.836 1 97.81 105 PRO B CA 1
ATOM 3238 C C . PRO B 1 105 ? 18.656 -25.953 -11.633 1 97.81 105 PRO B C 1
ATOM 3240 O O . PRO B 1 105 ? 17.484 -25.875 -11.258 1 97.81 105 PRO B O 1
ATOM 3243 N N . ALA B 1 106 ? 19.578 -26.688 -11.031 1 97.81 106 ALA B N 1
ATOM 3244 C CA . ALA B 1 106 ? 19.234 -27.516 -9.875 1 97.81 106 ALA B CA 1
ATOM 3245 C C . ALA B 1 106 ? 18.703 -26.656 -8.734 1 97.81 106 ALA B C 1
ATOM 3247 O O . ALA B 1 106 ? 17.859 -27.109 -7.953 1 97.81 106 ALA B O 1
ATOM 3248 N N . SER B 1 107 ? 19.062 -25.438 -8.734 1 96.62 107 SER B N 1
ATOM 3249 C CA . SER B 1 107 ? 18.734 -24.531 -7.641 1 96.62 107 SER B CA 1
ATOM 3250 C C . SER B 1 107 ? 17.25 -24.156 -7.664 1 96.62 107 SER B C 1
ATOM 3252 O O . SER B 1 107 ? 16.734 -23.609 -6.688 1 96.62 107 SER B O 1
ATOM 3254 N N . GLN B 1 108 ? 16.516 -24.406 -8.703 1 97.5 108 GLN B N 1
ATOM 3255 C CA . GLN B 1 108 ? 15.102 -24.047 -8.75 1 97.5 108 GLN B CA 1
ATOM 3256 C C . GLN B 1 108 ? 14.211 -25.266 -8.594 1 97.5 108 GLN B C 1
ATOM 3258 O O . GLN B 1 108 ? 12.992 -25.172 -8.734 1 97.5 108 GLN B O 1
ATOM 3263 N N . VAL B 1 109 ? 14.805 -26.391 -8.297 1 98.06 109 VAL B N 1
ATOM 3264 C CA . VAL B 1 109 ? 14.062 -27.656 -8.234 1 98.06 109 VAL B CA 1
ATOM 3265 C C . VAL B 1 109 ? 13.75 -28 -6.781 1 98.06 109 VAL B C 1
ATOM 3267 O O . VAL B 1 109 ? 14.625 -27.938 -5.918 1 98.06 109 VAL B O 1
ATOM 3270 N N . ARG B 1 110 ? 12.531 -28.359 -6.562 1 97.75 110 ARG B N 1
ATOM 3271 C CA . ARG B 1 110 ? 12.078 -28.781 -5.234 1 97.75 110 ARG B CA 1
ATOM 3272 C C . ARG B 1 110 ? 11.789 -30.281 -5.195 1 97.75 110 ARG B C 1
ATOM 3274 O O . ARG B 1 110 ? 10.953 -30.766 -5.953 1 97.75 110 ARG B O 1
ATOM 3281 N N . ARG B 1 111 ? 12.453 -30.953 -4.297 1 97.44 111 ARG B N 1
ATOM 3282 C CA . ARG B 1 111 ? 12.156 -32.375 -4.043 1 97.44 111 ARG B CA 1
ATOM 3283 C C . ARG B 1 111 ? 10.797 -32.531 -3.373 1 97.44 111 ARG B C 1
ATOM 3285 O O . ARG B 1 111 ? 10.43 -31.719 -2.506 1 97.44 111 ARG B O 1
ATOM 3292 N N . VAL B 1 112 ? 10.109 -33.562 -3.785 1 98.19 112 VAL B N 1
ATOM 3293 C CA . VAL B 1 112 ? 8.844 -33.875 -3.139 1 98.19 112 VAL B CA 1
ATOM 3294 C C . VAL B 1 112 ? 8.977 -35.219 -2.385 1 98.19 112 VAL B C 1
ATOM 3296 O O . VAL B 1 112 ? 9.195 -36.25 -2.994 1 98.19 112 VAL B O 1
ATOM 3299 N N . ASN B 1 113 ? 8.891 -35.125 -1.038 1 97.75 113 ASN B N 1
ATOM 3300 C CA . ASN B 1 113 ? 8.773 -36.344 -0.253 1 97.75 113 ASN B CA 1
ATOM 3301 C C . ASN B 1 113 ? 7.422 -37.031 -0.456 1 97.75 113 ASN B C 1
ATOM 3303 O O . ASN B 1 113 ? 6.441 -36.656 0.206 1 97.75 113 ASN B O 1
ATOM 3307 N N . VAL B 1 114 ? 7.422 -38 -1.243 1 97 114 VAL B N 1
ATOM 3308 C CA . VAL B 1 114 ? 6.188 -38.625 -1.711 1 97 114 VAL B CA 1
ATOM 3309 C C . VAL B 1 114 ? 5.438 -39.219 -0.53 1 97 114 VAL B C 1
ATOM 3311 O O . VAL B 1 114 ? 4.211 -39.156 -0.467 1 97 114 VAL B O 1
ATOM 3314 N N . THR B 1 115 ? 6.219 -39.812 0.372 1 96.75 115 THR B N 1
ATOM 3315 C CA . THR B 1 115 ? 5.586 -40.406 1.541 1 96.75 115 THR B CA 1
ATOM 3316 C C . THR B 1 115 ? 4.883 -39.344 2.381 1 96.75 115 THR B C 1
ATOM 3318 O O . THR B 1 115 ? 3.744 -39.531 2.811 1 96.75 115 THR B O 1
ATOM 3321 N N . ALA B 1 116 ? 5.566 -38.219 2.506 1 96.06 116 ALA B N 1
ATOM 3322 C CA . ALA B 1 116 ? 4.984 -37.125 3.279 1 96.06 116 ALA B CA 1
ATOM 3323 C C . ALA B 1 116 ? 3.795 -36.5 2.547 1 96.06 116 ALA B C 1
ATOM 3325 O O . ALA B 1 116 ? 2.824 -36.094 3.176 1 96.06 116 ALA B O 1
ATOM 3326 N N . ALA B 1 117 ? 3.873 -36.562 1.26 1 96.38 117 ALA B N 1
ATOM 3327 C CA . ALA B 1 117 ? 2.869 -35.906 0.446 1 96.38 117 ALA B CA 1
ATOM 3328 C C . ALA B 1 117 ? 1.626 -36.75 0.27 1 96.38 117 ALA B C 1
ATOM 3330 O O . ALA B 1 117 ? 0.501 -36.25 0.282 1 96.38 117 ALA B O 1
ATOM 3331 N N . PHE B 1 118 ? 1.772 -38.031 0.264 1 96.12 118 PHE B N 1
ATOM 3332 C CA . PHE B 1 118 ? 0.647 -38.844 -0.181 1 96.12 118 PHE B CA 1
ATOM 3333 C C . PHE B 1 118 ? 0.476 -40.062 0.713 1 96.12 118 PHE B C 1
ATOM 3335 O O . PHE B 1 118 ? -0.585 -40.688 0.721 1 96.12 118 PHE B O 1
ATOM 3342 N N . GLY B 1 119 ? 1.401 -40.406 1.458 1 91.94 119 GLY B N 1
ATOM 3343 C CA . GLY B 1 119 ? 1.373 -41.594 2.281 1 91.94 119 GLY B CA 1
ATOM 3344 C C . GLY B 1 119 ? 2.25 -42.719 1.742 1 91.94 119 GLY B C 1
ATOM 3345 O O . GLY B 1 119 ? 2.627 -42.688 0.569 1 91.94 119 GLY B O 1
ATOM 3346 N N . LEU B 1 120 ? 2.387 -43.688 2.613 1 89.94 120 LEU B N 1
ATOM 3347 C CA . LEU B 1 120 ? 3.225 -44.812 2.26 1 89.94 120 LEU B CA 1
ATOM 3348 C C . LEU B 1 120 ? 2.529 -45.719 1.23 1 89.94 120 LEU B C 1
ATOM 3350 O O . LEU B 1 120 ? 1.335 -45.969 1.349 1 89.94 120 LEU B O 1
ATOM 3354 N N . ASP B 1 121 ? 3.141 -46.094 0.146 1 89.62 121 ASP B N 1
ATOM 3355 C CA . ASP B 1 121 ? 2.713 -47.062 -0.855 1 89.62 121 ASP B CA 1
ATOM 3356 C C . ASP B 1 121 ? 1.618 -46.5 -1.749 1 89.62 121 ASP B C 1
ATOM 3358 O O . ASP B 1 121 ? 0.845 -47.25 -2.355 1 89.62 121 ASP B O 1
ATOM 3362 N N . ARG B 1 122 ? 1.301 -45.188 -1.628 1 94.06 122 ARG B N 1
ATOM 3363 C CA . ARG B 1 122 ? 0.356 -44.531 -2.545 1 94.06 122 ARG B CA 1
ATOM 3364 C C . ARG B 1 122 ? 1.072 -43.969 -3.77 1 94.06 122 ARG B C 1
ATOM 3366 O O . ARG B 1 122 ? 2.178 -43.438 -3.656 1 94.06 122 ARG B O 1
ATOM 3373 N N . PRO B 1 123 ? 0.451 -44.188 -4.887 1 95.25 123 PRO B N 1
ATOM 3374 C CA . PRO B 1 123 ? 1.089 -43.625 -6.086 1 95.25 123 PRO B CA 1
ATOM 3375 C C . PRO B 1 123 ? 1.036 -42.125 -6.137 1 95.25 123 PRO B C 1
ATOM 3377 O O . PRO B 1 123 ? 0.142 -41.5 -5.543 1 95.25 123 PRO B O 1
ATOM 3380 N N . VAL B 1 124 ? 1.973 -41.562 -6.828 1 96.88 124 VAL B N 1
ATOM 3381 C CA . VAL B 1 124 ? 2.014 -40.125 -7.02 1 96.88 124 VAL B CA 1
ATOM 3382 C C . VAL B 1 124 ? 0.888 -39.688 -7.957 1 96.88 124 VAL B C 1
ATOM 3384 O O . VAL B 1 124 ? 0.824 -40.125 -9.109 1 96.88 124 VAL B O 1
ATOM 3387 N N . PRO B 1 125 ? -0.035 -38.938 -7.453 1 98 125 PRO B N 1
ATOM 3388 C CA . PRO B 1 125 ? -1.022 -38.344 -8.359 1 98 125 PRO B CA 1
ATOM 3389 C C . PRO B 1 125 ? -0.461 -37.188 -9.172 1 98 125 PRO B C 1
ATOM 3391 O O . PRO B 1 125 ? -0.482 -36.031 -8.711 1 98 125 PRO B O 1
ATOM 3394 N N . TRP B 1 126 ? -0.125 -37.438 -10.375 1 98.5 126 TRP B N 1
ATOM 3395 C CA . TRP B 1 126 ? 0.603 -36.469 -11.195 1 98.5 126 TRP B CA 1
ATOM 3396 C C . TRP B 1 126 ? -0.281 -35.281 -11.539 1 98.5 126 TRP B C 1
ATOM 3398 O O . TRP B 1 126 ? 0.218 -34.188 -11.766 1 98.5 126 TRP B O 1
ATOM 3408 N N . ASP B 1 127 ? -1.603 -35.5 -11.633 1 98 127 ASP B N 1
ATOM 3409 C CA . ASP B 1 127 ? -2.512 -34.375 -11.883 1 98 127 ASP B CA 1
ATOM 3410 C C . ASP B 1 127 ? -2.484 -33.375 -10.727 1 98 127 ASP B C 1
ATOM 3412 O O . ASP B 1 127 ? -2.426 -32.156 -10.945 1 98 127 ASP B O 1
ATOM 3416 N N . ILE B 1 128 ? -2.387 -33.875 -9.484 1 97.81 128 ILE B N 1
ATOM 3417 C CA . ILE B 1 128 ? -2.305 -33.031 -8.305 1 97.81 128 ILE B CA 1
ATOM 3418 C C . ILE B 1 128 ? -0.947 -32.312 -8.266 1 97.81 128 ILE B C 1
ATOM 3420 O O . ILE B 1 128 ? -0.874 -31.094 -8.117 1 97.81 128 ILE B O 1
ATOM 3424 N N . LEU B 1 129 ? 0.126 -33.062 -8.461 1 98.25 129 LEU B N 1
ATOM 3425 C CA . LEU B 1 129 ? 1.462 -32.469 -8.328 1 98.25 129 LEU B CA 1
ATOM 3426 C C . LEU B 1 129 ? 1.723 -31.453 -9.422 1 98.25 129 LEU B C 1
ATOM 3428 O O . LEU B 1 129 ? 2.383 -30.438 -9.18 1 98.25 129 LEU B O 1
ATOM 3432 N N . GLY B 1 130 ? 1.191 -31.719 -10.609 1 98.19 130 GLY B N 1
ATOM 3433 C CA . GLY B 1 130 ? 1.353 -30.781 -11.711 1 98.19 130 GLY B CA 1
ATOM 3434 C C . GLY B 1 130 ? 0.614 -29.469 -11.484 1 98.19 130 GLY B C 1
ATOM 3435 O O . GLY B 1 130 ? 0.98 -28.438 -12.055 1 98.19 130 GLY B O 1
ATOM 3436 N N . ALA B 1 131 ? -0.405 -29.469 -10.672 1 97.88 131 ALA B N 1
ATOM 3437 C CA . ALA B 1 131 ? -1.25 -28.312 -10.43 1 97.88 131 ALA B CA 1
ATOM 3438 C C . ALA B 1 131 ? -0.616 -27.375 -9.398 1 97.88 131 ALA B C 1
ATOM 3440 O O . ALA B 1 131 ? -1.035 -26.219 -9.25 1 97.88 131 ALA B O 1
ATOM 3441 N N . LEU B 1 132 ? 0.436 -27.719 -8.703 1 97.44 132 LEU B N 1
ATOM 3442 C CA . LEU B 1 132 ? 0.746 -27.125 -7.41 1 97.44 132 LEU B CA 1
ATOM 3443 C C . LEU B 1 132 ? 1.838 -26.062 -7.555 1 97.44 132 LEU B C 1
ATOM 3445 O O . LEU B 1 132 ? 1.731 -24.969 -6.988 1 97.44 132 LEU B O 1
ATOM 3449 N N . PRO B 1 133 ? 2.902 -26.281 -8.273 1 97.31 133 PRO B N 1
ATOM 3450 C CA . PRO B 1 133 ? 4.109 -25.484 -8.062 1 97.31 133 PRO B CA 1
ATOM 3451 C C . PRO B 1 133 ? 3.857 -23.984 -8.219 1 97.31 133 PRO B C 1
ATOM 3453 O O . PRO B 1 133 ? 4.07 -23.219 -7.273 1 97.31 133 PRO B O 1
ATOM 3456 N N . GLU B 1 134 ? 3.32 -23.547 -9.305 1 97.81 134 GLU B N 1
ATOM 3457 C CA . GLU B 1 134 ? 3.1 -22.125 -9.5 1 97.81 134 GLU B CA 1
ATOM 3458 C C . GLU B 1 134 ? 1.845 -21.656 -8.773 1 97.81 134 GLU B C 1
ATOM 3460 O O . GLU B 1 134 ? 1.874 -20.641 -8.062 1 97.81 134 GLU B O 1
ATOM 3465 N N . LEU B 1 135 ? 0.765 -22.344 -8.898 1 97.62 135 LEU B N 1
ATOM 3466 C CA . LEU B 1 135 ? -0.536 -21.953 -8.375 1 97.62 135 LEU B CA 1
ATOM 3467 C C . LEU B 1 135 ? -0.49 -21.828 -6.852 1 97.62 135 LEU B C 1
ATOM 3469 O O . LEU B 1 135 ? -0.855 -20.781 -6.301 1 97.62 135 LEU B O 1
ATOM 3473 N N . MET B 1 136 ? -0.013 -22.859 -6.207 1 97.5 136 MET B N 1
ATOM 3474 C CA . MET B 1 136 ? -0.101 -22.891 -4.75 1 97.5 136 MET B CA 1
ATOM 3475 C C . MET B 1 136 ? 0.952 -21.984 -4.117 1 97.5 136 MET B C 1
ATOM 3477 O O . MET B 1 136 ? 0.713 -21.391 -3.066 1 97.5 136 MET B O 1
ATOM 3481 N N . GLN B 1 137 ? 2.096 -21.906 -4.77 1 97.38 137 GLN B N 1
ATOM 3482 C CA . GLN B 1 137 ? 3.064 -20.938 -4.277 1 97.38 137 GLN B CA 1
ATOM 3483 C C . GLN B 1 137 ? 2.521 -19.516 -4.383 1 97.38 137 GLN B C 1
ATOM 3485 O O . GLN B 1 137 ? 2.713 -18.703 -3.473 1 97.38 137 GLN B O 1
ATOM 3490 N N . THR B 1 138 ? 1.814 -19.172 -5.445 1 98 138 THR B N 1
ATOM 3491 C CA . THR B 1 138 ? 1.218 -17.844 -5.645 1 98 138 THR B CA 1
ATOM 3492 C C . THR B 1 138 ? 0.139 -17.578 -4.598 1 98 138 THR B C 1
ATOM 3494 O O . THR B 1 138 ? 0.133 -16.531 -3.957 1 98 138 THR B O 1
ATOM 3497 N N . ALA B 1 139 ? -0.751 -18.547 -4.445 1 98.44 139 ALA B N 1
ATOM 3498 C CA . ALA B 1 139 ? -1.83 -18.391 -3.471 1 98.44 139 ALA B CA 1
ATOM 3499 C C . ALA B 1 139 ? -1.278 -18.297 -2.051 1 98.44 139 ALA B C 1
ATOM 3501 O O . ALA B 1 139 ? -1.651 -17.391 -1.297 1 98.44 139 ALA B O 1
ATOM 3502 N N . TRP B 1 140 ? -0.356 -19.219 -1.719 1 98.5 140 TRP B N 1
ATOM 3503 C CA . TRP B 1 140 ? 0.238 -19.25 -0.386 1 98.5 140 TRP B CA 1
ATOM 3504 C C . TRP B 1 140 ? 0.974 -17.953 -0.08 1 98.5 140 TRP B C 1
ATOM 3506 O O . TRP B 1 140 ? 0.761 -17.344 0.971 1 98.5 140 TRP B O 1
ATOM 3516 N N . GLY B 1 141 ? 1.83 -17.562 -1.006 1 98.38 141 GLY B N 1
ATOM 3517 C CA . GLY B 1 141 ? 2.592 -16.344 -0.814 1 98.38 141 GLY B CA 1
ATOM 3518 C C . GLY B 1 141 ? 1.717 -15.102 -0.699 1 98.38 141 GLY B C 1
ATOM 3519 O O . GLY B 1 141 ? 1.979 -14.227 0.125 1 98.38 141 GLY B O 1
ATOM 3520 N N . SER B 1 142 ? 0.669 -14.969 -1.512 1 98.75 142 SER B N 1
ATOM 3521 C CA . SER B 1 142 ? -0.258 -13.844 -1.429 1 98.75 142 SER B CA 1
ATOM 3522 C C . SER B 1 142 ? -0.934 -13.781 -0.063 1 98.75 142 SER B C 1
ATOM 3524 O O . SER B 1 142 ? -1.033 -12.711 0.541 1 98.75 142 SER B O 1
ATOM 3526 N N . LEU B 1 143 ? -1.356 -14.938 0.449 1 98.81 143 LEU B N 1
ATOM 3527 C CA . LEU B 1 143 ? -2.148 -15.008 1.672 1 98.81 143 LEU B CA 1
ATOM 3528 C C . LEU B 1 143 ? -1.27 -14.812 2.902 1 98.81 143 LEU B C 1
ATOM 3530 O O . LEU B 1 143 ? -1.634 -14.07 3.816 1 98.81 143 LEU B O 1
ATOM 3534 N N . PHE B 1 144 ? -0.086 -15.445 2.896 1 98.44 144 PHE B N 1
ATOM 3535 C CA . PHE B 1 144 ? 0.607 -15.578 4.172 1 98.44 144 PHE B CA 1
ATOM 3536 C C . PHE B 1 144 ? 1.865 -14.719 4.195 1 98.44 144 PHE B C 1
ATOM 3538 O O . PHE B 1 144 ? 2.328 -14.312 5.262 1 98.44 144 PHE B O 1
ATOM 3545 N N . THR B 1 145 ? 2.436 -14.461 3.035 1 98.25 145 THR B N 1
ATOM 3546 C CA . THR B 1 145 ? 3.59 -13.57 2.992 1 98.25 145 THR B CA 1
ATOM 3547 C C . THR B 1 145 ? 3.148 -12.117 2.893 1 98.25 145 THR B C 1
ATOM 3549 O O . THR B 1 145 ? 3.525 -11.289 3.723 1 98.25 145 THR B O 1
ATOM 3552 N N . SER B 1 146 ? 2.275 -11.789 1.96 1 98.69 146 SER B N 1
ATOM 3553 C CA . SER B 1 146 ? 1.926 -10.391 1.706 1 98.69 146 SER B CA 1
ATOM 3554 C C . SER B 1 146 ? 0.752 -9.953 2.574 1 98.69 146 SER B C 1
ATOM 3556 O O . SER B 1 146 ? 0.805 -8.891 3.207 1 98.69 146 SER B O 1
ATOM 3558 N N . LEU B 1 147 ? -0.302 -10.75 2.633 1 98.88 147 LEU B N 1
ATOM 3559 C CA . LEU B 1 147 ? -1.473 -10.367 3.414 1 98.88 147 LEU B CA 1
ATOM 3560 C C . LEU B 1 147 ? -1.273 -10.695 4.891 1 98.88 147 LEU B C 1
ATOM 3562 O O . LEU B 1 147 ? -1.991 -10.172 5.746 1 98.88 147 LEU B O 1
ATOM 3566 N N . GLU B 1 148 ? -0.353 -11.633 5.195 1 98.56 148 GLU B N 1
ATOM 3567 C CA . GLU B 1 148 ? -0.104 -12.062 6.566 1 98.56 148 GLU B CA 1
ATOM 3568 C C . GLU B 1 148 ? -1.398 -12.484 7.254 1 98.56 148 GLU B C 1
ATOM 3570 O O . GLU B 1 148 ? -1.707 -12.016 8.352 1 98.56 148 GLU B O 1
ATOM 3575 N N . LEU B 1 149 ? -2.057 -13.375 6.656 1 98.56 149 LEU B N 1
ATOM 3576 C CA . LEU B 1 149 ? -3.385 -13.805 7.074 1 98.56 149 LEU B CA 1
ATOM 3577 C C . LEU B 1 149 ? -3.326 -14.523 8.422 1 98.56 149 LEU B C 1
ATOM 3579 O O . LEU B 1 149 ? -2.436 -15.344 8.648 1 98.56 149 LEU B O 1
ATOM 3583 N N . ILE B 1 150 ? -4.285 -14.242 9.305 1 98.5 150 ILE B N 1
ATOM 3584 C CA . ILE B 1 150 ? -4.492 -14.953 10.562 1 98.5 150 ILE B CA 1
ATOM 3585 C C . ILE B 1 150 ? -5.957 -15.367 10.688 1 98.5 150 ILE B C 1
ATOM 3587 O O . ILE B 1 150 ? -6.824 -14.82 10 1 98.5 150 ILE B O 1
ATOM 3591 N N . PRO B 1 151 ? -6.289 -16.297 11.5 1 98.44 151 PRO B N 1
ATOM 3592 C CA . PRO B 1 151 ? -7.629 -16.875 11.539 1 98.44 151 PRO B CA 1
ATOM 3593 C C . PRO B 1 151 ? -8.719 -15.852 11.844 1 98.44 151 PRO B C 1
ATOM 3595 O O . PRO B 1 151 ? -9.859 -16 11.391 1 98.44 151 PRO B O 1
ATOM 3598 N N . SER B 1 152 ? -8.406 -14.742 12.562 1 98.44 152 SER B N 1
ATOM 3599 C CA . SER B 1 152 ? -9.406 -13.758 12.953 1 98.44 152 SER B CA 1
ATOM 3600 C C . SER B 1 152 ? -9.727 -12.812 11.797 1 98.44 152 SER B C 1
ATOM 3602 O O . SER B 1 152 ? -10.68 -12.031 11.867 1 98.44 152 SER B O 1
ATOM 3604 N N . ASP B 1 153 ? -8.961 -12.859 10.75 1 98.62 153 ASP B N 1
ATOM 3605 C CA . ASP B 1 153 ? -9.195 -12 9.586 1 98.62 153 ASP B CA 1
ATOM 3606 C C . ASP B 1 153 ? -10.453 -12.422 8.836 1 98.62 153 ASP B C 1
ATOM 3608 O O . ASP B 1 153 ? -10.891 -13.57 8.938 1 98.62 153 ASP B O 1
ATOM 3612 N N . ARG B 1 154 ? -11 -11.5 8.148 1 98.81 154 ARG B N 1
ATOM 3613 C CA . ARG B 1 154 ? -12.008 -11.742 7.121 1 98.81 154 ARG B CA 1
ATOM 3614 C C . ARG B 1 154 ? -11.461 -11.406 5.738 1 98.81 154 ARG B C 1
ATOM 3616 O O . ARG B 1 154 ? -10.992 -10.289 5.504 1 98.81 154 ARG B O 1
ATOM 3623 N N . LEU B 1 155 ? -11.508 -12.375 4.855 1 98.88 155 LEU B N 1
ATOM 3624 C CA . LEU B 1 155 ? -10.836 -12.281 3.568 1 98.88 155 LEU B CA 1
ATOM 3625 C C . LEU B 1 155 ? -11.844 -12.148 2.432 1 98.88 155 LEU B C 1
ATOM 3627 O O . LEU B 1 155 ? -12.781 -12.938 2.336 1 98.88 155 LEU B O 1
ATOM 3631 N N . LEU B 1 156 ? -11.734 -11.117 1.643 1 98.94 156 LEU B N 1
ATOM 3632 C CA . LEU B 1 156 ? -12.438 -11 0.37 1 98.94 156 LEU B CA 1
ATOM 3633 C C . LEU B 1 156 ? -11.5 -11.305 -0.797 1 98.94 156 LEU B C 1
ATOM 3635 O O . LEU B 1 156 ? -10.43 -10.711 -0.911 1 98.94 156 LEU B O 1
ATOM 3639 N N . ILE B 1 157 ? -11.836 -12.242 -1.58 1 98.94 157 ILE B N 1
ATOM 3640 C CA . ILE B 1 157 ? -11.094 -12.57 -2.793 1 98.94 157 ILE B CA 1
ATOM 3641 C C . ILE B 1 157 ? -11.828 -12.016 -4.012 1 98.94 157 ILE B C 1
ATOM 3643 O O . ILE B 1 157 ? -12.883 -12.523 -4.395 1 98.94 157 ILE B O 1
ATOM 3647 N N . ARG B 1 158 ? -11.305 -10.945 -4.566 1 98.56 158 ARG B N 1
ATOM 3648 C CA . ARG B 1 158 ? -11.859 -10.383 -5.793 1 98.56 158 ARG B CA 1
ATOM 3649 C C . ARG B 1 158 ? -11.352 -11.141 -7.02 1 98.56 158 ARG B C 1
ATOM 3651 O O . ARG B 1 158 ? -10.148 -11.148 -7.293 1 98.56 158 ARG B O 1
ATOM 3658 N N . GLY B 1 159 ? -12.227 -11.703 -7.77 1 96.75 159 GLY B N 1
ATOM 3659 C CA . GLY B 1 159 ? -11.859 -12.688 -8.781 1 96.75 159 GLY B CA 1
ATOM 3660 C C . GLY B 1 159 ? -11.812 -14.102 -8.25 1 96.75 159 GLY B C 1
ATOM 3661 O O . GLY B 1 159 ? -10.836 -14.828 -8.469 1 96.75 159 GLY B O 1
ATOM 3662 N N . GLY B 1 160 ? -12.844 -14.453 -7.586 1 96.94 160 GLY B N 1
ATOM 3663 C CA . GLY B 1 160 ? -12.859 -15.688 -6.812 1 96.94 160 GLY B CA 1
ATOM 3664 C C . GLY B 1 160 ? -12.883 -16.938 -7.676 1 96.94 160 GLY B C 1
ATOM 3665 O O . GLY B 1 160 ? -12.555 -18.031 -7.207 1 96.94 160 GLY B O 1
ATOM 3666 N N . THR B 1 161 ? -13.25 -16.812 -8.961 1 95.5 161 THR B N 1
ATOM 3667 C CA . THR B 1 161 ? -13.406 -17.984 -9.812 1 95.5 161 THR B CA 1
ATOM 3668 C C . THR B 1 161 ? -12.133 -18.25 -10.617 1 95.5 161 THR B C 1
ATOM 3670 O O . THR B 1 161 ? -12.062 -19.203 -11.383 1 95.5 161 THR B O 1
ATOM 3673 N N . THR B 1 162 ? -11.148 -17.391 -10.5 1 94.69 162 THR B N 1
ATOM 3674 C CA . THR B 1 162 ? -9.852 -17.672 -11.102 1 94.69 162 THR B CA 1
ATOM 3675 C C . THR B 1 162 ? -9.188 -18.859 -10.414 1 94.69 162 THR B C 1
ATOM 3677 O O . THR B 1 162 ? -9.578 -19.25 -9.305 1 94.69 162 THR B O 1
ATOM 3680 N N . SER B 1 163 ? -8.219 -19.453 -11.055 1 95.19 163 SER B N 1
ATOM 3681 C CA . SER B 1 163 ? -7.52 -20.578 -10.445 1 95.19 163 SER B CA 1
ATOM 3682 C C . SER B 1 163 ? -6.852 -20.172 -9.141 1 95.19 163 SER B C 1
ATOM 3684 O O . SER B 1 163 ? -6.941 -20.891 -8.141 1 95.19 163 SER B O 1
ATOM 3686 N N . VAL B 1 164 ? -6.23 -19.031 -9.141 1 96.94 164 VAL B N 1
ATOM 3687 C CA . VAL B 1 164 ? -5.582 -18.547 -7.926 1 96.94 164 VAL B CA 1
ATOM 3688 C C . VAL B 1 164 ? -6.637 -18.25 -6.859 1 96.94 164 VAL B C 1
ATOM 3690 O O . VAL B 1 164 ? -6.426 -18.516 -5.676 1 96.94 164 VAL B O 1
ATOM 3693 N N . GLY B 1 165 ? -7.758 -17.688 -7.293 1 97.69 165 GLY B N 1
ATOM 3694 C CA . GLY B 1 165 ? -8.836 -17.406 -6.359 1 97.69 165 GLY B CA 1
ATOM 3695 C C . GLY B 1 165 ? -9.367 -18.656 -5.676 1 97.69 165 GLY B C 1
ATOM 3696 O O . GLY B 1 165 ? -9.539 -18.672 -4.453 1 97.69 165 GLY B O 1
ATOM 3697 N N . LEU B 1 166 ? -9.602 -19.688 -6.453 1 97.69 166 LEU B N 1
ATOM 3698 C CA . LEU B 1 166 ? -10.086 -20.953 -5.918 1 97.69 166 LEU B CA 1
ATOM 3699 C C . LEU B 1 166 ? -9.062 -21.578 -4.965 1 97.69 166 LEU B C 1
ATOM 3701 O O . LEU B 1 166 ? -9.414 -22.047 -3.885 1 97.69 166 LEU B O 1
ATOM 3705 N N . ALA B 1 167 ? -7.824 -21.531 -5.352 1 97.94 167 ALA B N 1
ATOM 3706 C CA . ALA B 1 167 ? -6.754 -22.062 -4.512 1 97.94 167 ALA B CA 1
ATOM 3707 C C . ALA B 1 167 ? -6.629 -21.281 -3.213 1 97.94 167 ALA B C 1
ATOM 3709 O O . ALA B 1 167 ? -6.5 -21.859 -2.135 1 97.94 167 ALA B O 1
ATOM 3710 N N . ALA B 1 168 ? -6.672 -19.953 -3.297 1 98.69 168 ALA B N 1
ATOM 3711 C CA . ALA B 1 168 ? -6.562 -19.094 -2.123 1 98.69 168 ALA B CA 1
ATOM 3712 C C . ALA B 1 168 ? -7.723 -19.328 -1.159 1 98.69 168 ALA B C 1
ATOM 3714 O O . ALA B 1 168 ? -7.527 -19.375 0.058 1 98.69 168 ALA B O 1
ATOM 3715 N N . ALA B 1 169 ? -8.914 -19.484 -1.721 1 98.62 169 ALA B N 1
ATOM 3716 C CA . ALA B 1 169 ? -10.078 -19.75 -0.881 1 98.62 169 ALA B CA 1
ATOM 3717 C C . ALA B 1 169 ? -9.922 -21.062 -0.123 1 98.62 169 ALA B C 1
ATOM 3719 O O . ALA B 1 169 ? -10.18 -21.125 1.08 1 98.62 169 ALA B O 1
ATOM 3720 N N . ALA B 1 170 ? -9.508 -22.078 -0.831 1 97.81 170 ALA B N 1
ATOM 3721 C CA . ALA B 1 170 ? -9.32 -23.391 -0.209 1 97.81 170 ALA B CA 1
ATOM 3722 C C . ALA B 1 170 ? -8.305 -23.312 0.923 1 97.81 170 ALA B C 1
ATOM 3724 O O . ALA B 1 170 ? -8.547 -23.828 2.02 1 97.81 170 ALA B O 1
ATOM 3725 N N . LEU B 1 171 ? -7.168 -22.656 0.65 1 98.19 171 LEU B N 1
ATOM 3726 C CA . LEU B 1 171 ? -6.109 -22.531 1.645 1 98.19 171 LEU B CA 1
ATOM 3727 C C . LEU B 1 171 ? -6.582 -21.719 2.842 1 98.19 171 LEU B C 1
ATOM 3729 O O . LEU B 1 171 ? -6.383 -22.125 3.99 1 98.19 171 LEU B O 1
ATOM 3733 N N . ALA B 1 172 ? -7.188 -20.562 2.586 1 98.62 172 ALA B N 1
ATOM 3734 C CA . ALA B 1 172 ? -7.648 -19.688 3.656 1 98.62 172 ALA B CA 1
ATOM 3735 C C . ALA B 1 172 ? -8.656 -20.406 4.559 1 98.62 172 ALA B C 1
ATOM 3737 O O . ALA B 1 172 ? -8.547 -20.344 5.785 1 98.62 172 ALA B O 1
ATOM 3738 N N . ARG B 1 173 ? -9.609 -21.125 3.959 1 97.75 173 ARG B N 1
ATOM 3739 C CA . ARG B 1 173 ? -10.617 -21.844 4.719 1 97.75 173 ARG B CA 1
ATOM 3740 C C . ARG B 1 173 ? -9.984 -22.938 5.566 1 97.75 173 ARG B C 1
ATOM 3742 O O . ARG B 1 173 ? -10.391 -23.156 6.711 1 97.75 173 ARG B O 1
ATOM 3749 N N . SER B 1 174 ? -9.039 -23.594 5.023 1 96.69 174 SER B N 1
ATOM 3750 C CA . SER B 1 174 ? -8.359 -24.656 5.762 1 96.69 174 SER B CA 1
ATOM 3751 C C . SER B 1 174 ? -7.602 -24.094 6.957 1 96.69 174 SER B C 1
ATOM 3753 O O . SER B 1 174 ? -7.23 -24.844 7.867 1 96.69 174 SER B O 1
ATOM 3755 N N . HIS B 1 175 ? -7.352 -22.844 6.988 1 96.88 175 HIS B N 1
ATOM 3756 C CA . HIS B 1 175 ? -6.668 -22.203 8.102 1 96.88 175 HIS B CA 1
ATOM 3757 C C . HIS B 1 175 ? -7.656 -21.469 9.008 1 96.88 175 HIS B C 1
ATOM 3759 O O . HIS B 1 175 ? -7.254 -20.672 9.852 1 96.88 175 HIS B O 1
ATOM 3765 N N . GLY B 1 176 ? -8.914 -21.625 8.75 1 97.25 176 GLY B N 1
ATOM 3766 C CA . GLY B 1 176 ? -9.945 -21.125 9.641 1 97.25 176 GLY B CA 1
ATOM 3767 C C . GLY B 1 176 ? -10.352 -19.703 9.352 1 97.25 176 GLY B C 1
ATOM 3768 O O . GLY B 1 176 ? -10.953 -19.031 10.195 1 97.25 176 GLY B O 1
ATOM 3769 N N . VAL B 1 177 ? -10.016 -19.203 8.203 1 98.25 177 VAL B N 1
ATOM 3770 C CA . VAL B 1 177 ? -10.312 -17.812 7.852 1 98.25 177 VAL B CA 1
ATOM 3771 C C . VAL B 1 177 ? -11.656 -17.75 7.121 1 98.25 177 VAL B C 1
ATOM 3773 O O . VAL B 1 177 ? -11.945 -18.578 6.262 1 98.25 177 VAL B O 1
ATOM 3776 N N . SER B 1 178 ? -12.484 -16.75 7.449 1 98.12 178 SER B N 1
ATOM 3777 C CA . SER B 1 178 ? -13.727 -16.484 6.73 1 98.12 178 SER B CA 1
ATOM 3778 C C . SER B 1 178 ? -13.453 -15.898 5.352 1 98.12 178 SER B C 1
ATOM 3780 O O . SER B 1 178 ? -12.703 -14.93 5.219 1 98.12 178 SER B O 1
ATOM 3782 N N . VAL B 1 179 ? -14.133 -16.516 4.355 1 98.69 179 VAL B N 1
ATOM 3783 C CA . VAL B 1 179 ? -13.828 -16.125 2.984 1 98.69 179 VAL B CA 1
ATOM 3784 C C . VAL B 1 179 ? -15.102 -15.664 2.277 1 98.69 179 VAL B C 1
ATOM 3786 O O . VAL B 1 179 ? -16.141 -16.328 2.357 1 98.69 179 VAL B O 1
ATOM 3789 N N . THR B 1 180 ? -15.055 -14.508 1.688 1 98.88 180 THR B N 1
ATOM 3790 C CA . THR B 1 180 ? -16 -14.023 0.684 1 98.88 180 THR B CA 1
ATOM 3791 C C . THR B 1 180 ? -15.328 -13.938 -0.685 1 98.88 180 THR B C 1
ATOM 3793 O O . THR B 1 180 ? -14.18 -13.508 -0.792 1 98.88 180 THR B O 1
ATOM 3796 N N . ALA B 1 181 ? -15.992 -14.391 -1.738 1 98.75 181 ALA B N 1
ATOM 3797 C CA . ALA B 1 181 ? -15.422 -14.344 -3.084 1 98.75 181 ALA B CA 1
ATOM 3798 C C . ALA B 1 181 ? -16.344 -13.586 -4.039 1 98.75 181 ALA B C 1
ATOM 3800 O O . ALA B 1 181 ? -17.547 -13.5 -3.811 1 98.75 181 ALA B O 1
ATOM 3801 N N . THR B 1 182 ? -15.758 -13.023 -5.031 1 98.5 182 THR B N 1
ATOM 3802 C CA . THR B 1 182 ? -16.578 -12.367 -6.047 1 98.5 182 THR B CA 1
ATOM 3803 C C . THR B 1 182 ? -16.531 -13.141 -7.363 1 98.5 182 THR B C 1
ATOM 3805 O O . THR B 1 182 ? -15.57 -13.883 -7.617 1 98.5 182 THR B O 1
ATOM 3808 N N . THR B 1 183 ? -17.547 -13.039 -8.18 1 97.12 183 THR B N 1
ATOM 3809 C CA . THR B 1 183 ? -17.609 -13.477 -9.57 1 97.12 183 THR B CA 1
ATOM 3810 C C . THR B 1 183 ? -18.453 -12.516 -10.398 1 97.12 183 THR B C 1
ATOM 3812 O O . THR B 1 183 ? -19.344 -11.859 -9.875 1 97.12 183 THR B O 1
ATOM 3815 N N . ARG B 1 184 ? -18.078 -12.336 -11.586 1 94.81 184 ARG B N 1
ATOM 3816 C CA . ARG B 1 184 ? -18.891 -11.516 -12.477 1 94.81 184 ARG B CA 1
ATOM 3817 C C . ARG B 1 184 ? -20.062 -12.312 -13.039 1 94.81 184 ARG B C 1
ATOM 3819 O O . ARG B 1 184 ? -21 -11.734 -13.594 1 94.81 184 ARG B O 1
ATOM 3826 N N . ASN B 1 185 ? -19.953 -13.656 -12.953 1 94.5 185 ASN B N 1
ATOM 3827 C CA . ASN B 1 185 ? -20.891 -14.562 -13.609 1 94.5 185 ASN B CA 1
ATOM 3828 C C . ASN B 1 185 ? -21.828 -15.211 -12.602 1 94.5 185 ASN B C 1
ATOM 3830 O O . ASN B 1 185 ? -21.406 -16.062 -11.805 1 94.5 185 ASN B O 1
ATOM 3834 N N . GLN B 1 186 ? -23.078 -14.891 -12.75 1 95.69 186 GLN B N 1
ATOM 3835 C CA . GLN B 1 186 ? -24.094 -15.391 -11.844 1 95.69 186 GLN B CA 1
ATOM 3836 C C . GLN B 1 186 ? -24.125 -16.922 -11.844 1 95.69 186 GLN B C 1
ATOM 3838 O O . GLN B 1 186 ? -24.406 -17.547 -10.82 1 95.69 186 GLN B O 1
ATOM 3843 N N . THR B 1 187 ? -23.844 -17.484 -12.938 1 94.56 187 THR B N 1
ATOM 3844 C CA . THR B 1 187 ? -23.953 -18.922 -13.094 1 94.56 187 THR B CA 1
ATOM 3845 C C . THR B 1 187 ? -22.844 -19.641 -12.32 1 94.56 187 THR B C 1
ATOM 3847 O O . THR B 1 187 ? -22.906 -20.844 -12.117 1 94.56 187 THR B O 1
ATOM 3850 N N . ARG B 1 188 ? -21.875 -18.891 -11.828 1 95.88 188 ARG B N 1
ATOM 3851 C CA . ARG B 1 188 ? -20.734 -19.484 -11.133 1 95.88 188 ARG B CA 1
ATOM 3852 C C . ARG B 1 188 ? -20.922 -19.406 -9.625 1 95.88 188 ARG B C 1
ATOM 3854 O O . ARG B 1 188 ? -20.109 -19.953 -8.859 1 95.88 188 ARG B O 1
ATOM 3861 N N . VAL B 1 189 ? -21.969 -18.75 -9.18 1 97.12 189 VAL B N 1
ATOM 3862 C CA . VAL B 1 189 ? -22.219 -18.578 -7.754 1 97.12 189 VAL B CA 1
ATOM 3863 C C . VAL B 1 189 ? -22.422 -19.938 -7.094 1 97.12 189 VAL B C 1
ATOM 3865 O O . VAL B 1 189 ? -21.828 -20.234 -6.062 1 97.12 189 VAL B O 1
ATOM 3868 N N . GLU B 1 190 ? -23.234 -20.719 -7.734 1 96.44 190 GLU B N 1
ATOM 3869 C CA . GLU B 1 190 ? -23.516 -22.031 -7.168 1 96.44 190 GLU B CA 1
ATOM 3870 C C . GLU B 1 190 ? -22.281 -22.922 -7.168 1 96.44 190 GLU B C 1
ATOM 3872 O O . GLU B 1 190 ? -22.078 -23.734 -6.262 1 96.44 190 GLU B O 1
ATOM 3877 N N . PHE B 1 191 ? -21.531 -22.766 -8.18 1 96.06 191 PHE B N 1
ATOM 3878 C CA . PHE B 1 191 ? -20.281 -23.484 -8.242 1 96.06 191 PHE B CA 1
ATOM 3879 C C . PHE B 1 191 ? -19.406 -23.172 -7.031 1 96.06 191 PHE B C 1
ATOM 3881 O O . PHE B 1 191 ? -18.891 -24.078 -6.371 1 96.06 191 PHE B O 1
ATOM 3888 N N . LEU B 1 192 ? -19.234 -21.875 -6.695 1 97.38 192 LEU B N 1
ATOM 3889 C CA . LEU B 1 192 ? -18.438 -21.438 -5.555 1 97.38 192 LEU B CA 1
ATOM 3890 C C . LEU B 1 192 ? -19.031 -21.953 -4.246 1 97.38 192 LEU B C 1
ATOM 3892 O O . LEU B 1 192 ? -18.297 -22.422 -3.371 1 97.38 192 LEU B O 1
ATOM 3896 N N . ARG B 1 193 ? -20.344 -21.938 -4.133 1 97.38 193 ARG B N 1
ATOM 3897 C CA . ARG B 1 193 ? -21 -22.438 -2.936 1 97.38 193 ARG B CA 1
ATOM 3898 C C . ARG B 1 193 ? -20.75 -23.922 -2.756 1 97.38 193 ARG B C 1
ATOM 3900 O O . ARG B 1 193 ? -20.578 -24.406 -1.633 1 97.38 193 ARG B O 1
ATOM 3907 N N . GLY B 1 194 ? -20.719 -24.641 -3.865 1 95.75 194 GLY B N 1
ATOM 3908 C CA . GLY B 1 194 ? -20.406 -26.062 -3.85 1 95.75 194 GLY B CA 1
ATOM 3909 C C . GLY B 1 194 ? -19.016 -26.359 -3.33 1 95.75 194 GLY B C 1
ATOM 3910 O O . GLY B 1 194 ? -18.75 -27.469 -2.848 1 95.75 194 GLY B O 1
ATOM 3911 N N . LEU B 1 195 ? -18.156 -25.375 -3.359 1 95.69 195 LEU B N 1
ATOM 3912 C CA . LEU B 1 195 ? -16.797 -25.531 -2.855 1 95.69 195 LEU B CA 1
ATOM 3913 C C . LEU B 1 195 ? -16.688 -25.031 -1.418 1 95.69 195 LEU B C 1
ATOM 3915 O O . LEU B 1 195 ? -15.586 -24.938 -0.869 1 95.69 195 LEU B O 1
ATOM 3919 N N . GLY B 1 196 ? -17.812 -24.625 -0.853 1 95 196 GLY B N 1
ATOM 3920 C CA . GLY B 1 196 ? -17.859 -24.203 0.539 1 95 196 GLY B CA 1
ATOM 3921 C C . GLY B 1 196 ? -17.734 -22.703 0.713 1 95 196 GLY B C 1
ATOM 3922 O O . GLY B 1 196 ? -17.703 -22.203 1.839 1 95 196 GLY B O 1
ATOM 3923 N N . ILE B 1 197 ? -17.672 -21.984 -0.363 1 96.62 197 ILE B N 1
ATOM 3924 C CA . ILE B 1 197 ? -17.656 -20.531 -0.303 1 96.62 197 ILE B CA 1
ATOM 3925 C C . ILE B 1 197 ? -19.094 -20 -0.303 1 96.62 197 ILE B C 1
ATOM 3927 O O . ILE B 1 197 ? -19.672 -19.734 -1.365 1 96.62 197 ILE B O 1
ATOM 3931 N N . GLU B 1 198 ? -19.609 -19.781 0.773 1 96.62 198 GLU B N 1
ATOM 3932 C CA . GLU B 1 198 ? -21.031 -19.469 0.928 1 96.62 198 GLU B CA 1
ATOM 3933 C C . GLU B 1 198 ? -21.328 -18.016 0.589 1 96.62 198 GLU B C 1
ATOM 3935 O O . GLU B 1 198 ? -22.375 -17.703 0.011 1 96.62 198 GLU B O 1
ATOM 3940 N N . ASP B 1 199 ? -20.453 -17.156 1.003 1 98.44 199 ASP B N 1
ATOM 3941 C CA . ASP B 1 199 ? -20.656 -15.727 0.759 1 98.44 199 ASP B CA 1
ATOM 3942 C C . ASP B 1 199 ? -20.016 -15.297 -0.555 1 98.44 199 ASP B C 1
ATOM 3944 O O . ASP B 1 199 ? -18.797 -15.188 -0.646 1 98.44 199 ASP B O 1
ATOM 3948 N N . VAL B 1 200 ? -20.891 -15.039 -1.539 1 98.69 200 VAL B N 1
ATOM 3949 C CA . VAL B 1 200 ? -20.438 -14.688 -2.879 1 98.69 200 VAL B CA 1
ATOM 3950 C C . VAL B 1 200 ? -21.031 -13.352 -3.297 1 98.69 200 VAL B C 1
ATOM 3952 O O . VAL B 1 200 ? -22.234 -13.117 -3.119 1 98.69 200 VAL B O 1
ATOM 3955 N N . ILE B 1 201 ? -20.219 -12.422 -3.746 1 98.69 201 ILE B N 1
ATOM 3956 C CA . ILE B 1 201 ? -20.656 -11.125 -4.254 1 98.69 201 ILE B CA 1
ATOM 3957 C C . ILE B 1 201 ? -20.609 -11.125 -5.777 1 98.69 201 ILE B C 1
ATOM 3959 O O . ILE B 1 201 ? -19.609 -11.523 -6.379 1 98.69 201 ILE B O 1
ATOM 3963 N N . LEU B 1 202 ? -21.703 -10.75 -6.395 1 98.06 202 LEU B N 1
ATOM 3964 C CA . LEU B 1 202 ? -21.688 -10.508 -7.836 1 98.06 202 LEU B CA 1
ATOM 3965 C C . LEU B 1 202 ? -20.969 -9.203 -8.156 1 98.06 202 LEU B C 1
ATOM 3967 O O . LEU B 1 202 ? -21.391 -8.133 -7.719 1 98.06 202 LEU B O 1
ATOM 3971 N N . ASP B 1 203 ? -19.891 -9.336 -8.867 1 97.19 203 ASP B N 1
ATOM 3972 C CA . ASP B 1 203 ? -19 -8.219 -9.133 1 97.19 203 ASP B CA 1
ATOM 3973 C C . ASP B 1 203 ? -19.391 -7.496 -10.422 1 97.19 203 ASP B C 1
ATOM 3975 O O . ASP B 1 203 ? -19.016 -7.922 -11.516 1 97.19 203 ASP B O 1
ATOM 3979 N N . GLY B 1 204 ? -20.047 -6.414 -10.336 1 93.62 204 GLY B N 1
ATOM 3980 C CA . GLY B 1 204 ? -20.406 -5.586 -11.477 1 93.62 204 GLY B CA 1
ATOM 3981 C C . GLY B 1 204 ? -19.422 -4.453 -11.719 1 93.62 204 GLY B C 1
ATOM 3982 O O . GLY B 1 204 ? -19.734 -3.512 -12.461 1 93.62 204 GLY B O 1
ATOM 3983 N N . GLY B 1 205 ? -18.266 -4.547 -11.18 1 93.12 205 GLY B N 1
ATOM 3984 C CA . GLY B 1 205 ? -17.297 -3.465 -11.281 1 93.12 205 GLY B CA 1
ATOM 3985 C C . GLY B 1 205 ? -17.109 -2.715 -9.977 1 93.12 205 GLY B C 1
ATOM 3986 O O . GLY B 1 205 ? -15.977 -2.561 -9.508 1 93.12 205 GLY B O 1
ATOM 3987 N N . SER B 1 206 ? -18.109 -2.242 -9.383 1 96.75 206 SER B N 1
ATOM 3988 C CA . SER B 1 206 ? -18.125 -1.665 -8.039 1 96.75 206 SER B CA 1
ATOM 3989 C C . SER B 1 206 ? -18.859 -2.561 -7.059 1 96.75 206 SER B C 1
ATOM 3991 O O . SER B 1 206 ? -20.016 -2.932 -7.297 1 96.75 206 SER B O 1
ATOM 3993 N N . ILE B 1 207 ? -18.172 -2.885 -5.941 1 98.44 207 ILE B N 1
ATOM 3994 C CA . ILE B 1 207 ? -18.812 -3.818 -5.023 1 98.44 207 ILE B CA 1
ATOM 3995 C C . ILE B 1 207 ? -18.922 -3.188 -3.637 1 98.44 207 ILE B C 1
ATOM 3997 O O . ILE B 1 207 ? -19.25 -3.867 -2.662 1 98.44 207 ILE B O 1
ATOM 4001 N N . LEU B 1 208 ? -18.672 -1.966 -3.494 1 98 208 LEU B N 1
ATOM 4002 C CA . LEU B 1 208 ? -18.625 -1.262 -2.217 1 98 208 LEU B CA 1
ATOM 4003 C C . LEU B 1 208 ? -19.938 -1.383 -1.47 1 98 208 LEU B C 1
ATOM 4005 O O . LEU B 1 208 ? -19.953 -1.664 -0.269 1 98 208 LEU B O 1
ATOM 4009 N N . THR B 1 209 ? -21.047 -1.2 -2.182 1 97.62 209 THR B N 1
ATOM 4010 C CA . THR B 1 209 ? -22.359 -1.261 -1.56 1 97.62 209 THR B CA 1
ATOM 4011 C C . THR B 1 209 ? -22.609 -2.643 -0.96 1 97.62 209 THR B C 1
ATOM 4013 O O . THR B 1 209 ? -23.141 -2.756 0.148 1 97.62 209 THR B O 1
ATOM 4016 N N . GLU B 1 210 ? -22.266 -3.707 -1.678 1 98.25 210 GLU B N 1
ATOM 4017 C CA . GLU B 1 210 ? -22.438 -5.07 -1.183 1 98.25 210 GLU B CA 1
ATOM 4018 C C . GLU B 1 210 ? -21.531 -5.34 0.013 1 98.25 210 GLU B C 1
ATOM 4020 O O . GLU B 1 210 ? -21.938 -6.02 0.961 1 98.25 210 GLU B O 1
ATOM 4025 N N . VAL B 1 211 ? -20.344 -4.789 -0.024 1 98.44 211 VAL B N 1
ATOM 4026 C CA . VAL B 1 211 ? -19.375 -4.961 1.042 1 98.44 211 VAL B CA 1
ATOM 4027 C C . VAL B 1 211 ? -19.875 -4.285 2.318 1 98.44 211 VAL B C 1
ATOM 4029 O O . VAL B 1 211 ? -19.703 -4.824 3.416 1 98.44 211 VAL B O 1
ATOM 4032 N N . GLN B 1 212 ? -20.484 -3.133 2.201 1 97.56 212 GLN B N 1
ATOM 4033 C CA . GLN B 1 212 ? -20.938 -2.352 3.342 1 97.56 212 GLN B CA 1
ATOM 4034 C C . GLN B 1 212 ? -22.078 -3.068 4.078 1 97.56 212 GLN B C 1
ATOM 4036 O O . GLN B 1 212 ? -22.391 -2.729 5.223 1 97.56 212 GLN B O 1
ATOM 4041 N N . LYS B 1 213 ? -22.719 -4.066 3.424 1 97.88 213 LYS B N 1
ATOM 4042 C CA . LYS B 1 213 ? -23.781 -4.867 4.039 1 97.88 213 LYS B CA 1
ATOM 4043 C C . LYS B 1 213 ? -23.188 -6.008 4.863 1 97.88 213 LYS B C 1
ATOM 4045 O O . LYS B 1 213 ? -23.922 -6.777 5.484 1 97.88 213 LYS B O 1
ATOM 4050 N N . ARG B 1 214 ? -21.891 -6.121 4.938 1 98 214 ARG B N 1
ATOM 4051 C CA . ARG B 1 214 ? -21.188 -7.207 5.605 1 98 214 ARG B CA 1
ATOM 4052 C C . ARG B 1 214 ? -20.281 -6.672 6.715 1 98 214 ARG B C 1
ATOM 4054 O O . ARG B 1 214 ? -20.062 -5.465 6.812 1 98 214 ARG B O 1
ATOM 4061 N N . ALA B 1 215 ? -19.891 -7.633 7.621 1 97.62 215 ALA B N 1
ATOM 4062 C CA . ALA B 1 215 ? -18.812 -7.258 8.547 1 97.62 215 ALA B CA 1
ATOM 4063 C C . ALA B 1 215 ? -17.562 -6.832 7.785 1 97.62 215 ALA B C 1
ATOM 4065 O O . ALA B 1 215 ? -17.281 -7.34 6.691 1 97.62 215 ALA B O 1
ATOM 4066 N N . PRO B 1 216 ? -16.766 -5.922 8.312 1 98.44 216 PRO B N 1
ATOM 4067 C CA . PRO B 1 216 ? -15.609 -5.355 7.609 1 98.44 216 PRO B CA 1
ATOM 4068 C C . PRO B 1 216 ? -14.562 -6.406 7.25 1 98.44 216 PRO B C 1
ATOM 4070 O O . PRO B 1 216 ? -14.312 -7.324 8.031 1 98.44 216 PRO B O 1
ATOM 4073 N N . PHE B 1 217 ? -14.016 -6.289 6.102 1 98.88 217 PHE B N 1
ATOM 4074 C CA . PHE B 1 217 ? -12.891 -7.117 5.676 1 98.88 217 PHE B CA 1
ATOM 4075 C C . PHE B 1 217 ? -11.57 -6.484 6.086 1 98.88 217 PHE B C 1
ATOM 4077 O O . PHE B 1 217 ? -11.328 -5.305 5.828 1 98.88 217 PHE B O 1
ATOM 4084 N N . SER B 1 218 ? -10.703 -7.293 6.68 1 98.88 218 SER B N 1
ATOM 4085 C CA . SER B 1 218 ? -9.375 -6.801 7.035 1 98.88 218 SER B CA 1
ATOM 4086 C C . SER B 1 218 ? -8.367 -7.098 5.934 1 98.88 218 SER B C 1
ATOM 4088 O O . SER B 1 218 ? -7.297 -6.48 5.879 1 98.88 218 SER B O 1
ATOM 4090 N N . LYS B 1 219 ? -8.656 -8.07 5.098 1 98.94 219 LYS B N 1
ATOM 4091 C CA . LYS B 1 219 ? -7.766 -8.492 4.02 1 98.94 219 LYS B CA 1
ATOM 4092 C C . LYS B 1 219 ? -8.523 -8.664 2.709 1 98.94 219 LYS B C 1
ATOM 4094 O O . LYS B 1 219 ? -9.633 -9.195 2.697 1 98.94 219 LYS B O 1
ATOM 4099 N N . ILE B 1 220 ? -7.953 -8.188 1.601 1 98.94 220 ILE B N 1
ATOM 4100 C CA . ILE B 1 220 ? -8.508 -8.414 0.271 1 98.94 220 ILE B CA 1
ATOM 4101 C C . ILE B 1 220 ? -7.418 -8.922 -0.667 1 98.94 220 ILE B C 1
ATOM 4103 O O . ILE B 1 220 ? -6.336 -8.336 -0.744 1 98.94 220 ILE B O 1
ATOM 4107 N N . LEU B 1 221 ? -7.641 -10.016 -1.271 1 98.94 221 LEU B N 1
ATOM 4108 C CA . LEU B 1 221 ? -6.824 -10.5 -2.377 1 98.94 221 LEU B CA 1
ATOM 4109 C C . LEU B 1 221 ? -7.406 -10.062 -3.717 1 98.94 221 LEU B C 1
ATOM 4111 O O . LEU B 1 221 ? -8.5 -10.484 -4.094 1 98.94 221 LEU B O 1
ATOM 4115 N N . GLU B 1 222 ? -6.715 -9.203 -4.43 1 98.88 222 GLU B N 1
ATOM 4116 C CA . GLU B 1 222 ? -7.145 -8.609 -5.688 1 98.88 222 GLU B CA 1
ATOM 4117 C C . GLU B 1 222 ? -6.551 -9.352 -6.883 1 98.88 222 GLU B C 1
ATOM 4119 O O . GLU B 1 222 ? -5.348 -9.266 -7.137 1 98.88 222 GLU B O 1
ATOM 4124 N N . LEU 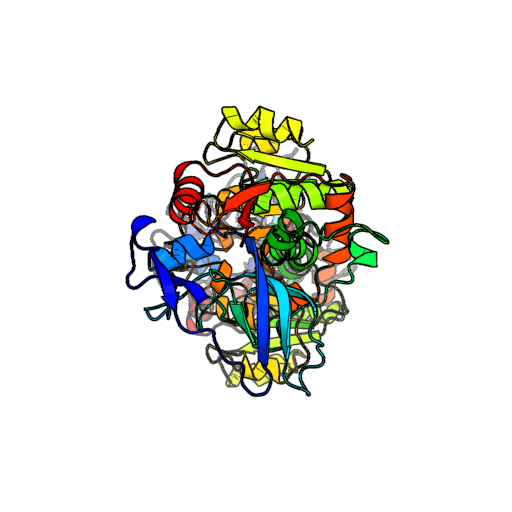B 1 223 ? -7.414 -10.078 -7.598 1 97.75 223 LEU B N 1
ATOM 4125 C CA . LEU B 1 223 ? -6.93 -10.922 -8.688 1 97.75 223 LEU B CA 1
ATOM 4126 C C . LEU B 1 223 ? -7.383 -10.383 -10.039 1 97.75 223 LEU B C 1
ATOM 4128 O O . LEU B 1 223 ? -6.969 -10.891 -11.078 1 97.75 223 LEU B O 1
ATOM 4132 N N . VAL B 1 224 ? -8.195 -9.367 -10.031 1 96.56 224 VAL B N 1
ATOM 4133 C CA . VAL B 1 224 ? -8.664 -8.742 -11.266 1 96.56 224 VAL B CA 1
ATOM 4134 C C . VAL B 1 224 ? -7.641 -7.723 -11.75 1 96.56 224 VAL B C 1
ATOM 4136 O O . VAL B 1 224 ? -7.309 -7.676 -12.938 1 96.56 224 VAL B O 1
ATOM 4139 N N . GLY B 1 225 ? -7.133 -6.926 -10.82 1 96.62 225 GLY B N 1
ATOM 4140 C CA . GLY B 1 225 ? -6.066 -6 -11.164 1 96.62 225 GLY B CA 1
ATOM 4141 C C . GLY B 1 225 ? -6.492 -4.547 -11.094 1 96.62 225 GLY B C 1
ATOM 4142 O O . GLY B 1 225 ? -7.387 -4.191 -10.32 1 96.62 225 GLY B O 1
ATOM 4143 N N . VAL B 1 226 ? -5.848 -3.654 -11.938 1 97.5 226 VAL B N 1
ATOM 4144 C CA . VAL B 1 226 ? -5.938 -2.203 -11.805 1 97.5 226 VAL B CA 1
ATOM 4145 C C . VAL B 1 226 ? -7.336 -1.73 -12.195 1 97.5 226 VAL B C 1
ATOM 4147 O O . VAL B 1 226 ? -7.762 -0.643 -11.797 1 97.5 226 VAL B O 1
ATOM 4150 N N . THR B 1 227 ? -8.117 -2.568 -12.914 1 97.25 227 THR B N 1
ATOM 4151 C CA . THR B 1 227 ? -9.445 -2.16 -13.352 1 97.25 227 THR B CA 1
ATOM 4152 C C . THR B 1 227 ? -10.422 -2.119 -12.18 1 97.25 227 THR B C 1
ATOM 4154 O O . THR B 1 227 ? -11.461 -1.469 -12.25 1 97.25 227 THR B O 1
ATOM 4157 N N . THR B 1 228 ? -10.102 -2.842 -11.078 1 98 228 THR B N 1
ATOM 4158 C CA . THR B 1 228 ? -10.992 -2.873 -9.922 1 98 228 THR B CA 1
ATOM 4159 C C . THR B 1 228 ? -10.234 -2.506 -8.648 1 98 228 THR B C 1
ATOM 4161 O O . THR B 1 228 ? -10.828 -2.428 -7.57 1 98 228 THR B O 1
ATOM 4164 N N . LEU B 1 229 ? -8.992 -2.266 -8.719 1 98.56 229 LEU B N 1
ATOM 4165 C CA . LEU B 1 229 ? -8.125 -2.131 -7.559 1 98.56 229 LEU B CA 1
ATOM 4166 C C . LEU B 1 229 ? -8.555 -0.961 -6.684 1 98.56 229 LEU B C 1
ATOM 4168 O O . LEU B 1 229 ? -8.609 -1.081 -5.457 1 98.56 229 LEU B O 1
ATOM 4172 N N . GLU B 1 230 ? -8.867 0.198 -7.238 1 98.38 230 GLU B N 1
ATOM 4173 C CA . GLU B 1 230 ? -9.289 1.351 -6.445 1 98.38 230 GLU B CA 1
ATOM 4174 C C . GLU B 1 230 ? -10.57 1.052 -5.672 1 98.38 230 GLU B C 1
ATOM 4176 O O . GLU B 1 230 ? -10.727 1.489 -4.531 1 98.38 230 GLU B O 1
ATOM 4181 N N . ASP B 1 231 ? -11.5 0.385 -6.355 1 98.62 231 ASP B N 1
ATOM 4182 C CA . ASP B 1 231 ? -12.719 -0.027 -5.66 1 98.62 231 ASP B CA 1
ATOM 4183 C C . ASP B 1 231 ? -12.398 -0.975 -4.504 1 98.62 231 ASP B C 1
ATOM 4185 O O . ASP B 1 231 ? -12.953 -0.843 -3.414 1 98.62 231 ASP B O 1
ATOM 4189 N N . SER B 1 232 ? -11.469 -1.938 -4.723 1 98.81 232 SER 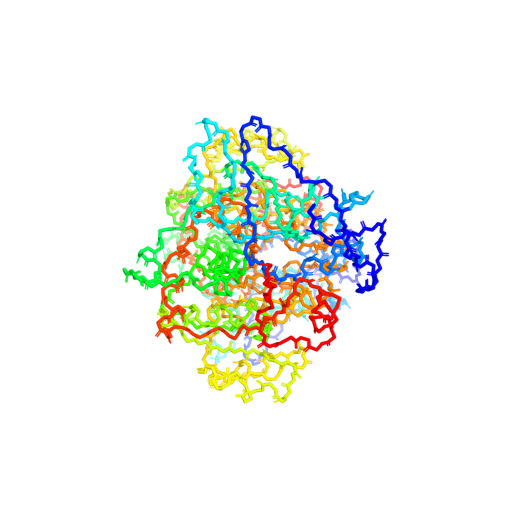B N 1
ATOM 4190 C CA . SER B 1 232 ? -11.047 -2.854 -3.67 1 98.81 232 SER B CA 1
ATOM 4191 C C . SER B 1 232 ? -10.438 -2.102 -2.492 1 98.81 232 SER B C 1
ATOM 4193 O O . SER B 1 232 ? -10.695 -2.436 -1.334 1 98.81 232 SER B O 1
ATOM 4195 N N . LEU B 1 233 ? -9.688 -1.101 -2.777 1 98.81 233 LEU B N 1
ATOM 4196 C CA . LEU B 1 233 ? -9.047 -0.3 -1.739 1 98.81 233 LEU B CA 1
ATOM 4197 C C . LEU B 1 233 ? -10.094 0.419 -0.89 1 98.81 233 LEU B C 1
ATOM 4199 O O . LEU B 1 233 ? -9.875 0.657 0.3 1 98.81 233 LEU B O 1
ATOM 4203 N N . ARG B 1 234 ? -11.203 0.748 -1.417 1 98.44 234 ARG B N 1
ATOM 4204 C CA . ARG B 1 234 ? -12.273 1.412 -0.684 1 98.44 234 ARG B CA 1
ATOM 4205 C C . ARG B 1 234 ? -13.109 0.404 0.098 1 98.44 234 ARG B C 1
ATOM 4207 O O . ARG B 1 234 ? -13.922 0.786 0.941 1 98.44 234 ARG B O 1
ATOM 4214 N N . CYS B 1 235 ? -12.906 -0.874 -0.176 1 98.69 235 CYS B N 1
ATOM 4215 C CA . CYS B 1 235 ? -13.742 -1.923 0.398 1 98.69 235 CYS B CA 1
ATOM 4216 C C . CYS B 1 235 ? -13.086 -2.529 1.632 1 98.69 235 CYS B C 1
ATOM 4218 O O . CYS B 1 235 ? -13.719 -3.273 2.379 1 98.69 235 CYS B O 1
ATOM 4220 N N . VAL B 1 236 ? -11.82 -2.297 1.799 1 98.69 236 VAL B N 1
ATOM 4221 C CA . VAL B 1 236 ? -11.133 -2.875 2.947 1 98.69 236 VAL B CA 1
ATOM 4222 C C . VAL B 1 236 ? -11.234 -1.928 4.141 1 98.69 236 VAL B C 1
ATOM 4224 O O . VAL B 1 236 ? -11.328 -0.71 3.971 1 98.69 236 VAL B O 1
ATOM 4227 N N . ALA B 1 237 ? -11.25 -2.475 5.375 1 98.31 237 ALA B N 1
ATOM 4228 C CA . ALA B 1 237 ? -11.375 -1.696 6.605 1 98.31 237 ALA B CA 1
ATOM 4229 C C . ALA B 1 237 ? -10.133 -0.835 6.836 1 98.31 237 ALA B C 1
ATOM 4231 O O . ALA B 1 237 ? -9.047 -1.158 6.355 1 98.31 237 ALA B O 1
ATOM 4232 N N . PRO B 1 238 ? -10.312 0.312 7.605 1 97 238 PRO B N 1
ATOM 4233 C CA . PRO B 1 238 ? -9.117 1.059 8.008 1 97 238 PRO B CA 1
ATOM 4234 C C . PRO B 1 238 ? -8.062 0.173 8.656 1 97 238 PRO B C 1
ATOM 4236 O O . PRO B 1 238 ? -8.391 -0.673 9.492 1 97 238 PRO B O 1
ATOM 4239 N N . GLY B 1 239 ? -6.855 0.349 8.195 1 97.75 239 GLY B N 1
ATOM 4240 C CA . GLY B 1 239 ? -5.77 -0.463 8.719 1 97.75 239 GLY B CA 1
ATOM 4241 C C . GLY B 1 239 ? -5.617 -1.791 8 1 97.75 239 GLY B C 1
ATOM 4242 O O . GLY B 1 239 ? -4.637 -2.506 8.219 1 97.75 239 GLY B O 1
ATOM 4243 N N . GLY B 1 240 ? -6.602 -2.115 7.141 1 98.75 240 GLY B N 1
ATOM 4244 C CA . GLY B 1 240 ? -6.57 -3.375 6.414 1 98.75 240 GLY B CA 1
ATOM 4245 C C . GLY B 1 240 ? -5.617 -3.359 5.234 1 98.75 240 GLY B C 1
ATOM 4246 O O . GLY B 1 240 ? -4.992 -2.338 4.949 1 98.75 240 GLY B O 1
ATOM 4247 N N . THR B 1 241 ? -5.461 -4.543 4.543 1 98.94 241 THR B N 1
ATOM 4248 C CA . THR B 1 241 ? -4.473 -4.691 3.48 1 98.94 241 THR B CA 1
ATOM 4249 C C . THR B 1 241 ? -5.105 -5.301 2.234 1 98.94 241 THR B C 1
ATOM 4251 O O . THR B 1 241 ? -5.895 -6.242 2.332 1 98.94 241 THR B O 1
ATOM 4254 N N . VAL B 1 242 ? -4.832 -4.715 1.101 1 98.94 242 VAL B N 1
ATOM 4255 C CA . VAL B 1 242 ? -5.176 -5.25 -0.212 1 98.94 242 VAL B CA 1
ATOM 4256 C C . VAL B 1 242 ? -3.912 -5.746 -0.914 1 98.94 242 VAL B C 1
ATOM 4258 O O . VAL B 1 242 ? -2.936 -5.004 -1.045 1 98.94 242 VAL B O 1
ATOM 4261 N N . CYS B 1 243 ? -3.889 -6.969 -1.34 1 98.94 243 CYS B N 1
ATOM 4262 C CA . CYS B 1 243 ? -2.779 -7.535 -2.102 1 98.94 243 CYS B CA 1
ATOM 4263 C C . CYS B 1 243 ? -3.176 -7.758 -3.557 1 98.94 243 CYS B C 1
ATOM 4265 O O . CYS B 1 243 ? -4.059 -8.562 -3.846 1 98.94 243 CYS B O 1
ATOM 4267 N N . MET B 1 244 ? -2.572 -7.031 -4.449 1 98.81 244 MET B N 1
ATOM 4268 C CA . MET B 1 244 ? -2.793 -7.281 -5.871 1 98.81 244 MET B CA 1
ATOM 4269 C C . MET B 1 244 ? -1.843 -8.359 -6.387 1 98.81 244 MET B C 1
ATOM 4271 O O . MET B 1 244 ? -0.623 -8.188 -6.348 1 98.81 244 MET B O 1
ATOM 4275 N N . THR B 1 245 ? -2.396 -9.391 -6.859 1 97.75 245 THR B N 1
ATOM 4276 C CA . THR B 1 245 ? -1.615 -10.523 -7.336 1 97.75 245 THR B CA 1
ATOM 4277 C C . THR B 1 245 ? -2.014 -10.891 -8.766 1 97.75 245 THR B C 1
ATOM 4279 O O . THR B 1 245 ? -1.287 -11.609 -9.445 1 97.75 245 THR B O 1
ATOM 4282 N N . GLY B 1 246 ? -3.148 -10.422 -9.203 1 94.56 246 GLY B N 1
ATOM 4283 C CA . GLY B 1 246 ? -3.629 -10.875 -10.5 1 94.56 246 GLY B CA 1
ATOM 4284 C C . GLY B 1 246 ? -3.93 -9.734 -11.453 1 94.56 246 GLY B C 1
ATOM 4285 O O . GLY B 1 246 ? -3.955 -8.57 -11.047 1 94.56 246 GLY B O 1
ATOM 4286 N N . ILE B 1 247 ? -4.172 -10.094 -12.719 1 92.94 247 ILE B N 1
ATOM 4287 C CA . ILE B 1 247 ? -4.516 -9.164 -13.789 1 92.94 247 ILE B CA 1
ATOM 4288 C C . ILE B 1 247 ? -5.602 -9.773 -14.672 1 92.94 247 ILE B C 1
ATOM 4290 O O . ILE B 1 247 ? -5.523 -9.711 -15.898 1 92.94 247 ILE B O 1
ATOM 4294 N N . ALA B 1 248 ? -6.531 -10.406 -14.023 1 91.44 248 ALA B N 1
ATOM 4295 C CA . ALA B 1 248 ? -7.613 -11.047 -14.766 1 91.44 248 ALA B CA 1
ATOM 4296 C C . ALA B 1 248 ? -8.398 -10.031 -15.586 1 91.44 248 ALA B C 1
ATOM 4298 O O . ALA B 1 248 ? -9.078 -10.391 -16.547 1 91.44 248 ALA B O 1
ATOM 4299 N N . GLY B 1 249 ? -8.305 -8.773 -15.211 1 90.56 249 GLY B N 1
ATOM 4300 C CA . GLY B 1 249 ? -8.961 -7.699 -15.953 1 90.56 249 GLY B CA 1
ATOM 4301 C C . GLY B 1 249 ? -8.234 -7.328 -17.234 1 90.56 249 GLY B C 1
ATOM 4302 O O . GLY B 1 249 ? -8.695 -6.469 -17.984 1 90.56 249 GLY B O 1
ATOM 4303 N N . ASN B 1 250 ? -7.062 -7.918 -17.422 1 89.5 250 ASN B N 1
ATOM 4304 C CA . ASN B 1 250 ? -6.289 -7.809 -18.656 1 89.5 250 ASN B CA 1
ATOM 4305 C C . ASN B 1 250 ? -5.695 -6.414 -18.828 1 89.5 250 ASN B C 1
ATOM 4307 O O . ASN B 1 250 ? -5.625 -5.895 -19.938 1 89.5 250 ASN B O 1
ATOM 4311 N N . LYS B 1 251 ? -5.469 -5.746 -17.797 1 92.44 251 LYS B N 1
ATOM 4312 C CA . LYS B 1 251 ? -4.77 -4.469 -17.75 1 92.44 251 LYS B CA 1
ATOM 4313 C C . LYS B 1 251 ? -3.709 -4.453 -16.656 1 92.44 251 LYS B C 1
ATOM 4315 O O . LYS B 1 251 ? -3.975 -4.859 -15.523 1 92.44 251 LYS B O 1
ATOM 4320 N N . TRP B 1 252 ? -2.518 -3.965 -17 1 90.25 252 TRP B N 1
ATOM 4321 C CA . TRP B 1 252 ? -1.382 -4.074 -16.078 1 90.25 252 TRP B CA 1
ATOM 4322 C C . TRP B 1 252 ? -1.131 -2.752 -15.367 1 90.25 252 TRP B C 1
ATOM 4324 O O . TRP B 1 252 ? -0.532 -2.727 -14.289 1 90.25 252 TRP B O 1
ATOM 4334 N N . THR B 1 253 ? -1.593 -1.665 -16.062 1 95.5 253 THR B N 1
ATOM 4335 C CA . THR B 1 253 ? -1.085 -0.355 -15.672 1 95.5 253 THR B CA 1
ATOM 4336 C C . THR B 1 253 ? -2.232 0.63 -15.469 1 95.5 253 THR B C 1
ATOM 4338 O O . THR B 1 253 ? -3.188 0.649 -16.25 1 95.5 253 THR B O 1
ATOM 4341 N N . PHE B 1 254 ? -2.113 1.389 -14.422 1 96.75 254 PHE B N 1
ATOM 4342 C CA . PHE B 1 254 ? -2.938 2.588 -14.32 1 96.75 254 PHE B CA 1
ATOM 4343 C C . PHE B 1 254 ? -2.457 3.656 -15.289 1 96.75 254 PHE B C 1
ATOM 4345 O O . PHE B 1 254 ? -1.265 3.967 -15.344 1 96.75 254 PHE B O 1
ATOM 4352 N N . ASP B 1 255 ? -3.408 4.211 -16.031 1 95.69 255 ASP B N 1
ATOM 4353 C CA . ASP B 1 255 ? -3.049 5.34 -16.891 1 95.69 255 ASP B CA 1
ATOM 4354 C C . ASP B 1 255 ? -2.729 6.578 -16.047 1 95.69 255 ASP B C 1
ATOM 4356 O O . ASP B 1 255 ? -1.933 7.422 -16.453 1 95.69 255 ASP B O 1
ATOM 4360 N N . GLN B 1 256 ? -3.379 6.75 -15.008 1 95.62 256 GLN B N 1
ATOM 4361 C CA . GLN B 1 256 ? -3.156 7.746 -13.969 1 95.62 256 GLN B CA 1
ATOM 4362 C C . GLN B 1 256 ? -3.445 7.168 -12.586 1 95.62 256 GLN B C 1
ATOM 4364 O O . GLN B 1 256 ? -4.418 6.43 -12.406 1 95.62 256 GLN B O 1
ATOM 4369 N N . PHE B 1 257 ? -2.592 7.453 -11.688 1 97.5 257 PHE B N 1
ATOM 4370 C CA . PHE B 1 257 ? -2.773 6.961 -10.328 1 97.5 257 PHE B CA 1
ATOM 4371 C C . PHE B 1 257 ? -2.338 8.008 -9.312 1 97.5 257 PHE B C 1
ATOM 4373 O O . PHE B 1 257 ? -1.198 8.477 -9.344 1 97.5 257 PHE B O 1
ATOM 4380 N N . THR B 1 258 ? -3.23 8.422 -8.492 1 97.06 258 THR B N 1
ATOM 4381 C CA . THR B 1 258 ? -2.963 9.359 -7.406 1 97.06 258 THR B CA 1
ATOM 4382 C C . THR B 1 258 ? -3.072 8.664 -6.055 1 97.06 258 THR B C 1
ATOM 4384 O O . THR B 1 258 ? -4.16 8.57 -5.484 1 97.06 258 THR B O 1
ATOM 4387 N N . PRO B 1 259 ? -1.947 8.234 -5.465 1 98 259 PRO B N 1
ATOM 4388 C CA . PRO B 1 259 ? -1.999 7.418 -4.25 1 98 259 PRO B CA 1
ATOM 4389 C C . PRO B 1 259 ? -2.84 8.055 -3.145 1 98 259 PRO B C 1
ATOM 4391 O O . PRO B 1 259 ? -3.699 7.391 -2.559 1 98 259 PRO B O 1
ATOM 4394 N N . MET B 1 260 ? -2.711 9.305 -2.848 1 95.56 260 MET B N 1
ATOM 4395 C CA . MET B 1 260 ? -3.367 9.977 -1.729 1 95.56 260 MET B CA 1
ATOM 4396 C C . MET B 1 260 ? -4.875 10.047 -1.947 1 95.56 260 MET B C 1
ATOM 4398 O O . MET B 1 260 ? -5.641 10.18 -0.989 1 95.56 260 MET B O 1
ATOM 4402 N N . SER B 1 261 ? -5.32 10 -3.195 1 95 261 SER B N 1
ATOM 4403 C CA . SER B 1 261 ? -6.75 9.977 -3.488 1 95 261 SER B CA 1
ATOM 4404 C C . SER B 1 261 ? -7.262 8.547 -3.65 1 95 261 SER B C 1
ATOM 4406 O O . SER B 1 261 ? -8.414 8.258 -3.338 1 95 261 SER B O 1
ATOM 4408 N N . SER B 1 262 ? -6.426 7.664 -4.117 1 97.75 262 SER B N 1
ATOM 4409 C CA . SER B 1 262 ? -6.84 6.316 -4.496 1 97.75 262 SER B CA 1
ATOM 4410 C C . SER B 1 262 ? -6.793 5.367 -3.303 1 97.75 262 SER B C 1
ATOM 4412 O O . SER B 1 262 ? -7.535 4.387 -3.254 1 97.75 262 SER B O 1
ATOM 4414 N N . ILE B 1 263 ? -5.879 5.609 -2.377 1 98.69 263 ILE B N 1
ATOM 4415 C CA . ILE B 1 263 ? -5.699 4.754 -1.207 1 98.69 263 ILE B CA 1
ATOM 4416 C C . ILE B 1 263 ? -6.234 5.465 0.036 1 98.69 263 ILE B C 1
ATOM 4418 O O . ILE B 1 263 ? -5.688 6.484 0.461 1 98.69 263 ILE B O 1
ATOM 4422 N N . PRO B 1 264 ? -7.301 4.945 0.618 1 98.25 264 PRO B N 1
ATOM 4423 C CA . PRO B 1 264 ? -7.793 5.566 1.85 1 98.25 264 PRO B CA 1
ATOM 4424 C C . PRO B 1 264 ? -6.758 5.555 2.971 1 98.25 264 PRO B C 1
ATOM 4426 O O . PRO B 1 264 ? -5.898 4.668 3.016 1 98.25 264 PRO B O 1
ATOM 4429 N N . THR B 1 265 ? -6.855 6.469 3.891 1 98.06 265 THR B N 1
ATOM 4430 C CA . THR B 1 265 ? -5.965 6.59 5.039 1 98.06 265 THR B CA 1
ATOM 4431 C C . THR B 1 265 ? -5.82 5.246 5.754 1 98.06 265 THR B C 1
ATOM 4433 O O . THR B 1 265 ? -6.816 4.578 6.031 1 98.06 265 THR B O 1
ATOM 4436 N N . SER B 1 266 ? -4.574 4.82 5.949 1 98.31 266 SER B N 1
ATOM 4437 C CA . SER B 1 266 ? -4.141 3.686 6.758 1 98.31 266 SER B CA 1
ATOM 4438 C C . SER B 1 266 ? -4.41 2.365 6.043 1 98.31 266 SER B C 1
ATOM 4440 O O . SER B 1 266 ? -4 1.304 6.516 1 98.31 266 SER B O 1
ATOM 4442 N N . VAL B 1 267 ? -5.152 2.406 4.895 1 98.81 267 VAL B N 1
ATOM 4443 C CA . VAL B 1 267 ? -5.281 1.215 4.062 1 98.81 267 VAL B CA 1
ATOM 4444 C C . VAL B 1 267 ? -3.947 0.919 3.377 1 98.81 267 VAL B C 1
ATOM 4446 O O . VAL B 1 267 ? -3.252 1.838 2.936 1 98.81 267 VAL B O 1
ATOM 4449 N N . LYS B 1 268 ? -3.59 -0.366 3.293 1 98.94 268 LYS B N 1
ATOM 4450 C CA . LYS B 1 268 ? -2.297 -0.749 2.734 1 98.94 268 LYS B CA 1
ATOM 4451 C C . LYS B 1 268 ? -2.467 -1.508 1.422 1 98.94 268 LYS B C 1
ATOM 4453 O O . LYS B 1 268 ? -3.27 -2.439 1.338 1 98.94 268 LYS B O 1
ATOM 4458 N N . LEU B 1 269 ? -1.761 -1.083 0.421 1 98.94 269 LEU B N 1
ATOM 4459 C CA . LEU B 1 269 ? -1.647 -1.783 -0.854 1 98.94 269 LEU B CA 1
ATOM 4460 C C . LEU B 1 269 ? -0.331 -2.549 -0.938 1 98.94 269 LEU B C 1
ATOM 4462 O O . LEU B 1 269 ? 0.739 -1.977 -0.716 1 98.94 269 LEU B O 1
ATOM 4466 N N . THR B 1 270 ? -0.382 -3.807 -1.184 1 98.94 270 THR B N 1
ATOM 4467 C CA . THR B 1 270 ? 0.806 -4.633 -1.367 1 98.94 270 THR B CA 1
ATOM 4468 C C . THR B 1 270 ? 0.657 -5.531 -2.594 1 98.94 270 THR B C 1
ATOM 4470 O O . THR B 1 270 ? -0.354 -5.465 -3.297 1 98.94 270 THR B O 1
ATOM 4473 N N . THR B 1 271 ? 1.749 -6.215 -2.947 1 98.81 271 THR B N 1
ATOM 4474 C CA . THR B 1 271 ? 1.754 -7.113 -4.094 1 98.81 271 THR B CA 1
ATOM 4475 C C . THR B 1 271 ? 2.457 -8.422 -3.75 1 98.81 271 THR B C 1
ATOM 4477 O O . THR B 1 271 ? 3.037 -8.562 -2.67 1 98.81 271 THR B O 1
ATOM 4480 N N . TYR B 1 272 ? 2.279 -9.367 -4.582 1 98.12 272 TYR B N 1
ATOM 4481 C CA . TYR B 1 272 ? 3.025 -10.617 -4.516 1 98.12 272 TYR B CA 1
ATOM 4482 C C . TYR B 1 272 ? 3.432 -11.086 -5.906 1 98.12 272 TYR B C 1
ATOM 4484 O O . TYR B 1 272 ? 2.623 -11.055 -6.84 1 98.12 272 TYR B O 1
ATOM 4492 N N . ALA B 1 273 ? 4.652 -11.406 -6.016 1 95.06 273 ALA B N 1
ATOM 4493 C CA . ALA B 1 273 ? 5.172 -11.992 -7.246 1 95.06 273 ALA B CA 1
ATOM 4494 C C . ALA B 1 273 ? 5.801 -13.359 -6.98 1 95.06 273 ALA B C 1
ATOM 4496 O O . ALA B 1 273 ? 6.512 -13.539 -5.988 1 95.06 273 ALA B O 1
ATOM 4497 N N . SER B 1 274 ? 5.582 -14.219 -7.863 1 94.19 274 SER B N 1
ATOM 4498 C CA . SER B 1 274 ? 6.121 -15.57 -7.754 1 94.19 274 SER B CA 1
ATOM 4499 C C . SER B 1 274 ? 7.609 -15.602 -8.094 1 94.19 274 SER B C 1
ATOM 4501 O O . SER B 1 274 ? 8.055 -14.938 -9.023 1 94.19 274 SER B O 1
ATOM 4503 N N . THR B 1 275 ? 8.328 -16.359 -7.277 1 94.19 275 THR B N 1
ATOM 4504 C CA . THR B 1 275 ? 9.75 -16.578 -7.504 1 94.19 275 THR B CA 1
ATOM 4505 C C . THR B 1 275 ? 10.117 -18.047 -7.25 1 94.19 275 THR B C 1
ATOM 4507 O O . THR B 1 275 ? 9.328 -18.797 -6.668 1 94.19 275 THR B O 1
ATOM 4510 N N . THR B 1 276 ? 11.312 -18.406 -7.746 1 95.88 276 THR B N 1
ATOM 4511 C CA . THR B 1 276 ? 11.828 -19.75 -7.484 1 95.88 276 THR B CA 1
ATOM 4512 C C . THR B 1 276 ? 11.984 -19.984 -5.984 1 95.88 276 THR B C 1
ATOM 4514 O O . THR B 1 276 ? 11.633 -21.047 -5.484 1 95.88 276 THR B O 1
ATOM 4517 N N . GLU B 1 277 ? 12.492 -19 -5.316 1 95.44 277 GLU B N 1
ATOM 4518 C CA . GLU B 1 277 ? 12.68 -19.109 -3.875 1 95.44 277 GLU B CA 1
ATOM 4519 C C . GLU B 1 277 ? 11.352 -19.375 -3.164 1 95.44 277 GLU B C 1
ATOM 4521 O O . GLU B 1 277 ? 11.305 -20.172 -2.223 1 95.44 277 GLU B O 1
ATOM 4526 N N . ALA B 1 278 ? 10.359 -18.734 -3.604 1 94.88 278 ALA B N 1
ATOM 4527 C CA . ALA B 1 278 ? 9.039 -18.922 -3.012 1 94.88 278 ALA B CA 1
ATOM 4528 C C . ALA B 1 278 ? 8.539 -20.344 -3.217 1 94.88 278 ALA B C 1
ATOM 4530 O O . ALA B 1 278 ? 7.93 -20.938 -2.32 1 94.88 278 ALA B O 1
ATOM 4531 N N . VAL B 1 279 ? 8.766 -20.875 -4.367 1 95.31 279 VAL B N 1
ATOM 4532 C CA . VAL B 1 279 ? 8.383 -22.266 -4.664 1 95.31 279 VAL B CA 1
ATOM 4533 C C . VAL B 1 279 ? 9.055 -23.203 -3.678 1 95.31 279 VAL B C 1
ATOM 4535 O O . VAL B 1 279 ? 8.406 -24.094 -3.123 1 95.31 279 VAL B O 1
ATOM 4538 N N . LEU B 1 280 ? 10.328 -22.953 -3.465 1 96.38 280 LEU B N 1
ATOM 4539 C CA . LEU B 1 280 ? 11.125 -23.828 -2.602 1 96.38 280 LEU B CA 1
ATOM 4540 C C . LEU B 1 280 ? 10.641 -23.75 -1.157 1 96.38 280 LEU B C 1
ATOM 4542 O O . LEU B 1 280 ? 10.766 -24.719 -0.403 1 96.38 280 LEU B O 1
ATOM 4546 N N . LYS B 1 281 ? 10.023 -22.641 -0.803 1 95.38 281 LYS B N 1
ATOM 4547 C CA . LYS B 1 281 ? 9.648 -22.406 0.589 1 95.38 281 LYS B CA 1
ATOM 4548 C C . LYS B 1 281 ? 8.195 -22.797 0.845 1 95.38 281 LYS B C 1
ATOM 4550 O O . LYS B 1 281 ? 7.785 -22.953 1.996 1 95.38 281 LYS B O 1
ATOM 4555 N N . THR B 1 282 ? 7.402 -22.938 -0.157 1 96.56 282 THR B N 1
ATOM 4556 C CA . THR B 1 282 ? 5.992 -23.281 -0.022 1 96.56 282 THR B CA 1
ATOM 4557 C C . THR B 1 282 ? 5.836 -24.703 0.526 1 96.56 282 THR B C 1
ATOM 4559 O O . THR B 1 282 ? 6.562 -25.609 0.123 1 96.56 282 THR B O 1
ATOM 4562 N N . PRO B 1 283 ? 4.93 -24.938 1.445 1 97.25 283 PRO B N 1
ATOM 4563 C CA . PRO B 1 283 ? 4.73 -26.281 1.991 1 97.25 283 PRO B CA 1
ATOM 4564 C C . PRO B 1 283 ? 3.986 -27.203 1.027 1 97.25 283 PRO B C 1
ATOM 4566 O O . PRO B 1 283 ? 2.896 -27.688 1.345 1 97.25 283 PRO B O 1
ATOM 4569 N N . ILE B 1 284 ? 4.594 -27.578 -0.009 1 96.31 284 ILE B N 1
ATOM 4570 C CA . ILE B 1 284 ? 3.973 -28.281 -1.128 1 96.31 284 ILE B CA 1
ATOM 4571 C C . ILE B 1 284 ? 3.535 -29.672 -0.684 1 96.31 284 ILE B C 1
ATOM 4573 O O . ILE B 1 284 ? 2.494 -30.172 -1.12 1 96.31 284 ILE B O 1
ATOM 4577 N N . GLU B 1 285 ? 4.309 -30.406 0.209 1 98 285 GLU B N 1
ATOM 4578 C CA . GLU B 1 285 ? 3.939 -31.75 0.639 1 98 285 GLU B CA 1
ATOM 4579 C C . GLU B 1 285 ? 2.656 -31.734 1.466 1 98 285 GLU B C 1
ATOM 4581 O O . GLU B 1 285 ? 1.783 -32.594 1.284 1 98 285 GLU B O 1
ATOM 4586 N N . LYS B 1 286 ? 2.621 -30.766 2.326 1 97.62 286 LYS B N 1
ATOM 4587 C CA . LYS B 1 286 ? 1.409 -30.641 3.131 1 97.62 286 LYS B CA 1
ATOM 4588 C C . LYS B 1 286 ? 0.197 -30.344 2.254 1 97.62 286 LYS B C 1
ATOM 4590 O O . LYS B 1 286 ? -0.868 -30.938 2.432 1 97.62 286 LYS B O 1
ATOM 4595 N N . ILE B 1 287 ? 0.356 -29.438 1.324 1 97.94 287 ILE B N 1
ATOM 4596 C CA . ILE B 1 287 ? -0.734 -29.047 0.436 1 97.94 287 ILE B CA 1
ATOM 4597 C C . ILE B 1 287 ? -1.147 -30.25 -0.424 1 97.94 287 ILE B C 1
ATOM 4599 O O . ILE B 1 287 ? -2.338 -30.516 -0.58 1 97.94 287 ILE B O 1
ATOM 4603 N N . ALA B 1 288 ? -0.19 -30.938 -0.935 1 97.69 288 ALA B N 1
ATOM 4604 C CA . ALA B 1 288 ? -0.456 -32.125 -1.743 1 97.69 288 ALA B CA 1
ATOM 4605 C C . ALA B 1 288 ? -1.233 -33.156 -0.946 1 97.69 288 ALA B C 1
ATOM 4607 O O . ALA B 1 288 ? -2.186 -33.75 -1.456 1 97.69 288 ALA B O 1
ATOM 4608 N N . ARG B 1 289 ? -0.838 -33.375 0.267 1 97 289 ARG B N 1
ATOM 4609 C CA . ARG B 1 289 ? -1.515 -34.312 1.137 1 97 289 ARG B CA 1
ATOM 4610 C C . ARG B 1 289 ? -2.963 -33.906 1.379 1 97 289 ARG B C 1
ATOM 4612 O O . ARG B 1 289 ? -3.869 -34.75 1.31 1 97 289 ARG B O 1
ATOM 4619 N N . ASP B 1 290 ? -3.139 -32.656 1.657 1 97.06 290 ASP B N 1
ATOM 4620 C CA . ASP B 1 290 ? -4.477 -32.156 1.941 1 97.06 290 ASP B CA 1
ATOM 4621 C C . ASP B 1 290 ? -5.375 -32.25 0.71 1 97.06 290 ASP B C 1
ATOM 4623 O O . ASP B 1 290 ? -6.574 -32.5 0.829 1 97.06 290 ASP B O 1
ATOM 4627 N N . LEU B 1 291 ? -4.82 -32.062 -0.412 1 96.62 291 LEU B N 1
ATOM 4628 C CA . LEU B 1 291 ? -5.578 -32.219 -1.649 1 96.62 291 LEU B CA 1
ATOM 4629 C C . LEU B 1 291 ? -5.891 -33.688 -1.911 1 96.62 291 LEU B C 1
ATOM 4631 O O . LEU B 1 291 ? -7.031 -34.062 -2.232 1 96.62 291 LEU B O 1
ATOM 4635 N N . ALA B 1 292 ? -4.914 -34.5 -1.722 1 95.62 292 ALA B N 1
ATOM 4636 C CA . ALA B 1 292 ? -5.066 -35.938 -1.993 1 95.62 292 ALA B CA 1
ATOM 4637 C C . ALA B 1 292 ? -6.07 -36.562 -1.034 1 95.62 292 ALA B C 1
ATOM 4639 O O . ALA B 1 292 ? -6.805 -37.5 -1.41 1 95.62 292 ALA B O 1
ATOM 4640 N N . SER B 1 293 ? -6.094 -36.062 0.219 1 94.62 293 SER B N 1
ATOM 4641 C CA . SER B 1 293 ? -6.988 -36.625 1.234 1 94.62 293 SER B CA 1
ATOM 4642 C C . SER B 1 293 ? -8.383 -36 1.135 1 94.62 293 SER B C 1
ATOM 4644 O O . SER B 1 293 ? -9.32 -36.5 1.775 1 94.62 293 SER B O 1
ATOM 4646 N N . GLY B 1 294 ? -8.492 -34.906 0.413 1 93.81 294 GLY B N 1
ATOM 4647 C CA . GLY B 1 294 ? -9.781 -34.219 0.27 1 93.81 294 GLY B CA 1
ATOM 4648 C C . GLY B 1 294 ? -10.039 -33.188 1.352 1 93.81 294 GLY B C 1
ATOM 4649 O O . GLY B 1 294 ? -11.109 -32.594 1.389 1 93.81 294 GLY B O 1
ATOM 4650 N N . LYS B 1 295 ? -9.031 -33 2.164 1 94.06 295 LYS B N 1
ATOM 4651 C CA . LYS B 1 295 ? -9.164 -31.984 3.182 1 94.06 295 LYS B CA 1
ATOM 4652 C C . LYS B 1 295 ? -9.391 -30.609 2.545 1 94.06 295 LYS B C 1
ATOM 4654 O O . LYS B 1 295 ? -10.148 -29.797 3.064 1 94.06 295 LYS B O 1
ATOM 4659 N N . ILE B 1 296 ? -8.688 -30.328 1.519 1 94.94 296 ILE B N 1
ATOM 4660 C CA . ILE B 1 296 ? -9 -29.156 0.716 1 94.94 296 ILE B CA 1
ATOM 4661 C C . ILE B 1 296 ? -9.391 -29.578 -0.697 1 94.94 296 ILE B C 1
ATOM 4663 O O . ILE B 1 296 ? -8.914 -30.594 -1.197 1 94.94 296 ILE B O 1
ATOM 4667 N N . GLN B 1 297 ? -10.281 -28.812 -1.272 1 94.5 297 GLN B N 1
ATOM 4668 C CA . GLN B 1 297 ? -10.773 -29.109 -2.613 1 94.5 297 GLN B CA 1
ATOM 4669 C C . GLN B 1 297 ? -10.266 -28.078 -3.625 1 94.5 297 GLN B C 1
ATOM 4671 O O . GLN B 1 297 ? -10.352 -26.875 -3.385 1 94.5 297 GLN B O 1
ATOM 4676 N N . LEU B 1 298 ? -9.711 -28.531 -4.664 1 96 298 LEU B N 1
ATOM 4677 C CA . LEU B 1 298 ? -9.297 -27.734 -5.816 1 96 298 LEU B CA 1
ATOM 4678 C C . LEU B 1 298 ? -9.742 -28.391 -7.117 1 96 298 LEU B C 1
ATOM 4680 O O . LEU B 1 298 ? -9.258 -29.469 -7.473 1 96 298 LEU B O 1
ATOM 4684 N N . PRO B 1 299 ? -10.664 -27.797 -7.801 1 96.75 299 PRO B N 1
ATOM 4685 C CA . PRO B 1 299 ? -11.008 -28.375 -9.109 1 96.75 299 PRO B CA 1
ATOM 4686 C C . PRO B 1 299 ? -9.82 -28.406 -10.07 1 96.75 299 PRO B C 1
ATOM 4688 O O . PRO B 1 299 ? -9.133 -27.406 -10.242 1 96.75 299 PRO B O 1
ATOM 4691 N N . ILE B 1 300 ? -9.57 -29.578 -10.617 1 97.5 300 ILE B N 1
ATOM 4692 C CA . ILE B 1 300 ? -8.5 -29.797 -11.586 1 97.5 300 ILE B CA 1
ATOM 4693 C C . ILE B 1 300 ? -9.07 -30.422 -12.859 1 97.5 300 ILE B C 1
ATOM 4695 O O . ILE B 1 300 ? -9.898 -31.344 -12.789 1 97.5 300 ILE B O 1
ATOM 4699 N N . LYS B 1 301 ? -8.75 -29.844 -14.008 1 97.19 301 LYS B N 1
ATOM 4700 C CA . LYS B 1 301 ? -9.078 -30.406 -15.312 1 97.19 301 LYS B CA 1
ATOM 4701 C C . LYS B 1 301 ? -7.824 -30.844 -16.062 1 97.19 301 LYS B C 1
ATOM 4703 O O . LYS B 1 301 ? -6.875 -30.062 -16.203 1 97.19 301 LYS B O 1
ATOM 4708 N N . THR B 1 302 ? -7.84 -32.094 -16.531 1 98.31 302 THR B N 1
ATOM 4709 C CA . THR B 1 302 ? -6.629 -32.625 -17.156 1 98.31 302 THR B CA 1
ATOM 4710 C C . THR B 1 302 ? -6.809 -32.75 -18.656 1 98.31 302 THR B C 1
ATOM 4712 O O . THR B 1 302 ? -7.926 -32.969 -19.141 1 98.31 302 THR B O 1
ATOM 4715 N N . PHE B 1 303 ? -5.75 -32.594 -19.391 1 98.44 303 PHE B N 1
ATOM 4716 C CA . PHE B 1 303 ? -5.637 -32.812 -20.812 1 98.44 303 PHE B CA 1
ATOM 4717 C C . PHE B 1 303 ? -4.344 -33.531 -21.156 1 98.44 303 PHE B C 1
ATOM 4719 O O . PHE B 1 303 ? -3.342 -33.406 -20.453 1 98.44 303 PHE B O 1
ATOM 4726 N N . PRO B 1 304 ? -4.371 -34.312 -22.203 1 98.5 304 PRO B N 1
ATOM 4727 C CA . PRO B 1 304 ? -3.08 -34.812 -22.703 1 98.5 304 PRO B CA 1
ATOM 4728 C C . PRO B 1 304 ? -2.266 -33.719 -23.391 1 98.5 304 PRO B C 1
ATOM 4730 O O . PRO B 1 304 ? -2.822 -32.688 -23.812 1 98.5 304 PRO B O 1
ATOM 4733 N N . LEU B 1 305 ? -0.982 -33.875 -23.531 1 98.06 305 LEU B N 1
ATOM 4734 C CA . LEU B 1 305 ? -0.056 -32.906 -24.109 1 98.06 305 LEU B CA 1
ATOM 4735 C C . LEU B 1 305 ? -0.537 -32.469 -25.484 1 98.06 305 LEU B C 1
ATOM 4737 O O . LEU B 1 305 ? -0.448 -31.281 -25.828 1 98.06 305 LEU B O 1
ATOM 4741 N N . GLU B 1 306 ? -1.15 -33.375 -26.234 1 97.88 306 GLU B N 1
ATOM 4742 C CA . GLU B 1 306 ? -1.553 -33.156 -27.625 1 97.88 306 GLU B CA 1
ATOM 4743 C C . GLU B 1 306 ? -2.703 -32.156 -27.703 1 97.88 306 GLU B C 1
ATOM 4745 O O . GLU B 1 306 ? -2.99 -31.625 -28.781 1 97.88 306 GLU B O 1
ATOM 4750 N N . GLU B 1 307 ? -3.318 -31.938 -26.625 1 98.25 307 GLU B N 1
ATOM 4751 C CA . GLU B 1 307 ? -4.508 -31.078 -26.641 1 98.25 307 GLU B CA 1
ATOM 4752 C C . GLU B 1 307 ? -4.219 -29.719 -26.031 1 98.25 307 GLU B C 1
ATOM 4754 O O . GLU B 1 307 ? -5.113 -29.078 -25.484 1 98.25 307 GLU B O 1
ATOM 4759 N N . ILE B 1 308 ? -3 -29.281 -26.078 1 98.19 308 ILE B N 1
ATOM 4760 C CA . ILE B 1 308 ? -2.561 -28.031 -25.469 1 98.19 308 ILE B CA 1
ATOM 4761 C C . ILE B 1 308 ? -3.312 -26.859 -26.109 1 98.19 308 ILE B C 1
ATOM 4763 O O . ILE B 1 308 ? -3.617 -25.875 -25.422 1 98.19 308 ILE B O 1
ATOM 4767 N N . VAL B 1 309 ? -3.621 -26.938 -27.391 1 98.19 309 VAL B N 1
ATOM 4768 C CA . VAL B 1 309 ? -4.328 -25.859 -28.094 1 98.19 309 VAL B CA 1
ATOM 4769 C C . VAL B 1 309 ? -5.727 -25.688 -27.5 1 98.19 309 VAL B C 1
ATOM 4771 O O . VAL B 1 309 ? -6.137 -24.578 -27.172 1 98.19 309 VAL B O 1
ATOM 4774 N N . GLU B 1 310 ? -6.363 -26.797 -27.375 1 97.06 310 GLU B N 1
ATOM 4775 C CA . GLU B 1 310 ? -7.695 -26.781 -26.766 1 97.06 310 GLU B CA 1
ATOM 4776 C C . GLU B 1 310 ? -7.645 -26.281 -25.328 1 97.06 310 GLU B C 1
ATOM 4778 O O . GLU B 1 310 ? -8.5 -25.516 -24.906 1 97.06 310 GLU B O 1
ATOM 4783 N N . ALA B 1 311 ? -6.699 -26.719 -24.578 1 97.25 311 ALA B N 1
ATOM 4784 C CA . ALA B 1 311 ? -6.551 -26.312 -23.172 1 97.25 311 ALA B CA 1
ATOM 4785 C C . ALA B 1 311 ? -6.359 -24.797 -23.062 1 97.25 311 ALA B C 1
ATOM 4787 O O . ALA B 1 311 ? -6.984 -24.141 -22.234 1 97.25 311 ALA B O 1
ATOM 4788 N N . HIS B 1 312 ? -5.492 -24.203 -23.953 1 97.19 312 HIS B N 1
ATOM 4789 C CA . HIS B 1 312 ? -5.289 -22.766 -23.969 1 97.19 312 HIS B CA 1
ATOM 4790 C C . HIS B 1 312 ? -6.57 -22.031 -24.359 1 97.19 312 HIS B C 1
ATOM 4792 O O . HIS B 1 312 ? -6.879 -20.969 -23.797 1 97.19 312 HIS B O 1
ATOM 4798 N N . ARG B 1 313 ? -7.336 -22.578 -25.297 1 95.75 313 ARG B N 1
ATOM 4799 C CA . ARG B 1 313 ? -8.602 -21.969 -25.719 1 95.75 313 ARG B CA 1
ATOM 4800 C C . ARG B 1 313 ? -9.578 -21.891 -24.547 1 95.75 313 ARG B C 1
ATOM 4802 O O . ARG B 1 313 ? -10.188 -20.844 -24.312 1 95.75 313 ARG B O 1
ATOM 4809 N N . ILE B 1 314 ? -9.648 -22.922 -23.828 1 93.81 314 ILE B N 1
ATOM 4810 C CA . ILE B 1 314 ? -10.555 -22.984 -22.688 1 93.81 314 ILE B CA 1
ATOM 4811 C C . ILE B 1 314 ? -10.117 -21.969 -21.641 1 93.81 314 ILE B C 1
ATOM 4813 O O . ILE B 1 314 ? -10.945 -21.219 -21.094 1 93.81 314 ILE B O 1
ATOM 4817 N N . MET B 1 315 ? -8.875 -21.906 -21.328 1 91.94 315 MET B N 1
ATOM 4818 C CA . MET B 1 315 ? -8.344 -20.984 -20.328 1 91.94 315 MET B CA 1
ATOM 4819 C C . MET B 1 315 ? -8.625 -19.531 -20.719 1 91.94 315 MET B C 1
ATOM 4821 O O . MET B 1 315 ? -8.984 -18.719 -19.875 1 91.94 315 MET B O 1
ATOM 4825 N N . GLU B 1 316 ? -8.508 -19.25 -21.953 1 87.69 316 GLU B N 1
ATOM 4826 C CA . GLU B 1 316 ? -8.633 -17.875 -22.438 1 87.69 316 GLU B CA 1
ATOM 4827 C C . GLU B 1 316 ? -10.094 -17.453 -22.547 1 87.69 316 GLU B C 1
ATOM 4829 O O . GLU B 1 316 ? -10.438 -16.312 -22.25 1 87.69 316 GLU B O 1
ATOM 4834 N N . GLU B 1 317 ? -11 -18.188 -23.016 1 78.94 317 GLU B N 1
ATOM 4835 C CA . GLU B 1 317 ? -12.367 -17.812 -23.359 1 78.94 317 GLU B CA 1
ATOM 4836 C C . GLU B 1 317 ? -13.273 -17.906 -22.125 1 78.94 317 GLU B C 1
ATOM 4838 O O . GLU B 1 317 ? -13.992 -16.953 -21.812 1 78.94 317 GLU B O 1
ATOM 4843 N N . GLU B 1 318 ? -13.359 -19.016 -21.422 1 65.56 318 GLU B N 1
ATOM 4844 C CA . GLU B 1 318 ? -14.422 -19.297 -20.469 1 65.56 318 GLU B CA 1
ATOM 4845 C C . GLU B 1 318 ? -13.898 -19.281 -19.031 1 65.56 318 GLU B C 1
ATOM 4847 O O . GLU B 1 318 ? -14.672 -19.156 -18.078 1 65.56 318 GLU B O 1
ATOM 4852 N N . GLY B 1 319 ? -12.734 -19.062 -18.953 1 73.19 319 GLY B N 1
ATOM 4853 C CA . GLY B 1 319 ? -12.266 -19.438 -17.625 1 73.19 319 GLY B CA 1
ATOM 4854 C C . GLY B 1 319 ? -12.648 -20.859 -17.25 1 73.19 319 GLY B C 1
ATOM 4855 O O . GLY B 1 319 ? -13.797 -21.266 -17.422 1 73.19 319 GLY B O 1
ATOM 4856 N N . ALA B 1 320 ? -11.805 -21.766 -16.828 1 76.5 320 ALA B N 1
ATOM 4857 C CA . ALA B 1 320 ? -11.969 -23.203 -16.688 1 76.5 320 ALA B CA 1
ATOM 4858 C C . ALA B 1 320 ? -12.625 -23.547 -15.344 1 76.5 320 ALA B C 1
ATOM 4860 O O . ALA B 1 320 ? -13.023 -24.688 -15.117 1 76.5 320 ALA B O 1
ATOM 4861 N N . LEU B 1 321 ? -12.852 -22.625 -14.461 1 91.62 321 LEU B N 1
ATOM 4862 C CA . LEU B 1 321 ? -13.289 -22.875 -13.094 1 91.62 321 LEU B CA 1
ATOM 4863 C C . LEU B 1 321 ? -12.484 -24.016 -12.477 1 91.62 321 LEU B C 1
ATOM 4865 O O . LEU B 1 321 ? -13.031 -24.859 -11.758 1 91.62 321 LEU B O 1
ATOM 4869 N N . ALA B 1 322 ? -11.273 -24.203 -12.93 1 95.31 322 ALA B N 1
ATOM 4870 C CA . ALA B 1 322 ? -10.344 -25.234 -12.492 1 95.31 322 ALA B CA 1
ATOM 4871 C C . ALA B 1 322 ? -8.906 -24.875 -12.852 1 95.31 322 ALA B C 1
ATOM 4873 O O . ALA B 1 322 ? -8.672 -24.016 -13.703 1 95.31 322 ALA B O 1
ATOM 4874 N N . LYS B 1 323 ? -8.031 -25.438 -12.125 1 97.25 323 LYS B N 1
ATOM 4875 C CA . LYS B 1 323 ? -6.656 -25.469 -12.617 1 97.25 323 LYS B CA 1
ATOM 4876 C C . LYS B 1 323 ? -6.496 -26.484 -13.75 1 97.25 323 LYS B C 1
ATOM 4878 O O . LYS B 1 323 ? -6.852 -27.641 -13.602 1 97.25 323 LYS B O 1
ATOM 4883 N N . ILE B 1 324 ? -5.992 -26.062 -14.898 1 97.88 324 ILE B N 1
ATOM 4884 C CA . ILE B 1 324 ? -5.762 -26.953 -16.031 1 97.88 324 ILE B CA 1
ATOM 4885 C C . ILE B 1 324 ? -4.379 -27.594 -15.914 1 97.88 324 ILE B C 1
ATOM 4887 O O . ILE B 1 324 ? -3.381 -26.891 -15.711 1 97.88 324 ILE B O 1
ATOM 4891 N N . VAL B 1 325 ? -4.359 -28.906 -16 1 98.69 325 VAL B N 1
ATOM 4892 C CA . VAL B 1 325 ? -3.115 -29.656 -15.898 1 98.69 325 VAL B CA 1
ATOM 4893 C C . VAL B 1 325 ? -2.957 -30.547 -17.125 1 98.69 325 VAL B C 1
ATOM 4895 O O . VAL B 1 325 ? -3.893 -31.25 -17.516 1 98.69 325 VAL B O 1
ATOM 4898 N N . MET B 1 326 ? -1.816 -30.469 -17.719 1 98.81 326 MET B N 1
ATOM 4899 C CA . MET B 1 326 ? -1.471 -31.359 -18.828 1 98.81 326 MET B CA 1
ATOM 4900 C C . MET B 1 326 ? -0.763 -32.625 -18.328 1 98.81 326 MET B C 1
ATOM 4902 O O . MET B 1 326 ? 0.158 -32.531 -17.516 1 98.81 326 MET B O 1
ATOM 4906 N N . ILE B 1 327 ? -1.218 -33.719 -18.844 1 98.69 327 ILE B N 1
ATOM 4907 C CA . ILE B 1 327 ? -0.56 -35 -18.547 1 98.69 327 ILE B CA 1
ATOM 4908 C C . ILE B 1 327 ? 0.357 -35.375 -19.703 1 98.69 327 ILE B C 1
ATOM 4910 O O . ILE B 1 327 ? -0.046 -35.344 -20.859 1 98.69 327 ILE B O 1
ATOM 4914 N N . VAL B 1 328 ? 1.59 -35.719 -19.359 1 98.44 328 VAL B N 1
ATOM 4915 C CA . VAL B 1 328 ? 2.598 -35.969 -20.375 1 98.44 328 VAL B CA 1
ATOM 4916 C C . VAL B 1 328 ? 2.906 -37.469 -20.453 1 98.44 328 VAL B C 1
ATOM 4918 O O . VAL B 1 328 ? 3.096 -38.125 -19.422 1 98.44 328 VAL B O 1
#

Secondary structure (DSSP, 8-state):
-EEEEB-S--SGGG-EEEE-PPP---TTEEEEEEEEEE--HHHHHHHHT-STT--SSB---SEEEEEEEEE-TTSS--TT-EEEEE-TTBTTTB--SSBSEEEEEGGGEEE--HHHHH-TT----HHHHHHSHHHHHHHHIIIIIIS---TT-EEEEETTTSHHHHHHHHHHHHTT-EEEEEES-GGGHHHHHHTT--EEEE-SS--HHHHHTSPPEEEEEE-S-HHHHHHHHHHEEEEEEEEE---TTS---BSSB-HHHHS-TT-EEEE----HHHHHHS-HHHHHHHHHHTSS---EEEEEGGGHHHHHHHHHHT--SSEEEEE-/-EEEEB-S--SGGG-EEEE-PPP---TTEEEEEEEEEE--HHHHHHHHT-STT--SSB---SEEEEEEEEE-TTSS--TT-EEEEE-TTBTTTB--SSBSEEEEEGGGEEE--HHHHH-TT----HHHHHHSHHHHHHHHIIIIIIS---TT-EEEEETTTSHHHHHHHHHHHHTT-EEEEEES-GGGHHHHHHTT--EEEE-SS--HHHHHTSPPEEEEEE-S-HHHHHHHHHHEEEEEEEEE---TTS---BSSB-HHHHS-TT-EEEE----HHHHHHS-HHHHHHHHHHTSS---EEEEEGGGHHHHHHHHHHT--SSEEEEE-

Organism: Penicillium expansum (NCBI:txid27334)

Sequence (656 aa):
MRAIVIHEIGGPGVLKLQTVPKPIPTAGQVRIRIKSFGLNRSEVFTRQGHSPGVIFPRILGIEAAGLIDHADPDSGFDTGEVVVTAMGGMGRTFDGGYAEYTVVPASQVRRVNVTAAFGLDRPVPWDILGALPELMQTAWGSLFTSLELIPSDRLLIRGGTTSVGLAAAALARSHGVSVTATTRNQTRVEFLRGLGIEDVILDGGSILTEVQKRAPFSKILELVGVTTLEDSLRCVAPGGTVCMTGIAGNKWTFDQFTPMSSIPTSVKLTTYASTTEAVLKTPIEKIARDLASGKIQLPIKTFPLEEIVEAHRIMEEEGALAKIVMIVMRAIVIHEIGGPGVLKLQTVPKPIPTAGQVRIRIKSFGLNRSEVFTRQGHSPGVIFPRILGIEAAGLIDHADPDSGFDTGEVVVTAMGGMGRTFDGGYAEYTVVPASQVRRVNVTAAFGLDRPVPWDILGALPELMQTAWGSLFTSLELIPSDRLLIRGGTTSVGLAAAALARSHGVSVTATTRNQTRVEFLRGLGIEDVILDGGSILTEVQKRAPFSKILELVGVTTLEDSLRCVAPGGTVCMTGIAGNKWTFDQFTPMSSIPTSVKLTTYASTTEAVLKTPIEKIARDLASGKIQLPIKTFPLEEIVEAHRIMEEEGALAKIVMIV

Solvent-accessible surface area (backbone atoms only — not comparable to full-atom values): 33087 Å² total; per-residue (Å²): 70,56,28,35,40,26,69,57,67,45,64,48,80,41,57,33,82,41,80,44,82,70,81,77,58,52,91,53,14,25,24,31,38,31,38,13,22,33,68,54,71,66,54,55,38,43,38,57,56,73,45,84,86,56,61,68,69,36,24,36,33,45,23,33,14,30,27,30,62,41,49,27,90,87,42,82,59,56,68,66,41,45,33,36,29,29,44,82,40,32,30,46,77,43,54,15,36,39,29,44,54,35,56,44,58,34,88,40,55,32,78,51,58,54,50,71,17,63,32,81,94,51,77,83,56,45,67,61,54,13,46,33,46,56,48,46,29,43,26,48,39,39,42,53,61,41,56,52,64,52,48,87,43,28,36,34,29,41,42,22,59,40,50,50,31,40,48,31,49,33,54,40,46,76,58,59,24,48,58,33,31,23,37,73,48,75,83,49,50,62,59,42,36,73,74,67,38,73,47,68,45,75,45,79,68,67,48,50,74,67,46,69,75,46,81,74,25,42,35,32,44,32,29,32,19,61,84,39,41,53,51,52,42,71,50,41,31,80,65,12,37,34,30,39,64,33,44,73,62,74,42,73,56,31,68,62,41,34,60,74,78,48,32,46,54,23,22,28,44,30,12,44,71,82,44,28,68,49,44,66,67,39,65,56,40,60,51,45,25,32,45,75,72,55,76,34,71,70,58,70,43,77,41,50,62,90,42,48,40,60,53,46,45,40,53,69,73,69,51,65,68,29,40,42,18,33,41,87,69,54,30,34,39,26,69,58,68,45,65,47,81,42,57,34,82,41,78,43,82,71,80,76,58,53,92,52,15,24,24,32,38,33,39,11,20,35,68,55,71,67,52,55,38,43,39,57,58,71,44,82,87,58,61,68,69,37,24,36,35,45,24,32,14,29,27,29,63,40,50,27,89,86,42,82,59,57,66,67,42,44,34,35,28,28,44,82,40,32,31,45,76,44,54,15,36,39,29,42,54,34,55,43,56,34,88,43,54,30,78,50,57,53,50,72,17,65,33,83,95,49,78,82,57,45,67,59,54,12,48,34,45,56,47,47,27,43,26,48,40,40,42,52,60,43,58,54,64,52,47,88,42,28,36,35,30,40,41,23,60,40,50,49,31,41,48,33,49,33,54,40,46,74,57,57,25,49,58,34,30,22,35,75,49,77,84,48,50,61,57,42,36,74,72,69,38,73,46,67,45,76,44,78,68,68,49,51,73,66,47,70,77,45,81,74,24,43,33,32,44,32,29,32,19,61,85,38,40,53,49,50,43,70,50,41,32,80,64,13,39,37,30,38,64,34,44,73,63,75,41,74,56,31,69,62,41,35,59,73,79,48,32,47,54,22,22,27,44,30,11,44,72,82,44,28,68,48,43,66,68,40,65,57,40,61,52,45,24,31,45,76,71,56,75,33,68,70,58,70,43,78,39,51,61,91,42,49,40,59,53,46,46,41,53,69,74,69,53,64,68,30,42,42,18,34,42,89

pLDDT: mean 96.66, std 3.44, range [65.56, 98.94]

Foldseek 3Di:
DWFFWAADADALVSTDIDDDDDDDEDPQKFKFQFFKAFDDVVLVCVSNPNDPDAHPREGAGFKTWGFGCGDDPPLPDDGGFTKMFGHPQDRGVHHHDRGRMDMDGSLLIATAPCCLQANDPDDDPSLLLNLDQFLVLLLVCLQCVWQVDALVFEEEEEVCLAQSNQNNVLVCVLRNHHYEYEDCDPVCQVVCVVQVRPHYFNCPLACQVVLVVDDAGQEYEAACEPSRVLNVLNSHDQLGEYEYEHNVVVDHDDPDDDCPVSHPHNYYYHYDDDDSVSSNVRPRSVVSNCPNVVVTDFAEAEDESVCSSVVSVCCPPPNPSGTYMYGD/DWFFWAADADALVSTDIDDDDDDDEDPQKFKFQFFKAFDDVVLVCVSNPNDPPAHPREGAGFKTWGFGCGDDPPLPDDGGFTKMFGHPQDRGVHHHDRGRMDMDRSLLIATAPCCLQANDPDDDPSLLLNLDQFLVLLLVCQQCVWQVDALVFEEEEEVCLAQSNQNNVLVCVLRNHHYEYEDCDPVCQVVCVVQVRPHYFNCPLACQVVLVVDDAGQEYEAACEPSNVLNVLNSHDQLGEYEYEHNVVVDHDDPDDDCPVSHPHNYYYHYDDDDSVSSNVRPRSVVSHCPNVVVTDFAEAEDESVCSSVVSVCCPPPNPSGTYMYGD